Protein 6B9W (pdb70)

Foldseek 3Di:
DDDWDQVVLQVVQVVVPARGWGDDPDDDDHIDGD

Structure (mmCIF, N/CA/C/O backbone):
data_6B9W
#
_entry.id   6B9W
#
loop_
_atom_site.group_PDB
_atom_site.id
_atom_site.type_symbol
_atom_site.label_atom_id
_atom_site.label_alt_id
_atom_site.label_comp_id
_atom_site.label_asym_id
_atom_site.label_entity_id
_atom_site.label_seq_id
_atom_site.pdbx_PDB_ins_code
_atom_site.Cartn_x
_atom_site.Cartn_y
_atom_site.Cartn_z
_atom_site.occupancy
_atom_site.B_iso_or_equiv
_atom_site.auth_seq_id
_atom_site.auth_comp_id
_atom_site.auth_asym_id
_atom_site.auth_atom_id
_atom_site.pdbx_PDB_model_num
ATOM 1 N N . GLY A 1 1 ? 14.946 23.335 13.442 1.00 0.00 1 GLY A N 1
ATOM 2 C CA . GLY A 1 1 ? 16.271 22.786 13.753 1.00 0.00 1 GLY A CA 1
ATOM 3 C C . GLY A 1 1 ? 17.287 23.896 13.790 1.00 0.00 1 GLY A C 1
ATOM 4 O O . GLY A 1 1 ? 17.604 24.484 12.759 1.00 0.00 1 GLY A O 1
ATOM 10 N N . SER A 1 2 ? 17.783 24.214 14.984 1.00 0.00 2 SER A N 1
ATOM 11 C CA . SER A 1 2 ? 18.721 25.320 15.220 1.00 0.00 2 SER A CA 1
ATOM 12 C C . SER A 1 2 ? 20.025 25.187 14.416 1.00 0.00 2 SER A C 1
ATOM 13 O O . SER A 1 2 ? 20.494 24.082 14.134 1.00 0.00 2 SER A O 1
ATOM 21 N N . ALA A 1 3 ? 20.656 26.316 14.080 1.00 0.00 3 ALA A N 1
ATOM 22 C CA . ALA A 1 3 ? 22.012 26.338 13.531 1.00 0.00 3 ALA A CA 1
ATOM 23 C C . ALA A 1 3 ? 23.075 25.903 14.568 1.00 0.00 3 ALA A C 1
ATOM 24 O O . ALA A 1 3 ? 24.166 25.466 14.188 1.00 0.00 3 ALA A O 1
ATOM 31 N N . CYS A 1 4 ? 22.751 25.967 15.864 1.00 0.00 4 CYS A N 1
ATOM 32 C CA . CYS A 1 4 ? 23.547 25.431 16.964 1.00 0.00 4 CYS A CA 1
ATOM 33 C C . CYS A 1 4 ? 22.652 25.039 18.150 1.00 0.00 4 CYS A C 1
ATOM 34 O O . CYS A 1 4 ? 22.264 25.879 18.971 1.00 0.00 4 CYS A O 1
ATOM 41 N N . GLN A 1 5 ? 22.337 23.745 18.257 1.00 0.00 5 GLN A N 1
ATOM 42 C CA . GLN A 1 5 ? 21.643 23.186 19.420 1.00 0.00 5 GLN A CA 1
ATOM 43 C C . GLN A 1 5 ? 22.520 23.295 20.675 1.00 0.00 5 GLN A C 1
ATOM 44 O O . GLN A 1 5 ? 23.669 22.843 20.681 1.00 0.00 5 GLN A O 1
ATOM 58 N N . PHE A 1 6 ? 21.984 23.886 21.748 1.00 0.00 6 PHE A N 1
ATOM 59 C CA . PHE A 1 6 ? 22.771 24.209 22.941 1.00 0.00 6 PHE A CA 1
ATOM 60 C C . PHE A 1 6 ? 23.380 22.973 23.616 1.00 0.00 6 PHE A C 1
ATOM 61 O O . PHE A 1 6 ? 24.472 23.090 24.157 1.00 0.00 6 PHE A O 1
ATOM 78 N N . TRP A 1 7 ? 22.747 21.791 23.563 1.00 0.00 7 TRP A N 1
ATOM 79 C CA . TRP A 1 7 ? 23.219 20.596 24.284 1.00 0.00 7 TRP A CA 1
ATOM 80 C C . TRP A 1 7 ? 24.650 20.188 23.893 1.00 0.00 7 TRP A C 1
ATOM 81 O O . TRP A 1 7 ? 25.439 19.807 24.758 1.00 0.00 7 TRP A O 1
ATOM 102 N N . SER A 1 8 ? 25.017 20.329 22.613 1.00 0.00 8 SER A N 1
ATOM 103 C CA . SER A 1 8 ? 26.363 19.991 22.138 1.00 0.00 8 SER A CA 1
ATOM 104 C C . SER A 1 8 ? 27.412 20.951 22.723 1.00 0.00 8 SER A C 1
ATOM 105 O O . SER A 1 8 ? 28.450 20.517 23.234 1.00 0.00 8 SER A O 1
ATOM 113 N N . CYS A 1 9 ? 27.119 22.257 22.747 1.00 0.00 9 CYS A N 1
ATOM 114 C CA . CYS A 1 9 ? 27.944 23.248 23.443 1.00 0.00 9 CYS A CA 1
ATOM 115 C C . CYS A 1 9 ? 27.941 23.045 24.969 1.00 0.00 9 CYS A C 1
ATOM 116 O O . CYS A 1 9 ? 28.989 23.161 25.596 1.00 0.00 9 CYS A O 1
ATOM 123 N N . ASN A 1 10 ? 26.805 22.691 25.571 1.00 0.00 10 ASN A N 1
ATOM 124 C CA . ASN A 1 10 ? 26.664 22.419 27.000 1.00 0.00 10 ASN A CA 1
ATOM 125 C C . ASN A 1 10 ? 27.610 21.307 27.455 1.00 0.00 10 ASN A C 1
ATOM 126 O O . ASN A 1 10 ? 28.454 21.538 28.320 1.00 0.00 10 ASN A O 1
ATOM 137 N N . SER A 1 11 ? 27.552 20.140 26.807 1.00 0.00 11 SER A N 1
ATOM 138 C CA . SER A 1 11 ? 28.468 19.034 27.087 1.00 0.00 11 SER A CA 1
ATOM 139 C C . SER A 1 11 ? 29.933 19.411 26.837 1.00 0.00 11 SER A C 1
ATOM 140 O O . SER A 1 11 ? 30.805 18.988 27.601 1.00 0.00 11 SER A O 1
ATOM 148 N N . SER A 1 12 ? 30.204 20.250 25.830 1.00 0.00 12 SER A N 1
ATOM 149 C CA . SER A 1 12 ? 31.552 20.753 25.513 1.00 0.00 12 SER A CA 1
ATOM 150 C C . SER A 1 12 ? 32.101 21.724 26.562 1.00 0.00 12 SER A C 1
ATOM 151 O O . SER A 1 12 ? 33.305 21.745 26.806 1.00 0.00 12 SER A O 1
ATOM 159 N N . CYS A 1 13 ? 31.241 22.512 27.207 1.00 0.00 13 CYS A N 1
ATOM 160 C CA . CYS A 1 1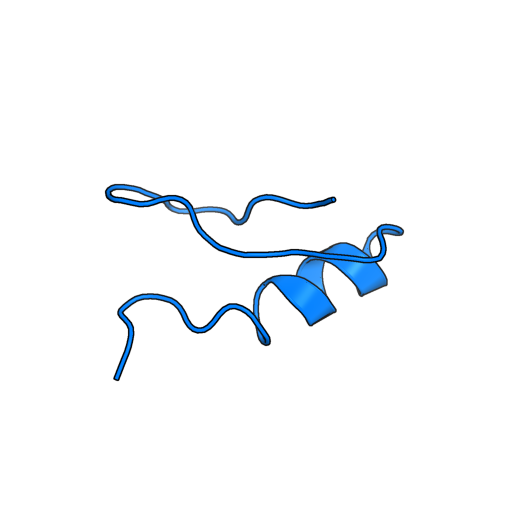3 ? 31.607 23.386 28.312 1.00 0.00 13 CYS A CA 1
ATOM 161 C C . CYS A 1 13 ? 31.756 22.606 29.623 1.00 0.00 13 CYS A C 1
ATOM 162 O O . CYS A 1 13 ? 32.758 22.752 30.322 1.00 0.00 13 CYS A O 1
ATOM 169 N N . ILE A 1 14 ? 30.803 21.745 29.977 1.00 0.00 14 ILE A N 1
ATOM 170 C CA . ILE A 1 14 ? 30.890 20.955 31.210 1.00 0.00 14 ILE A CA 1
ATOM 171 C C . ILE A 1 14 ? 32.149 20.066 31.247 1.00 0.00 14 ILE A C 1
ATOM 172 O O . ILE A 1 14 ? 32.842 20.017 32.264 1.00 0.00 14 ILE A O 1
ATOM 188 N N . SER A 1 15 ? 32.523 19.445 30.123 1.00 0.00 15 SER A N 1
ATOM 189 C CA . SER A 1 15 ? 33.772 18.673 30.003 1.00 0.00 15 SER A CA 1
ATOM 190 C C . SER A 1 15 ? 35.048 19.517 30.173 1.00 0.00 15 SER A C 1
ATOM 191 O O . SER A 1 15 ? 36.085 18.971 30.545 1.00 0.00 15 SER A O 1
ATOM 199 N N . ARG A 1 16 ? 34.987 20.841 29.968 1.00 0.00 16 ARG A N 1
ATOM 200 C CA . ARG A 1 16 ? 36.072 21.796 30.304 1.00 0.00 16 ARG A CA 1
ATOM 201 C C . ARG A 1 16 ? 36.066 22.207 31.774 1.00 0.00 16 ARG A C 1
ATOM 202 O O . ARG A 1 16 ? 37.131 22.488 32.323 1.00 0.00 16 ARG A O 1
ATOM 223 N N . GLY A 1 17 ? 34.891 22.246 32.401 1.00 0.00 17 GLY A N 1
ATOM 224 C CA . GLY A 1 17 ? 34.722 22.471 33.839 1.00 0.00 17 GLY A CA 1
ATOM 225 C C . GLY A 1 17 ? 33.483 23.285 34.211 1.00 0.00 17 GLY A C 1
ATOM 226 O O . GLY A 1 17 ? 33.231 23.489 35.397 1.00 0.00 17 GLY A O 1
ATOM 230 N N . TYR A 1 18 ? 32.713 23.788 33.238 1.00 0.00 18 TYR A N 1
ATOM 231 C CA . TYR A 1 18 ? 31.523 24.593 33.510 1.00 0.00 18 TYR A CA 1
ATOM 232 C C . TYR A 1 18 ? 30.301 23.741 33.908 1.00 0.00 18 TYR A C 1
ATOM 233 O O . TYR A 1 18 ? 30.428 22.560 34.236 1.00 0.00 18 TYR A O 1
ATOM 251 N N . ARG A 1 19 ? 29.108 24.348 33.882 1.00 0.00 19 ARG A N 1
ATOM 252 C CA . ARG A 1 19 ? 27.802 23.724 34.193 1.00 0.00 19 ARG A CA 1
ATOM 253 C C . ARG A 1 19 ? 26.732 24.031 33.129 1.00 0.00 19 ARG A C 1
ATOM 254 O O . ARG A 1 19 ? 25.631 23.479 33.185 1.00 0.00 19 ARG A O 1
ATOM 275 N N . GLN A 1 20 ? 27.069 24.885 32.158 1.00 0.00 20 GLN A N 1
ATOM 276 C CA . GLN A 1 20 ? 26.197 25.391 31.096 1.00 0.00 20 GLN A CA 1
ATOM 277 C C . GLN A 1 20 ? 27.010 25.767 29.849 1.00 0.00 20 GLN A C 1
ATOM 278 O O . GLN A 1 20 ? 28.192 26.106 29.961 1.00 0.00 20 GLN A O 1
ATOM 292 N N . GLY A 1 21 ? 26.388 25.680 28.668 1.00 0.00 21 GLY A N 1
ATOM 293 C CA . GLY A 1 21 ? 26.973 26.117 27.399 1.00 0.00 21 GLY A CA 1
ATOM 294 C C . GLY A 1 21 ? 25.977 26.154 26.234 1.00 0.00 21 GLY A C 1
ATOM 295 O O . GLY A 1 21 ? 24.966 25.452 26.256 1.00 0.00 21 GLY A O 1
ATOM 299 N N . TYR A 1 22 ? 26.236 27.022 25.256 1.00 0.00 22 TYR A N 1
ATOM 300 C CA . TYR A 1 22 ? 25.338 27.396 24.145 1.00 0.00 22 TYR A CA 1
ATOM 301 C C . TYR A 1 22 ? 26.105 28.233 23.100 1.00 0.00 22 TYR A C 1
ATOM 302 O O . TYR A 1 22 ? 27.212 28.687 23.379 1.00 0.00 22 TYR A O 1
ATOM 320 N N . CYS A 1 23 ? 25.554 28.444 21.901 1.00 0.00 23 CYS A N 1
ATOM 321 C CA . CYS A 1 23 ? 26.091 29.421 20.938 1.00 0.00 23 CYS A CA 1
ATOM 322 C C . CYS A 1 23 ? 25.487 30.823 21.135 1.00 0.00 23 CYS A C 1
ATOM 323 O O . CYS A 1 23 ? 24.430 30.980 21.752 1.00 0.00 23 CYS A O 1
ATOM 330 N N . TRP A 1 24 ? 26.132 31.845 20.568 1.00 0.00 24 TRP A N 1
ATOM 331 C CA . TRP A 1 24 ? 25.608 33.212 20.463 1.00 0.00 24 TRP A CA 1
ATOM 332 C C . TRP A 1 24 ? 24.439 33.311 19.459 1.00 0.00 24 TRP A C 1
ATOM 333 O O . TRP A 1 24 ? 24.059 32.334 18.805 1.00 0.00 24 TRP A O 1
ATOM 354 N N . GLY A 1 25 ? 23.851 34.502 19.322 1.00 0.00 25 GLY A N 1
ATOM 355 C CA . GLY A 1 25 ? 22.662 34.718 18.500 1.00 0.00 25 GLY A CA 1
ATOM 356 C C . GLY A 1 25 ? 22.872 34.780 16.977 1.00 0.00 25 GLY A C 1
ATOM 357 O O . GLY A 1 25 ? 21.910 34.522 16.244 1.00 0.00 25 GLY A O 1
ATOM 361 N N . ILE A 1 26 ? 24.077 35.095 16.480 1.00 0.00 26 ILE A N 1
ATOM 362 C CA . ILE A 1 26 ? 24.319 35.353 15.042 1.00 0.00 26 ILE A CA 1
ATOM 363 C C . ILE A 1 26 ? 25.565 34.647 14.482 1.00 0.00 26 ILE A C 1
ATOM 364 O O . ILE A 1 26 ? 25.418 33.841 13.563 1.00 0.00 26 ILE A O 1
ATOM 380 N N . GLN A 1 27 ? 26.768 34.923 14.998 1.00 0.00 27 GLN A N 1
ATOM 381 C CA . GLN A 1 27 ? 28.039 34.507 14.379 1.00 0.00 27 GLN A CA 1
ATOM 382 C C . GLN A 1 27 ? 29.032 33.880 15.375 1.00 0.00 27 GLN A C 1
ATOM 383 O O . GLN A 1 27 ? 29.328 34.455 16.427 1.00 0.00 27 GLN A O 1
ATOM 397 N N . TYR A 1 28 ? 29.527 32.683 15.053 1.00 0.00 28 TYR A N 1
ATOM 398 C CA . TYR A 1 28 ? 30.308 31.847 15.967 1.00 0.00 28 TYR A CA 1
ATOM 399 C C . TYR A 1 28 ? 31.037 30.673 15.280 1.00 0.00 28 TYR A C 1
ATOM 400 O O . TYR A 1 28 ? 30.479 29.918 14.476 1.00 0.00 28 TYR A O 1
ATOM 418 N N . LYS A 1 29 ? 32.299 30.485 15.679 1.00 0.00 29 LYS A N 1
ATOM 419 C CA . LYS A 1 29 ? 33.158 29.313 15.417 1.00 0.00 29 LYS A CA 1
ATOM 420 C C . LYS A 1 29 ? 33.397 28.490 16.696 1.00 0.00 29 LYS A C 1
ATOM 421 O O . LYS A 1 29 ? 33.738 27.308 16.612 1.00 0.00 29 LYS A O 1
ATOM 440 N N . TYR A 1 30 ? 33.150 29.090 17.864 1.00 0.00 30 TYR A N 1
ATOM 441 C CA . TYR A 1 30 ? 33.328 28.516 19.200 1.00 0.00 30 TYR A CA 1
ATOM 442 C C . TYR A 1 30 ? 32.111 28.802 20.101 1.00 0.00 30 TYR A C 1
ATOM 443 O O . TYR A 1 30 ? 31.375 29.769 19.887 1.00 0.00 30 TYR A O 1
ATOM 461 N N . CYS A 1 31 ? 31.887 27.965 21.115 1.00 0.00 31 CYS A N 1
ATOM 462 C CA . CYS A 1 31 ? 30.750 28.075 22.034 1.00 0.00 31 CYS A CA 1
ATOM 463 C C . CYS A 1 31 ? 30.944 29.142 23.136 1.00 0.00 31 CYS A C 1
ATOM 464 O O . CYS A 1 31 ? 32.045 29.647 23.3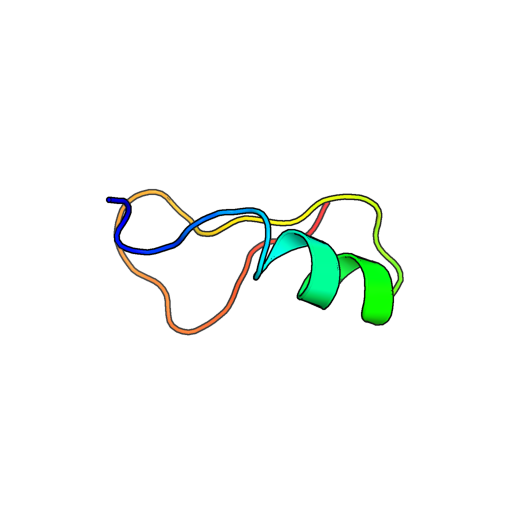84 1.00 0.00 31 CYS A O 1
ATOM 471 N N . GLN A 1 32 ? 29.860 29.460 23.840 1.00 0.00 32 GLN A N 1
ATOM 472 C CA . GLN A 1 32 ? 29.847 30.192 25.103 1.00 0.00 32 GLN A CA 1
ATOM 473 C C . GLN A 1 32 ? 29.592 29.188 26.240 1.00 0.00 32 GLN A C 1
ATOM 474 O O . GLN A 1 32 ? 28.799 28.260 26.091 1.00 0.00 32 GLN A O 1
ATOM 488 N N . CYS A 1 33 ? 30.260 29.383 27.374 1.00 0.00 33 CYS A N 1
ATOM 489 C CA . CYS A 1 33 ? 30.182 28.545 28.570 1.00 0.00 33 CYS A CA 1
ATOM 490 C C . CYS A 1 33 ? 29.799 29.383 29.793 1.00 0.00 33 CYS A C 1
ATOM 491 O O . CYS A 1 33 ? 30.100 30.583 29.878 1.00 0.00 33 CYS A O 1
ATOM 498 N N . GLN A 1 34 ? 29.153 28.710 30.747 1.00 0.00 34 GLN A N 1
ATOM 499 C CA . GLN A 1 34 ? 28.475 29.294 31.906 1.00 0.00 34 GLN A CA 1
ATOM 500 C C . GLN A 1 34 ? 27.688 30.587 31.602 1.00 0.00 34 GLN A C 1
ATOM 501 O O . GLN A 1 34 ? 27.988 31.658 32.173 1.00 0.00 34 GLN A O 1
ATOM 516 N N . GLY A 1 1 ? 28.545 18.580 11.447 1.00 0.00 1 GLY A N 2
ATOM 517 C CA . GLY A 1 1 ? 27.424 19.212 12.158 1.00 0.00 1 GLY A CA 2
ATOM 518 C C . GLY A 1 1 ? 27.716 20.669 12.397 1.00 0.00 1 GLY A C 2
ATOM 519 O O . GLY A 1 1 ? 28.110 21.046 13.502 1.00 0.00 1 GLY A O 2
ATOM 525 N N . SER A 1 2 ? 27.579 21.496 11.367 1.00 0.00 2 SER A N 2
ATOM 526 C CA . SER A 1 2 ? 28.028 22.897 11.373 1.00 0.00 2 SER A CA 2
ATOM 527 C C . SER A 1 2 ? 27.121 23.842 12.179 1.00 0.00 2 SER A C 2
ATOM 528 O O . SER A 1 2 ? 27.613 24.782 12.806 1.00 0.00 2 SER A O 2
ATOM 536 N N . ALA A 1 3 ? 25.809 23.581 12.212 1.00 0.00 3 ALA A N 2
ATOM 537 C CA . ALA A 1 3 ? 24.848 24.340 13.015 1.00 0.00 3 ALA A CA 2
ATOM 538 C C . ALA A 1 3 ? 25.061 24.151 14.533 1.00 0.00 3 ALA A C 2
ATOM 539 O O . ALA A 1 3 ? 25.441 23.066 15.000 1.00 0.00 3 ALA A O 2
ATOM 546 N N . CYS A 1 4 ? 24.811 25.199 15.318 1.00 0.00 4 CYS A N 2
ATOM 547 C CA . CYS A 1 4 ? 24.929 25.182 16.776 1.00 0.00 4 CYS A CA 2
ATOM 548 C C . CYS A 1 4 ? 23.623 24.744 17.459 1.00 0.00 4 CYS A C 2
ATOM 549 O O . CYS A 1 4 ? 22.540 25.217 17.112 1.00 0.00 4 CYS A O 2
ATOM 556 N N . GLN A 1 5 ? 23.732 23.859 18.452 1.00 0.00 5 GLN A N 2
ATOM 557 C CA . GLN A 1 5 ? 22.651 23.481 19.369 1.00 0.00 5 GLN A CA 2
ATOM 558 C C . GLN A 1 5 ? 23.217 23.409 20.792 1.00 0.00 5 GLN A C 2
ATOM 559 O O . GLN A 1 5 ? 24.299 22.843 20.987 1.00 0.00 5 GLN A O 2
ATOM 573 N N . PHE A 1 6 ? 22.495 23.952 21.783 1.00 0.00 6 PHE A N 2
ATOM 574 C CA . PHE A 1 6 ? 23.001 24.096 23.157 1.00 0.00 6 PHE A CA 2
ATOM 575 C C . PHE A 1 6 ? 23.551 22.779 23.713 1.00 0.00 6 PHE A C 2
ATOM 576 O O . PHE A 1 6 ? 24.684 22.754 24.174 1.00 0.00 6 PHE A O 2
ATOM 593 N N . TRP A 1 7 ? 22.817 21.668 23.589 1.00 0.00 7 TRP A N 2
ATOM 594 C CA . TRP A 1 7 ? 23.151 20.368 24.192 1.00 0.00 7 TRP A CA 2
ATOM 595 C C . TRP A 1 7 ? 24.561 19.864 23.818 1.00 0.00 7 TRP A C 2
ATOM 596 O O . TRP A 1 7 ? 25.324 19.423 24.679 1.00 0.00 7 TRP A O 2
ATOM 617 N N . SER A 1 8 ? 24.932 20.001 22.540 1.00 0.00 8 SER A N 2
ATOM 618 C CA . SER A 1 8 ? 26.205 19.531 21.974 1.00 0.00 8 SER A CA 2
ATOM 619 C C . SER A 1 8 ? 27.406 20.356 22.472 1.00 0.00 8 SER A C 2
ATOM 620 O O . SER A 1 8 ? 28.539 19.870 22.558 1.00 0.00 8 SER A O 2
ATOM 628 N N . CYS A 1 9 ? 27.150 21.615 22.840 1.00 0.00 9 CYS A N 2
ATOM 629 C CA . CYS A 1 9 ? 28.104 22.506 23.494 1.00 0.00 9 CYS A CA 2
ATOM 630 C C . CYS A 1 9 ? 28.068 22.396 25.024 1.00 0.00 9 CYS A C 2
ATOM 631 O O . CYS A 1 9 ? 29.105 22.504 25.664 1.00 0.00 9 CYS A O 2
ATOM 638 N N . ASN A 1 10 ? 26.906 22.133 25.616 1.00 0.00 10 ASN A N 2
ATOM 639 C CA . ASN A 1 10 ? 26.673 22.066 27.054 1.00 0.00 10 ASN A CA 2
ATOM 640 C C . ASN A 1 10 ? 27.513 20.964 27.708 1.00 0.00 10 ASN A C 2
ATOM 641 O O . ASN A 1 10 ? 28.334 21.260 28.574 1.00 0.00 10 ASN A O 2
ATOM 652 N N . SER A 1 11 ? 27.407 19.718 27.226 1.00 0.00 11 SER A N 2
ATOM 653 C CA . SER A 1 11 ? 28.245 18.615 27.729 1.00 0.00 11 SER A CA 2
ATOM 654 C C . SER A 1 11 ? 29.742 18.857 27.500 1.00 0.00 11 SER A C 2
ATOM 655 O O . SER A 1 11 ? 30.544 18.485 28.357 1.00 0.00 11 SER A O 2
ATOM 663 N N . SER A 1 12 ? 30.129 19.526 26.407 1.00 0.00 12 SER A N 2
ATOM 664 C CA . SER A 1 12 ? 31.521 19.927 26.155 1.00 0.00 12 SER A CA 2
ATOM 665 C C . SER A 1 12 ? 31.996 20.942 27.202 1.00 0.00 12 SER A C 2
ATOM 666 O O . SER A 1 12 ? 32.941 20.667 27.937 1.00 0.00 12 SER A O 2
ATOM 674 N N . CYS A 1 13 ? 31.288 22.063 27.370 1.00 0.00 13 CYS A N 2
ATOM 675 C CA . CYS A 1 13 ? 31.581 23.088 28.365 1.00 0.00 13 CYS A CA 2
ATOM 676 C C . CYS A 1 13 ? 31.660 22.523 29.790 1.00 0.00 13 CYS A C 2
ATOM 677 O O . CYS A 1 13 ? 32.641 22.756 30.498 1.00 0.00 13 CYS A O 2
ATOM 684 N N . ILE A 1 14 ? 30.675 21.735 30.222 1.00 0.00 14 ILE A N 2
ATOM 685 C CA . ILE A 1 14 ? 30.732 21.086 31.534 1.00 0.00 14 ILE A CA 2
ATOM 686 C C . ILE A 1 14 ? 31.980 20.188 31.659 1.00 0.00 14 ILE A C 2
ATOM 687 O O . ILE A 1 14 ? 32.695 20.258 32.661 1.00 0.00 14 ILE A O 2
ATOM 703 N N . SER A 1 15 ? 32.316 19.424 30.613 1.00 0.00 15 SER A N 2
ATOM 704 C CA . SER A 1 15 ? 33.526 18.584 30.573 1.00 0.00 15 SER A CA 2
ATOM 705 C C . SER A 1 15 ? 34.842 19.385 30.507 1.00 0.00 15 SER A C 2
ATOM 706 O O . SER A 1 15 ? 35.912 18.826 30.756 1.00 0.00 15 SER A O 2
ATOM 714 N N . ARG A 1 16 ? 34.800 20.695 30.221 1.00 0.00 16 ARG A N 2
ATOM 715 C CA . ARG A 1 16 ? 35.940 21.638 30.316 1.00 0.00 16 ARG A CA 2
ATOM 716 C C . ARG A 1 16 ? 36.070 22.286 31.697 1.00 0.00 16 ARG A C 2
ATOM 717 O O . ARG A 1 16 ? 37.179 22.679 32.067 1.00 0.00 16 ARG A O 2
ATOM 738 N N . GLY A 1 17 ? 34.968 22.373 32.443 1.00 0.00 17 GLY A N 2
ATOM 739 C CA . GLY A 1 17 ? 34.920 22.807 33.843 1.00 0.00 17 GLY A CA 2
ATOM 740 C C . GLY A 1 17 ? 33.696 23.656 34.205 1.00 0.00 17 GLY A C 2
ATOM 741 O O . GLY A 1 17 ? 33.561 24.058 35.366 1.00 0.00 17 GLY A O 2
ATOM 745 N N . TYR A 1 18 ? 32.827 23.970 33.237 1.00 0.00 18 TYR A N 2
ATOM 746 C CA . TYR A 1 18 ? 31.687 24.874 33.418 1.00 0.00 18 TYR A CA 2
ATOM 747 C C . TYR A 1 18 ? 30.407 24.169 33.913 1.00 0.00 18 TYR A C 2
ATOM 748 O O . TYR A 1 18 ? 30.475 23.060 34.446 1.00 0.00 18 TYR A O 2
ATOM 766 N N . ARG A 1 19 ? 29.239 24.812 33.747 1.00 0.00 19 ARG A N 2
ATOM 767 C CA . ARG A 1 19 ? 27.899 24.253 34.047 1.00 0.00 19 ARG A CA 2
ATOM 768 C C . ARG A 1 19 ? 26.867 24.473 32.926 1.00 0.00 19 ARG A C 2
ATOM 769 O O . ARG A 1 19 ? 25.752 23.963 33.011 1.00 0.00 19 ARG A O 2
ATOM 790 N N . GLN A 1 20 ? 27.228 25.212 31.875 1.00 0.00 20 GLN A N 2
ATOM 791 C CA . GLN A 1 20 ? 26.338 25.603 30.780 1.00 0.00 20 GLN A CA 2
ATOM 792 C C . GLN A 1 20 ? 27.124 25.784 29.474 1.00 0.00 20 GLN A C 2
ATOM 793 O O . GLN A 1 20 ? 28.331 26.042 29.526 1.00 0.00 20 GLN A O 2
ATOM 807 N N . GLY A 1 21 ? 26.448 25.667 28.327 1.00 0.00 21 GLY A N 2
ATOM 808 C CA . GLY A 1 21 ? 26.992 25.954 26.994 1.00 0.00 21 GLY A CA 2
ATOM 809 C C . GLY A 1 21 ? 25.914 26.151 25.917 1.00 0.00 21 GLY A C 2
ATOM 810 O O . GLY A 1 21 ? 24.875 25.493 25.958 1.00 0.00 21 GLY A O 2
ATOM 814 N N . TYR A 1 22 ? 26.139 27.076 24.978 1.00 0.00 22 TYR A N 2
ATOM 815 C CA . TYR A 1 22 ? 25.133 27.558 24.008 1.00 0.00 22 TYR A CA 2
ATOM 816 C C . TYR A 1 22 ? 25.744 28.390 22.860 1.00 0.00 22 TYR A C 2
ATOM 817 O O . TYR A 1 22 ? 26.914 28.778 22.906 1.00 0.00 22 TYR A O 2
ATOM 835 N N . CYS A 1 23 ? 24.931 28.693 21.844 1.00 0.00 23 CYS A N 2
ATOM 836 C CA . CYS A 1 23 ? 25.258 29.605 20.746 1.00 0.00 23 CYS A CA 2
ATOM 837 C C . CYS A 1 23 ? 25.517 31.061 21.214 1.00 0.00 23 CYS A C 2
ATOM 838 O O . CYS A 1 23 ? 24.922 31.543 22.189 1.00 0.00 23 CYS A O 2
ATOM 845 N N . TRP A 1 24 ? 26.368 31.794 20.488 1.00 0.00 24 TRP A N 2
ATOM 846 C CA . TRP A 1 24 ? 26.495 33.253 20.627 1.00 0.00 24 TRP A CA 2
ATOM 847 C C . TRP A 1 24 ? 25.285 33.956 19.989 1.00 0.00 24 TRP A C 2
ATOM 848 O O . TRP A 1 24 ? 24.550 33.355 19.208 1.00 0.00 24 TRP A O 2
ATOM 869 N N . GLY A 1 25 ? 25.082 35.245 20.283 1.00 0.00 25 GLY A N 2
ATOM 870 C CA . GLY A 1 25 ? 23.983 36.017 19.696 1.00 0.00 25 GLY A CA 2
ATOM 871 C C . GLY A 1 25 ? 24.142 36.267 18.191 1.00 0.00 25 GLY A C 2
ATOM 872 O O . GLY A 1 25 ? 23.163 36.104 17.456 1.00 0.00 25 GLY A O 2
ATOM 876 N N . ILE A 1 26 ? 25.353 36.632 17.738 1.00 0.00 26 ILE A N 2
ATOM 877 C CA . ILE A 1 26 ? 25.717 36.848 16.319 1.00 0.00 26 ILE A CA 2
ATOM 878 C C . ILE A 1 26 ? 27.166 36.468 15.946 1.00 0.00 26 ILE A C 2
ATOM 879 O O . ILE A 1 26 ? 27.455 36.333 14.756 1.00 0.00 26 ILE A O 2
ATOM 895 N N . GLN A 1 27 ? 28.095 36.322 16.900 1.00 0.00 27 GLN A N 2
ATOM 896 C CA . GLN A 1 27 ? 29.496 35.947 16.630 1.00 0.00 27 GLN A CA 2
ATOM 897 C C . GLN A 1 27 ? 29.702 34.422 16.670 1.00 0.00 27 GLN A C 2
ATOM 898 O O . GLN A 1 27 ? 30.420 33.897 17.524 1.00 0.00 27 GLN A O 2
ATOM 912 N N . TYR A 1 28 ? 29.051 33.702 15.753 1.00 0.00 28 TYR A N 2
ATOM 913 C CA . TYR A 1 28 ? 28.943 32.232 15.711 1.00 0.00 28 TYR A CA 2
ATOM 914 C C . TYR A 1 28 ? 30.245 31.448 15.396 1.00 0.00 28 TYR A C 2
ATOM 915 O O . TYR A 1 28 ? 30.182 30.351 14.838 1.00 0.00 28 TYR A O 2
ATOM 933 N N . LYS A 1 29 ? 31.435 31.967 15.734 1.00 0.00 29 LYS A N 2
ATOM 934 C CA . LYS A 1 29 ? 32.735 31.293 15.510 1.00 0.00 29 LYS A CA 2
ATOM 935 C C . LYS A 1 29 ? 32.808 29.912 16.179 1.00 0.00 29 LYS A C 2
ATOM 936 O O . LYS A 1 29 ? 33.404 28.992 15.612 1.00 0.00 29 LYS A O 2
ATOM 955 N N . TYR A 1 30 ? 32.210 29.787 17.364 1.00 0.00 30 TYR A N 2
ATOM 956 C CA . TYR A 1 30 ? 31.922 28.561 18.121 1.00 0.00 30 TYR A CA 2
ATOM 957 C C . TYR A 1 30 ? 30.917 28.911 19.244 1.00 0.00 30 TYR A C 2
ATOM 958 O O . TYR A 1 30 ? 30.459 30.053 19.331 1.00 0.00 30 TYR A O 2
ATOM 976 N N . CYS A 1 31 ? 30.543 27.965 20.104 1.00 0.00 31 CYS A N 2
ATOM 977 C CA . CYS A 1 31 ? 29.732 28.206 21.302 1.00 0.00 31 CYS A CA 2
ATOM 978 C C . CYS A 1 31 ? 30.473 28.957 22.426 1.00 0.00 31 CYS A C 2
ATOM 979 O O . CYS A 1 31 ? 31.709 29.005 22.476 1.00 0.00 31 CYS A O 2
ATOM 986 N N . GLN A 1 32 ? 29.689 29.484 23.369 1.00 0.00 32 GLN A N 2
ATOM 987 C CA . GLN A 1 32 ? 30.123 30.037 24.656 1.00 0.00 32 GLN A CA 2
ATOM 988 C C . GLN A 1 32 ? 29.733 29.080 25.798 1.00 0.00 32 GLN A C 2
ATOM 989 O O . GLN A 1 32 ? 28.723 28.385 25.709 1.00 0.00 32 GLN A O 2
ATOM 1003 N N . CYS A 1 33 ? 30.535 29.055 26.862 1.00 0.00 33 CYS A N 2
ATOM 1004 C CA . CYS A 1 33 ? 30.322 28.281 28.093 1.00 0.00 33 CYS A CA 2
ATOM 1005 C C . CYS A 1 33 ? 29.986 29.196 29.278 1.00 0.00 33 CYS A C 2
ATOM 1006 O O . CYS A 1 33 ? 30.271 30.395 29.241 1.00 0.00 33 CYS A O 2
ATOM 1013 N N . GLN A 1 34 ? 29.442 28.595 30.344 1.00 0.00 34 GLN A N 2
ATOM 1014 C CA . GLN A 1 34 ? 28.995 29.225 31.588 1.00 0.00 34 GLN A CA 2
ATOM 1015 C C . GLN A 1 34 ? 28.148 30.493 31.414 1.00 0.00 34 GLN A C 2
ATOM 1016 O O . GLN A 1 34 ? 28.661 31.630 31.536 1.00 0.00 34 GLN A O 2
ATOM 1031 N N . GLY A 1 1 ? 17.305 26.833 9.317 1.00 0.00 1 GLY A N 3
ATOM 1032 C CA . GLY A 1 1 ? 16.933 26.688 10.733 1.00 0.00 1 GLY A CA 3
ATOM 1033 C C . GLY A 1 1 ? 18.104 27.046 11.623 1.00 0.00 1 GLY A C 3
ATOM 1034 O O . GLY A 1 1 ? 18.905 27.908 11.267 1.00 0.00 1 GLY A O 3
ATOM 1040 N N . SER A 1 2 ? 18.228 26.398 12.780 1.00 0.00 2 SER A N 3
ATOM 1041 C CA . SER A 1 2 ? 19.363 26.589 13.696 1.00 0.00 2 SER A CA 3
ATOM 1042 C C . SER A 1 2 ? 20.626 25.859 13.214 1.00 0.00 2 SER A C 3
ATOM 1043 O O . SER A 1 2 ? 20.567 24.673 12.879 1.00 0.00 2 SER A O 3
ATOM 1051 N N . ALA A 1 3 ? 21.780 26.532 13.243 1.00 0.00 3 ALA A N 3
ATOM 1052 C CA . ALA A 1 3 ? 23.095 25.921 12.984 1.00 0.00 3 ALA A CA 3
ATOM 1053 C C . ALA A 1 3 ? 23.674 25.182 14.214 1.00 0.00 3 ALA A C 3
ATOM 1054 O O . ALA A 1 3 ? 24.517 24.289 14.077 1.00 0.00 3 ALA A O 3
ATOM 1061 N N . CYS A 1 4 ? 23.197 25.547 15.410 1.00 0.00 4 CYS A N 3
ATOM 1062 C CA . CYS A 1 4 ? 23.660 25.106 16.727 1.00 0.00 4 CYS A CA 3
ATOM 1063 C C . CYS A 1 4 ? 22.467 24.981 17.695 1.00 0.00 4 CYS A C 3
ATOM 1064 O O . CYS A 1 4 ? 21.501 25.738 17.575 1.00 0.00 4 CYS A O 3
ATOM 1071 N N . GLN A 1 5 ? 22.530 24.059 18.663 1.00 0.00 5 GLN A N 3
ATOM 1072 C CA . GLN A 1 5 ? 21.543 23.884 19.742 1.00 0.00 5 GLN A CA 3
ATOM 1073 C C . GLN A 1 5 ? 22.227 23.782 21.115 1.00 0.00 5 GLN A C 3
ATOM 1074 O O . GLN A 1 5 ? 23.305 23.187 21.228 1.00 0.00 5 GLN A O 3
ATOM 1088 N N . PHE A 1 6 ? 21.594 24.302 22.177 1.00 0.00 6 PHE A N 3
ATOM 1089 C CA . PHE A 1 6 ? 22.220 24.387 23.507 1.00 0.00 6 PHE A CA 3
ATOM 1090 C C . PHE A 1 6 ? 22.727 23.038 24.051 1.00 0.00 6 PHE A C 3
ATOM 1091 O O . PHE A 1 6 ? 23.796 23.013 24.656 1.00 0.00 6 PHE A O 3
ATOM 1108 N N . TRP A 1 7 ? 22.041 21.912 23.802 1.00 0.00 7 TRP A N 3
ATOM 1109 C CA . TRP A 1 7 ? 22.476 20.592 24.298 1.00 0.00 7 TRP A CA 3
ATOM 1110 C C . TRP A 1 7 ? 23.850 20.168 23.757 1.00 0.00 7 TRP A C 3
ATOM 1111 O O . TRP A 1 7 ? 24.637 19.534 24.467 1.00 0.00 7 TRP A O 3
ATOM 1132 N N . SER A 1 8 ? 24.150 20.545 22.510 1.00 0.00 8 SER A N 3
ATOM 1133 C CA . SER A 1 8 ? 25.436 20.271 21.866 1.00 0.00 8 SER A CA 3
ATOM 1134 C C . SER A 1 8 ? 26.545 21.090 22.540 1.00 0.00 8 SER A C 3
ATOM 1135 O O . SER A 1 8 ? 27.627 20.583 22.834 1.00 0.00 8 SER A O 3
ATOM 1143 N N . CYS A 1 9 ? 26.255 22.348 22.880 1.00 0.00 9 CYS A N 3
ATOM 1144 C CA . CYS A 1 9 ? 27.183 23.213 23.605 1.00 0.00 9 CYS A CA 3
ATOM 1145 C C . CYS A 1 9 ? 27.339 22.884 25.096 1.00 0.00 9 CYS A C 3
ATOM 1146 O O . CYS A 1 9 ? 28.422 23.080 25.649 1.00 0.00 9 CYS A O 3
ATOM 1153 N N . ASN A 1 10 ? 26.295 22.383 25.758 1.00 0.00 10 ASN A N 3
ATOM 1154 C CA . ASN A 1 10 ? 26.301 22.114 27.194 1.00 0.00 10 ASN A CA 3
ATOM 1155 C C . ASN A 1 10 ? 27.387 21.102 27.585 1.00 0.00 10 ASN A C 3
ATOM 1156 O O . ASN A 1 10 ? 28.236 21.412 28.424 1.00 0.00 10 ASN A O 3
ATOM 1167 N N . SER A 1 11 ? 27.425 19.938 26.926 1.00 0.00 11 SER A N 3
ATOM 1168 C CA . SER A 1 11 ? 28.462 18.930 27.200 1.00 0.00 11 SER A CA 3
ATOM 1169 C C . SER A 1 11 ? 29.880 19.404 26.855 1.00 0.00 11 SER A C 3
ATOM 1170 O O . SER A 1 11 ? 30.812 19.069 27.590 1.00 0.00 11 SER A O 3
ATOM 1178 N N . SER A 1 12 ? 30.047 20.211 25.798 1.00 0.00 12 SER A N 3
ATOM 1179 C CA . SER A 1 12 ? 31.336 20.809 25.413 1.00 0.00 12 SER A CA 3
ATOM 1180 C C . SER A 1 12 ? 31.847 21.760 26.493 1.00 0.00 12 SER A C 3
ATOM 1181 O O . SER A 1 12 ? 32.950 21.579 27.005 1.00 0.00 12 SER A O 3
ATOM 1189 N N . CYS A 1 13 ? 31.032 22.725 26.922 1.00 0.00 13 CYS A N 3
ATOM 1190 C CA . CYS A 1 13 ? 31.412 23.644 27.988 1.00 0.00 13 CYS A CA 3
ATOM 1191 C C . CYS A 1 13 ? 31.743 22.899 29.287 1.00 0.00 13 CYS A C 3
ATOM 1192 O O . CYS A 1 13 ? 32.796 23.130 29.881 1.00 0.00 13 CYS A O 3
ATOM 1199 N N . ILE A 1 14 ? 30.910 21.955 29.722 1.00 0.00 14 ILE A N 3
ATOM 1200 C CA . ILE A 1 14 ? 31.229 21.156 30.908 1.00 0.00 14 ILE A CA 3
ATOM 1201 C C . ILE A 1 14 ? 32.540 20.355 30.743 1.00 0.00 14 ILE A C 3
ATOM 1202 O O . ILE A 1 14 ? 33.329 20.289 31.686 1.00 0.00 14 ILE A O 3
ATOM 1218 N N . SER A 1 15 ? 32.840 19.829 29.547 1.00 0.00 15 SER A N 3
ATOM 1219 C CA . SER A 1 15 ? 34.129 19.181 29.256 1.00 0.00 15 SER A CA 3
ATOM 1220 C C . SER A 1 15 ? 35.319 20.143 29.403 1.00 0.00 15 SER A C 3
ATOM 1221 O O . SER A 1 15 ? 36.380 19.751 29.894 1.00 0.00 15 SER A O 3
ATOM 1229 N N . ARG A 1 16 ? 35.129 21.428 29.073 1.00 0.00 16 ARG A N 3
ATOM 1230 C CA . ARG A 1 16 ? 36.125 22.514 29.241 1.00 0.00 16 ARG A CA 3
ATOM 1231 C C . ARG A 1 16 ? 36.284 22.956 30.706 1.00 0.00 16 ARG A C 3
ATOM 1232 O O . ARG A 1 16 ? 37.256 23.628 31.056 1.00 0.00 16 ARG A O 3
ATOM 1253 N N . GLY A 1 17 ? 35.348 22.559 31.570 1.00 0.00 17 GLY A N 3
ATOM 1254 C CA . GLY A 1 17 ? 35.409 22.704 33.027 1.00 0.00 17 GLY A CA 3
ATOM 1255 C C . GLY A 1 17 ? 34.274 23.554 33.597 1.00 0.00 17 GLY A C 3
ATOM 1256 O O . GLY A 1 17 ? 34.289 23.877 34.785 1.00 0.00 17 GLY A O 3
ATOM 1260 N N . TYR A 1 18 ? 33.305 23.945 32.762 1.00 0.00 18 TYR A N 3
ATOM 1261 C CA . TYR A 1 18 ? 32.139 24.709 33.183 1.00 0.00 18 TYR A CA 3
ATOM 1262 C C . TYR A 1 18 ? 31.039 23.834 33.819 1.00 0.00 18 TYR A C 3
ATOM 1263 O O . TYR A 1 18 ? 31.266 22.680 34.194 1.00 0.00 18 TYR A O 3
ATOM 1281 N N . ARG A 1 19 ? 29.827 24.394 33.927 1.00 0.00 19 ARG A N 3
ATOM 1282 C CA . ARG A 1 19 ? 28.601 23.733 34.425 1.00 0.00 19 ARG A CA 3
ATOM 1283 C C . ARG A 1 19 ? 27.389 23.927 33.497 1.00 0.00 19 ARG A C 3
ATOM 1284 O O . ARG A 1 19 ? 26.342 23.330 33.730 1.00 0.00 19 ARG A O 3
ATOM 1305 N N . GLN A 1 20 ? 27.534 24.728 32.439 1.00 0.00 20 GLN A N 3
ATOM 1306 C CA . GLN A 1 20 ? 26.497 25.043 31.456 1.00 0.00 20 GLN A CA 3
ATOM 1307 C C . GLN A 1 20 ? 27.124 25.522 30.145 1.00 0.00 20 GLN A C 3
ATOM 1308 O O . GLN A 1 20 ? 28.280 25.956 30.141 1.00 0.00 20 GLN A O 3
ATOM 1322 N N . GLY A 1 21 ? 26.367 25.432 29.049 1.00 0.00 21 GLY A N 3
ATOM 1323 C CA . GLY A 1 21 ? 26.786 25.813 27.706 1.00 0.00 21 GLY A CA 3
ATOM 1324 C C . GLY A 1 21 ? 25.609 25.979 26.748 1.00 0.00 21 GLY A C 3
ATOM 1325 O O . GLY A 1 21 ? 24.591 25.297 26.878 1.00 0.00 21 GLY A O 3
ATOM 1329 N N . TYR A 1 22 ? 25.748 26.913 25.814 1.00 0.00 22 TYR A N 3
ATOM 1330 C CA . TYR A 1 22 ? 24.714 27.375 24.883 1.00 0.00 22 TYR A CA 3
ATOM 1331 C C . TYR A 1 22 ? 25.351 28.113 23.685 1.00 0.00 22 TYR A C 3
ATOM 1332 O O . TYR A 1 22 ? 26.554 28.374 23.676 1.00 0.00 22 TYR A O 3
ATOM 1350 N N . CYS A 1 23 ? 24.585 28.383 22.629 1.00 0.00 23 CYS A N 3
ATOM 1351 C CA . CYS A 1 23 ? 25.089 28.918 21.359 1.00 0.00 23 CYS A CA 3
ATOM 1352 C C . CYS A 1 23 ? 25.137 30.458 21.319 1.00 0.00 23 CYS A C 3
ATOM 1353 O O . CYS A 1 23 ? 24.233 31.133 21.826 1.00 0.00 23 CYS A O 3
ATOM 1360 N N . TRP A 1 24 ? 26.156 31.015 20.655 1.00 0.00 24 TRP A N 3
ATOM 1361 C CA . TRP A 1 24 ? 26.219 32.435 20.280 1.00 0.00 24 TRP A CA 3
ATOM 1362 C C . TRP A 1 24 ? 25.289 32.700 19.070 1.00 0.00 24 TRP A C 3
ATOM 1363 O O . TRP A 1 24 ? 24.672 31.779 18.522 1.00 0.00 24 TRP A O 3
ATOM 1384 N N . GLY A 1 25 ? 25.180 33.953 18.627 1.00 0.00 25 GLY A N 3
ATOM 1385 C CA . GLY A 1 25 ? 24.361 34.354 17.477 1.00 0.00 25 GLY A CA 3
ATOM 1386 C C . GLY A 1 25 ? 24.903 33.882 16.122 1.00 0.00 25 GLY A C 3
ATOM 1387 O O . GLY A 1 25 ? 24.263 33.051 15.475 1.00 0.00 25 GLY A O 3
ATOM 1391 N N . ILE A 1 26 ? 26.065 34.395 15.691 1.00 0.00 26 ILE A N 3
ATOM 1392 C CA . ILE A 1 26 ? 26.659 34.158 14.353 1.00 0.00 26 ILE A CA 3
ATOM 1393 C C . ILE A 1 26 ? 28.202 34.220 14.348 1.00 0.00 26 ILE A C 3
ATOM 1394 O O . ILE A 1 26 ? 28.805 34.902 15.177 1.00 0.00 26 ILE A O 3
ATOM 1410 N N . GLN A 1 27 ? 28.837 33.551 13.374 1.00 0.00 27 GLN A N 3
ATOM 1411 C CA . GLN A 1 27 ? 30.277 33.587 13.022 1.00 0.00 27 GLN A CA 3
ATOM 1412 C C . GLN A 1 27 ? 31.283 33.083 14.088 1.00 0.00 27 GLN A C 3
ATOM 1413 O O . GLN A 1 27 ? 32.493 33.075 13.850 1.00 0.00 27 GLN A O 3
ATOM 1427 N N . TYR A 1 28 ? 30.804 32.615 15.239 1.00 0.00 28 TYR A N 3
ATOM 1428 C CA . TYR A 1 28 ? 31.579 32.056 16.358 1.00 0.00 28 TYR A CA 3
ATOM 1429 C C . TYR A 1 28 ? 32.457 30.845 15.981 1.00 0.00 28 TYR A C 3
ATOM 1430 O O . TYR A 1 28 ? 32.168 30.128 15.020 1.00 0.00 28 TYR A O 3
ATOM 1448 N N . LYS A 1 29 ? 33.524 30.597 16.760 1.00 0.00 29 LYS A N 3
ATOM 1449 C CA . LYS A 1 29 ? 34.404 29.403 16.660 1.00 0.00 29 LYS A CA 3
ATOM 1450 C C . LYS A 1 29 ? 34.160 28.364 17.776 1.00 0.00 29 LYS A C 3
ATOM 1451 O O . LYS A 1 29 ? 34.721 27.265 17.747 1.00 0.00 29 LYS A O 3
ATOM 1470 N N . TYR A 1 30 ? 33.352 28.733 18.772 1.00 0.00 30 TYR A N 3
ATOM 1471 C CA . TYR A 1 30 ? 33.090 27.976 20.000 1.00 0.00 30 TYR A CA 3
ATOM 1472 C C . TYR A 1 30 ? 31.647 28.182 20.483 1.00 0.00 30 TYR A C 3
ATOM 1473 O O . TYR A 1 30 ? 30.879 28.959 19.910 1.00 0.00 30 TYR A O 3
ATOM 1491 N N . CYS A 1 31 ? 31.285 27.503 21.569 1.00 0.00 31 CYS A N 3
ATOM 1492 C CA . CYS A 1 31 ? 30.067 27.754 22.337 1.00 0.00 31 CYS A CA 3
ATOM 1493 C C . CYS A 1 31 ? 30.256 28.901 23.349 1.00 0.00 31 CYS A C 3
ATOM 1494 O O . CYS A 1 31 ? 31.375 29.374 23.570 1.00 0.00 31 CYS A O 3
ATOM 1501 N N . GLN A 1 32 ? 29.173 29.337 23.988 1.00 0.00 32 GLN A N 3
ATOM 1502 C CA . GLN A 1 32 ? 29.173 30.235 25.146 1.00 0.00 32 GLN A CA 3
ATOM 1503 C C . GLN A 1 32 ? 28.926 29.382 26.411 1.00 0.00 32 GLN A C 3
ATOM 1504 O O . GLN A 1 32 ? 28.020 28.555 26.416 1.00 0.00 32 GLN A O 3
ATOM 1518 N N . CYS A 1 33 ? 29.747 29.531 27.452 1.00 0.00 33 CYS A N 3
ATOM 1519 C CA . CYS A 1 33 ? 29.789 28.647 28.632 1.00 0.00 33 CYS A CA 3
ATOM 1520 C C . CYS A 1 33 ? 29.428 29.394 29.919 1.00 0.00 33 CYS A C 3
ATOM 1521 O O . CYS A 1 33 ? 29.360 30.626 29.913 1.00 0.00 33 CYS A O 3
ATOM 1528 N N . GLN A 1 34 ? 29.202 28.647 31.008 1.00 0.00 34 GLN A N 3
ATOM 1529 C CA . GLN A 1 34 ? 28.616 29.149 32.270 1.00 0.00 34 GLN A CA 3
ATOM 1530 C C . GLN A 1 34 ? 29.212 30.477 32.764 1.00 0.00 34 GLN A C 3
ATOM 1531 O O . GLN A 1 34 ? 30.446 30.602 32.844 1.00 0.00 34 GLN A O 3
ATOM 1546 N N . GLY A 1 1 ? 29.012 22.415 7.280 1.00 0.00 1 GLY A N 4
ATOM 1547 C CA . GLY A 1 1 ? 29.029 21.849 8.637 1.00 0.00 1 GLY A CA 4
ATOM 1548 C C . GLY A 1 1 ? 27.621 21.578 9.114 1.00 0.00 1 GLY A C 4
ATOM 1549 O O . GLY A 1 1 ? 26.785 21.119 8.336 1.00 0.00 1 GLY A O 4
ATOM 1555 N N . SER A 1 2 ? 27.338 21.907 10.373 1.00 0.00 2 SER A N 4
ATOM 1556 C CA . SER A 1 2 ? 25.991 21.919 10.954 1.00 0.00 2 SER A CA 4
ATOM 1557 C C . SER A 1 2 ? 25.752 23.178 11.798 1.00 0.00 2 SER A C 4
ATOM 1558 O O . SER A 1 2 ? 26.696 23.843 12.251 1.00 0.00 2 SER A O 4
ATOM 1566 N N . ALA A 1 3 ? 24.474 23.505 11.989 1.00 0.00 3 ALA A N 4
ATOM 1567 C CA . ALA A 1 3 ? 24.021 24.581 12.857 1.00 0.00 3 ALA A CA 4
ATOM 1568 C C . ALA A 1 3 ? 24.278 24.253 14.337 1.00 0.00 3 ALA A C 4
ATOM 1569 O O . ALA A 1 3 ? 24.157 23.095 14.758 1.00 0.00 3 ALA A O 4
ATOM 1576 N N . CYS A 1 4 ? 24.625 25.274 15.119 1.00 0.00 4 CYS A N 4
ATOM 1577 C CA . CYS A 1 4 ? 25.029 25.142 16.514 1.00 0.00 4 CYS A CA 4
ATOM 1578 C C . CYS A 1 4 ? 23.839 24.787 17.423 1.00 0.00 4 CYS A C 4
ATOM 1579 O O . CYS A 1 4 ? 22.844 25.521 17.481 1.00 0.00 4 CYS A O 4
ATOM 1586 N N . GLN A 1 5 ? 23.950 23.687 18.174 1.00 0.00 5 GLN A N 4
ATOM 1587 C CA . GLN A 1 5 ? 22.934 23.233 19.123 1.00 0.00 5 GLN A CA 4
ATOM 1588 C C . GLN A 1 5 ? 23.405 23.450 20.565 1.00 0.00 5 GLN A C 4
ATOM 1589 O O . GLN A 1 5 ? 24.484 22.981 20.944 1.00 0.00 5 GLN A O 4
ATOM 1603 N N . PHE A 1 6 ? 22.586 24.100 21.403 1.00 0.00 6 PHE A N 4
ATOM 1604 C CA . PHE A 1 6 ? 22.967 24.366 22.794 1.00 0.00 6 PHE A CA 4
ATOM 1605 C C . PHE A 1 6 ? 23.270 23.079 23.572 1.00 0.00 6 PHE A C 4
ATOM 1606 O O . PHE A 1 6 ? 24.188 23.105 24.381 1.00 0.00 6 PHE A O 4
ATOM 1623 N N . TRP A 1 7 ? 22.600 21.944 23.316 1.00 0.00 7 TRP A N 4
ATOM 1624 C CA . TRP A 1 7 ? 22.862 20.702 24.065 1.00 0.00 7 TRP A CA 4
ATOM 1625 C C . TRP A 1 7 ? 24.288 20.162 23.861 1.00 0.00 7 TRP A C 4
ATOM 1626 O O . TRP A 1 7 ? 24.895 19.628 24.794 1.00 0.00 7 TRP A O 4
ATOM 1647 N N . SER A 1 8 ? 24.820 20.331 22.648 1.00 0.00 8 SER A N 4
ATOM 1648 C CA . SER A 1 8 ? 26.161 19.901 22.250 1.00 0.00 8 SER A CA 4
ATOM 1649 C C . SER A 1 8 ? 27.230 20.866 22.785 1.00 0.00 8 SER A C 4
ATOM 1650 O O . SER A 1 8 ? 28.271 20.432 23.289 1.00 0.00 8 SER A O 4
ATOM 1658 N N . CYS A 1 9 ? 26.940 22.175 22.781 1.00 0.00 9 CYS A N 4
ATOM 1659 C CA . CYS A 1 9 ? 27.763 23.175 23.470 1.00 0.00 9 CYS A CA 4
ATOM 1660 C C . CYS A 1 9 ? 27.754 23.001 24.997 1.00 0.00 9 CYS A C 4
ATOM 1661 O O . CYS A 1 9 ? 28.777 23.221 25.642 1.00 0.00 9 CYS A O 4
ATOM 1668 N N . ASN A 1 10 ? 26.631 22.590 25.587 1.00 0.00 10 ASN A N 4
ATOM 1669 C CA . ASN A 1 10 ? 26.476 22.384 27.023 1.00 0.00 10 ASN A CA 4
ATOM 1670 C C . ASN A 1 10 ? 27.456 21.322 27.540 1.00 0.00 10 ASN A C 4
ATOM 1671 O O . ASN A 1 10 ? 28.275 21.624 28.408 1.00 0.00 10 ASN A O 4
ATOM 1682 N N . SER A 1 11 ? 27.461 20.123 26.948 1.00 0.00 11 SER A N 4
ATOM 1683 C CA . SER A 1 11 ? 28.435 19.083 27.312 1.00 0.00 11 SER A CA 4
ATOM 1684 C C . SER A 1 11 ? 29.875 19.429 26.915 1.00 0.00 11 SER A C 4
ATOM 1685 O O . SER A 1 11 ? 30.795 19.082 27.658 1.00 0.00 11 SER A O 4
ATOM 1693 N N . SER A 1 12 ? 30.087 20.167 25.818 1.00 0.00 12 SER A N 4
ATOM 1694 C CA . SER A 1 12 ? 31.415 20.681 25.427 1.00 0.00 12 SER A CA 4
ATOM 1695 C C . SER A 1 12 ? 32.002 21.602 26.501 1.00 0.00 12 SER A C 4
ATOM 1696 O O . SER A 1 12 ? 33.129 21.383 26.948 1.00 0.00 12 SER A O 4
ATOM 1704 N N . CYS A 1 13 ? 31.222 22.574 26.981 1.00 0.00 13 CYS A N 4
ATOM 1705 C CA . CYS A 1 13 ? 31.591 23.463 28.080 1.00 0.00 13 CYS A CA 4
ATOM 1706 C C . CYS A 1 13 ? 31.814 22.698 29.387 1.00 0.00 13 CYS A C 4
ATOM 1707 O O . CYS A 1 13 ? 32.849 22.849 30.036 1.00 0.00 13 CYS A O 4
ATOM 1714 N N . ILE A 1 14 ? 30.870 21.848 29.789 1.00 0.00 14 ILE A N 4
ATOM 1715 C CA . ILE A 1 14 ? 31.004 21.059 31.016 1.00 0.00 14 ILE A CA 4
A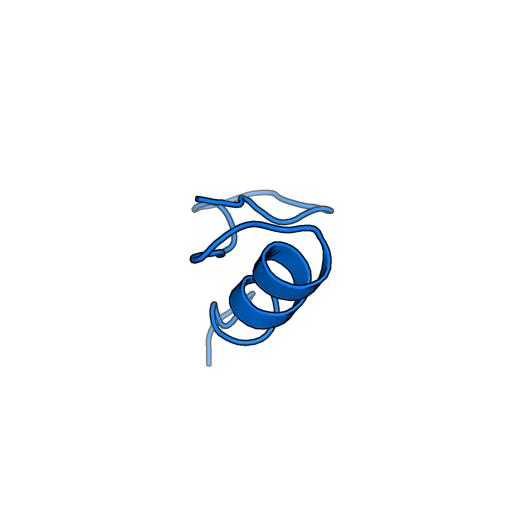TOM 1716 C C . ILE A 1 14 ? 32.265 20.169 31.001 1.00 0.00 14 ILE A C 4
ATOM 1717 O O . ILE A 1 14 ? 32.959 20.089 32.016 1.00 0.00 14 ILE A O 4
ATOM 1733 N N . SER A 1 15 ? 32.642 19.582 29.859 1.00 0.00 15 SER A N 4
ATOM 1734 C CA . SER A 1 15 ? 33.877 18.786 29.737 1.00 0.00 15 SER A CA 4
ATOM 1735 C C . SER A 1 15 ? 35.159 19.601 29.993 1.00 0.00 15 SER A C 4
ATOM 1736 O O . SER A 1 15 ? 36.147 19.070 30.507 1.00 0.00 15 SER A O 4
ATOM 1744 N N . ARG A 1 16 ? 35.128 20.911 29.711 1.00 0.00 16 ARG A N 4
ATOM 1745 C CA . ARG A 1 16 ? 36.226 21.863 29.984 1.00 0.00 16 ARG A CA 4
ATOM 1746 C C . ARG A 1 16 ? 36.278 22.304 31.449 1.00 0.00 16 ARG A C 4
ATOM 1747 O O . ARG A 1 16 ? 37.347 22.671 31.939 1.00 0.00 16 ARG A O 4
ATOM 1768 N N . GLY A 1 17 ? 35.143 22.258 32.151 1.00 0.00 17 GLY A N 4
ATOM 1769 C CA . GLY A 1 17 ? 35.043 22.488 33.598 1.00 0.00 17 GLY A CA 4
ATOM 1770 C C . GLY A 1 17 ? 33.796 23.256 34.033 1.00 0.00 17 GLY A C 4
ATOM 1771 O O . GLY A 1 17 ? 33.591 23.444 35.233 1.00 0.00 17 GLY A O 4
ATOM 1775 N N . TYR A 1 18 ? 32.974 23.720 33.085 1.00 0.00 18 TYR A N 4
ATOM 1776 C CA . TYR A 1 18 ? 31.792 24.526 33.374 1.00 0.00 18 TYR A CA 4
ATOM 1777 C C . TYR A 1 18 ? 30.592 23.689 33.867 1.00 0.00 18 TYR A C 4
ATOM 1778 O O . TYR A 1 18 ? 30.713 22.502 34.178 1.00 0.00 18 TYR A O 4
ATOM 1796 N N . ARG A 1 19 ? 29.417 24.324 33.943 1.00 0.00 19 ARG A N 4
ATOM 1797 C CA . ARG A 1 19 ? 28.134 23.742 34.402 1.00 0.00 19 ARG A CA 4
ATOM 1798 C C . ARG A 1 19 ? 26.948 24.088 33.480 1.00 0.00 19 ARG A C 4
ATOM 1799 O O . ARG A 1 19 ? 25.807 23.769 33.799 1.00 0.00 19 ARG A O 4
ATOM 1820 N N . GLN A 1 20 ? 27.214 24.763 32.357 1.00 0.00 20 GLN A N 4
ATOM 1821 C CA . GLN A 1 20 ? 26.241 25.170 31.339 1.00 0.00 20 GLN A CA 4
ATOM 1822 C C . GLN A 1 20 ? 26.971 25.547 30.043 1.00 0.00 20 GLN A C 4
ATOM 1823 O O . GLN A 1 20 ? 28.164 25.863 30.088 1.00 0.00 20 GLN A O 4
ATOM 1837 N N . GLY A 1 21 ? 26.265 25.544 28.908 1.00 0.00 21 GLY A N 4
ATOM 1838 C CA . GLY A 1 21 ? 26.777 26.033 27.633 1.00 0.00 21 GLY A CA 4
ATOM 1839 C C . GLY A 1 21 ? 25.702 26.111 26.551 1.00 0.00 21 GLY A C 4
ATOM 1840 O O . GLY A 1 21 ? 24.707 25.386 26.595 1.00 0.00 21 GLY A O 4
ATOM 1844 N N . TYR A 1 22 ? 25.887 27.033 25.609 1.00 0.00 22 TYR A N 4
ATOM 1845 C CA . TYR A 1 22 ? 24.938 27.391 24.549 1.00 0.00 22 TYR A CA 4
ATOM 1846 C C . TYR A 1 22 ? 25.647 28.166 23.421 1.00 0.00 22 TYR A C 4
ATOM 1847 O O . TYR A 1 22 ? 26.863 28.362 23.468 1.00 0.00 22 TYR A O 4
ATOM 1865 N N . CYS A 1 23 ? 24.917 28.551 22.371 1.00 0.00 23 CYS A N 4
ATOM 1866 C CA . CYS A 1 23 ? 25.488 29.162 21.167 1.00 0.00 23 CYS A CA 4
ATOM 1867 C C . CYS A 1 23 ? 25.468 30.705 21.179 1.00 0.00 23 CYS A C 4
ATOM 1868 O O . CYS A 1 23 ? 24.672 31.340 21.881 1.00 0.00 23 CYS A O 4
ATOM 1875 N N . TRP A 1 24 ? 26.330 31.299 20.354 1.00 0.00 24 TRP A N 4
ATOM 1876 C CA . TRP A 1 24 ? 26.369 32.726 20.015 1.00 0.00 24 TRP A CA 4
ATOM 1877 C C . TRP A 1 24 ? 25.198 33.109 19.094 1.00 0.00 24 TRP A C 4
ATOM 1878 O O . TRP A 1 24 ? 24.516 32.235 18.551 1.00 0.00 24 TRP A O 4
ATOM 1899 N N . GLY A 1 25 ? 24.951 34.407 18.904 1.00 0.00 25 GLY A N 4
ATOM 1900 C CA . GLY A 1 25 ? 23.886 34.892 18.017 1.00 0.00 25 GLY A CA 4
ATOM 1901 C C . GLY A 1 25 ? 24.145 34.614 16.528 1.00 0.00 25 GLY A C 4
ATOM 1902 O O . GLY A 1 25 ? 23.271 34.059 15.854 1.00 0.00 25 GLY A O 4
ATOM 1906 N N . ILE A 1 26 ? 25.354 34.936 16.044 1.00 0.00 26 ILE A N 4
ATOM 1907 C CA . ILE A 1 26 ? 25.824 34.705 14.659 1.00 0.00 26 ILE A CA 4
ATOM 1908 C C . ILE A 1 26 ? 27.300 34.269 14.541 1.00 0.00 26 ILE A C 4
ATOM 1909 O O . ILE A 1 26 ? 27.663 33.625 13.555 1.00 0.00 26 ILE A O 4
ATOM 1925 N N . GLN A 1 27 ? 28.170 34.574 15.514 1.00 0.00 27 GLN A N 4
ATOM 1926 C CA . GLN A 1 27 ? 29.586 34.162 15.489 1.00 0.00 27 GLN A CA 4
ATOM 1927 C C . GLN A 1 27 ? 29.792 32.745 16.063 1.00 0.00 27 GLN A C 4
ATOM 1928 O O . GLN A 1 27 ? 30.439 32.558 17.098 1.00 0.00 27 GLN A O 4
ATOM 1942 N N . TYR A 1 28 ? 29.219 31.744 15.385 1.00 0.00 28 TYR A N 4
ATOM 1943 C CA . TYR A 1 28 ? 29.144 30.334 15.801 1.00 0.00 28 TYR A CA 4
ATOM 1944 C C . TYR A 1 28 ? 30.480 29.569 15.889 1.00 0.00 28 TYR A C 4
ATOM 1945 O O . TYR A 1 28 ? 30.477 28.379 16.217 1.00 0.00 28 TYR A O 4
ATOM 1963 N N . LYS A 1 29 ? 31.621 30.212 15.602 1.00 0.00 29 LYS A N 4
ATOM 1964 C CA . LYS A 1 29 ? 32.978 29.636 15.689 1.00 0.00 29 LYS A CA 4
ATOM 1965 C C . LYS A 1 29 ? 33.294 28.990 17.045 1.00 0.00 29 LYS A C 4
ATOM 1966 O O . LYS A 1 29 ? 33.964 27.957 17.059 1.00 0.00 29 LYS A O 4
ATOM 1985 N N . TYR A 1 30 ? 32.747 29.497 18.150 1.00 0.00 30 TYR A N 4
ATOM 1986 C CA . TYR A 1 30 ? 32.860 28.903 19.492 1.00 0.00 30 TYR A CA 4
ATOM 1987 C C . TYR A 1 30 ? 31.496 28.814 20.191 1.00 0.00 30 TYR A C 4
ATOM 1988 O O . TYR A 1 30 ? 30.534 29.465 19.780 1.00 0.00 30 TYR A O 4
ATOM 2006 N N . CYS A 1 31 ? 31.412 28.037 21.270 1.00 0.00 31 CYS A N 4
ATOM 2007 C CA . CYS A 1 31 ? 30.278 28.053 22.198 1.00 0.00 31 CYS A CA 4
ATOM 2008 C C . CYS A 1 31 ? 30.415 29.214 23.212 1.00 0.00 31 CYS A C 4
ATOM 2009 O O . CYS A 1 31 ? 31.413 29.943 23.223 1.00 0.00 31 CYS A O 4
ATOM 2016 N N . GLN A 1 32 ? 29.429 29.374 24.096 1.00 0.00 32 GLN A N 4
ATOM 2017 C CA . GLN A 1 32 ? 29.491 30.231 25.280 1.00 0.00 32 GLN A CA 4
ATOM 2018 C C . GLN A 1 32 ? 29.050 29.413 26.503 1.00 0.00 32 GLN A C 4
ATOM 2019 O O . GLN A 1 32 ? 27.962 28.843 26.510 1.00 0.00 32 GLN A O 4
ATOM 2033 N N . CYS A 1 33 ? 29.929 29.304 27.497 1.00 0.00 33 CYS A N 4
ATOM 2034 C CA . CYS A 1 33 ? 29.769 28.481 28.703 1.00 0.00 33 CYS A CA 4
ATOM 2035 C C . CYS A 1 33 ? 29.171 29.279 29.869 1.00 0.00 33 CYS A C 4
ATOM 2036 O O . CYS A 1 33 ? 28.839 30.459 29.712 1.00 0.00 33 CYS A O 4
ATOM 2043 N N . GLN A 1 34 ? 29.018 28.622 31.031 1.00 0.00 34 GLN A N 4
ATOM 2044 C CA . GLN A 1 34 ? 28.377 29.219 32.216 1.00 0.00 34 GLN A CA 4
ATOM 2045 C C . GLN A 1 34 ? 29.032 30.549 32.594 1.00 0.00 34 GLN A C 4
ATOM 2046 O O . GLN A 1 34 ? 30.267 30.558 32.801 1.00 0.00 34 GLN A O 4
ATOM 2061 N N . GLY A 1 1 ? 23.791 27.019 6.017 1.00 0.00 1 GLY A N 5
ATOM 2062 C CA . GLY A 1 1 ? 23.788 25.645 6.551 1.00 0.00 1 GLY A CA 5
ATOM 2063 C C . GLY A 1 1 ? 22.928 25.527 7.795 1.00 0.00 1 GLY A C 5
ATOM 2064 O O . GLY A 1 1 ? 22.464 26.529 8.342 1.00 0.00 1 GLY A O 5
ATOM 2070 N N . SER A 1 2 ? 22.692 24.302 8.265 1.00 0.00 2 SER A N 5
ATOM 2071 C CA . SER A 1 2 ? 21.816 24.015 9.418 1.00 0.00 2 SER A CA 5
ATOM 2072 C C . SER A 1 2 ? 22.314 24.665 10.720 1.00 0.00 2 SER A C 5
ATOM 2073 O O . SER A 1 2 ? 23.523 24.724 10.971 1.00 0.00 2 SER A O 5
ATOM 2081 N N . ALA A 1 3 ? 21.383 25.156 11.537 1.00 0.00 3 ALA A N 5
ATOM 2082 C CA . ALA A 1 3 ? 21.630 25.951 12.740 1.00 0.00 3 ALA A CA 5
ATOM 2083 C C . ALA A 1 3 ? 22.206 25.139 13.920 1.00 0.00 3 ALA A C 5
ATOM 2084 O O . ALA A 1 3 ? 21.998 23.922 14.029 1.00 0.00 3 ALA A O 5
ATOM 2091 N N . CYS A 1 4 ? 22.910 25.828 14.824 1.00 0.00 4 CYS A N 5
ATOM 2092 C CA . CYS A 1 4 ? 23.453 25.244 16.051 1.00 0.00 4 CYS A CA 5
ATOM 2093 C C . CYS A 1 4 ? 22.371 24.912 17.101 1.00 0.00 4 CYS A C 5
ATOM 2094 O O . CYS A 1 4 ? 21.202 25.289 16.962 1.00 0.00 4 CYS A O 5
ATOM 2101 N N . GLN A 1 5 ? 22.765 24.188 18.154 1.00 0.00 5 GLN A N 5
ATOM 2102 C CA . GLN A 1 5 ? 21.921 23.848 19.306 1.00 0.00 5 GLN A CA 5
ATOM 2103 C C . GLN A 1 5 ? 22.709 23.942 20.619 1.00 0.00 5 GLN A C 5
ATOM 2104 O O . GLN A 1 5 ? 23.906 23.640 20.650 1.00 0.00 5 GLN A O 5
ATOM 2118 N N . PHE A 1 6 ? 22.048 24.317 21.723 1.00 0.00 6 PHE A N 5
ATOM 2119 C CA . PHE A 1 6 ? 22.722 24.466 23.018 1.00 0.00 6 PHE A CA 5
ATOM 2120 C C . PHE A 1 6 ? 23.265 23.137 23.563 1.00 0.00 6 PHE A C 5
ATOM 2121 O O . PHE A 1 6 ? 24.353 23.140 24.129 1.00 0.00 6 PHE A O 5
ATOM 2138 N N . TRP A 1 7 ? 22.581 21.999 23.366 1.00 0.00 7 TRP A N 5
ATOM 2139 C CA . TRP A 1 7 ? 22.943 20.724 24.015 1.00 0.00 7 TRP A CA 5
ATOM 2140 C C . TRP A 1 7 ? 24.372 20.254 23.688 1.00 0.00 7 TRP A C 5
ATOM 2141 O O . TRP A 1 7 ? 25.077 19.760 24.570 1.00 0.00 7 TRP A O 5
ATOM 2162 N N . SER A 1 8 ? 24.819 20.454 22.444 1.00 0.00 8 SER A N 5
ATOM 2163 C CA . SER A 1 8 ? 26.162 20.058 22.002 1.00 0.00 8 SER A CA 5
ATOM 2164 C C . SER A 1 8 ? 27.247 20.909 22.681 1.00 0.00 8 SER A C 5
ATOM 2165 O O . SER A 1 8 ? 28.223 20.383 23.228 1.00 0.00 8 SER A O 5
ATOM 2173 N N . CYS A 1 9 ? 27.024 22.228 22.751 1.00 0.00 9 CYS A N 5
ATOM 2174 C CA . CYS A 1 9 ? 27.861 23.146 23.522 1.00 0.00 9 CYS A CA 5
ATOM 2175 C C . CYS A 1 9 ? 27.769 22.913 25.042 1.00 0.00 9 CYS A C 5
ATOM 2176 O O . CYS A 1 9 ? 28.753 23.127 25.745 1.00 0.00 9 CYS A O 5
ATOM 2183 N N . ASN A 1 10 ? 26.628 22.453 25.565 1.00 0.00 10 ASN A N 5
ATOM 2184 C CA . ASN A 1 10 ? 26.402 22.221 26.993 1.00 0.00 10 ASN A CA 5
ATOM 2185 C C . ASN A 1 10 ? 27.367 21.169 27.552 1.00 0.00 10 ASN A C 5
ATOM 2186 O O . ASN A 1 10 ? 28.149 21.479 28.453 1.00 0.00 10 ASN A O 5
ATOM 2197 N N . SER A 1 11 ? 27.390 19.970 26.962 1.00 0.00 11 SER A N 5
ATOM 2198 C CA . SER A 1 11 ? 28.349 18.919 27.338 1.00 0.00 11 SER A CA 5
ATOM 2199 C C . SER A 1 11 ? 29.803 19.342 27.075 1.00 0.00 11 SER A C 5
ATOM 2200 O O . SER A 1 11 ? 30.680 19.047 27.884 1.00 0.00 11 SER A O 5
ATOM 2208 N N . SER A 1 12 ? 30.061 20.094 25.997 1.00 0.00 12 SER A N 5
ATOM 2209 C CA . SER A 1 12 ? 31.403 20.585 25.643 1.00 0.00 12 SER A CA 5
ATOM 2210 C C . SER A 1 12 ? 31.961 21.553 26.698 1.00 0.00 12 SER A C 5
ATOM 2211 O O . SER A 1 12 ? 33.063 21.359 27.212 1.00 0.00 12 SER A O 5
ATOM 2219 N N . CYS A 1 13 ? 31.178 22.549 27.118 1.00 0.00 13 CYS A N 5
ATOM 2220 C CA . CYS A 1 13 ? 31.549 23.455 28.200 1.00 0.00 13 CYS A CA 5
ATOM 2221 C C . CYS A 1 13 ? 31.707 22.725 29.539 1.00 0.00 13 CYS A C 5
ATOM 2222 O O . CYS A 1 13 ? 32.712 22.903 30.231 1.00 0.00 13 CYS A O 5
ATOM 2229 N N . ILE A 1 14 ? 30.758 21.875 29.930 1.00 0.00 14 ILE A N 5
ATOM 2230 C CA . ILE A 1 14 ? 30.906 21.102 31.163 1.00 0.00 14 ILE A CA 5
ATOM 2231 C C . ILE A 1 14 ? 32.185 20.236 31.150 1.00 0.00 14 ILE A C 5
ATOM 2232 O O . ILE A 1 14 ? 32.901 20.211 32.154 1.00 0.00 14 ILE A O 5
ATOM 2248 N N . SER A 1 15 ? 32.551 19.630 30.015 1.00 0.00 15 SER A N 5
ATOM 2249 C CA . SER A 1 15 ? 33.824 18.906 29.853 1.00 0.00 15 SER A CA 5
ATOM 2250 C C . SER A 1 15 ? 35.048 19.792 30.132 1.00 0.00 15 SER A C 5
ATOM 2251 O O . SER A 1 15 ? 35.998 19.365 30.799 1.00 0.00 15 SER A O 5
ATOM 2259 N N . ARG A 1 16 ? 35.006 21.065 29.706 1.00 0.00 16 ARG A N 5
ATOM 2260 C CA . ARG A 1 16 ? 36.078 22.065 29.929 1.00 0.00 16 ARG A CA 5
ATOM 2261 C C . ARG A 1 16 ? 36.204 22.467 31.396 1.00 0.00 16 ARG A C 5
ATOM 2262 O O . ARG A 1 16 ? 37.310 22.778 31.844 1.00 0.00 16 ARG A O 5
ATOM 2283 N N . GLY A 1 17 ? 35.095 22.437 32.130 1.00 0.00 17 GLY A N 5
ATOM 2284 C CA . GLY A 1 17 ? 35.036 22.664 33.575 1.00 0.00 17 GLY A CA 5
ATOM 2285 C C . GLY A 1 17 ? 33.778 23.395 34.044 1.00 0.00 17 GLY A C 5
ATOM 2286 O O . GLY A 1 17 ? 33.586 23.551 35.248 1.00 0.00 17 GLY A O 5
ATOM 2290 N N . TYR A 1 18 ? 32.927 23.870 33.127 1.00 0.00 18 TYR A N 5
ATOM 2291 C CA . TYR A 1 18 ? 31.767 24.690 33.461 1.00 0.00 18 TYR A CA 5
ATOM 2292 C C . TYR A 1 18 ? 30.564 23.866 33.966 1.00 0.00 18 TYR A C 5
ATOM 2293 O O . TYR A 1 18 ? 30.685 22.692 34.319 1.00 0.00 18 TYR A O 5
ATOM 2311 N N . ARG A 1 19 ? 29.385 24.501 34.008 1.00 0.00 19 ARG A N 5
ATOM 2312 C CA . ARG A 1 19 ? 28.101 23.893 34.411 1.00 0.00 19 ARG A CA 5
ATOM 2313 C C . ARG A 1 19 ? 27.026 23.996 33.324 1.00 0.00 19 ARG A C 5
ATOM 2314 O O . ARG A 1 19 ? 25.984 23.358 33.448 1.00 0.00 19 ARG A O 5
ATOM 2335 N N . GLN A 1 20 ? 27.285 24.773 32.268 1.00 0.00 20 GLN A N 5
ATOM 2336 C CA . GLN A 1 20 ? 26.374 25.028 31.157 1.00 0.00 20 GLN A CA 5
ATOM 2337 C C . GLN A 1 20 ? 27.157 25.463 29.920 1.00 0.00 20 GLN A C 5
ATOM 2338 O O . GLN A 1 20 ? 28.315 25.874 30.048 1.00 0.00 20 GLN A O 5
ATOM 2352 N N . GLY A 1 21 ? 26.534 25.373 28.745 1.00 0.00 21 GLY A N 5
ATOM 2353 C CA . GLY A 1 21 ? 27.108 25.800 27.476 1.00 0.00 21 GLY A CA 5
ATOM 2354 C C . GLY A 1 21 ? 26.062 25.975 26.383 1.00 0.00 21 GLY A C 5
ATOM 2355 O O . GLY A 1 21 ? 25.015 25.328 26.409 1.00 0.00 21 GLY A O 5
ATOM 2359 N N . TYR A 1 22 ? 26.321 26.892 25.459 1.00 0.00 22 TYR A N 5
ATOM 2360 C CA . TYR A 1 22 ? 25.360 27.364 24.461 1.00 0.00 22 TYR A CA 5
ATOM 2361 C C . TYR A 1 22 ? 26.056 28.022 23.256 1.00 0.00 22 TYR A C 5
ATOM 2362 O O . TYR A 1 22 ? 27.272 28.235 23.262 1.00 0.00 22 TYR A O 5
ATOM 2380 N N . CYS A 1 23 ? 25.293 28.281 22.187 1.00 0.00 23 CYS A N 5
ATOM 2381 C CA . CYS A 1 23 ? 25.817 28.698 20.881 1.00 0.00 23 CYS A CA 5
ATOM 2382 C C . CYS A 1 23 ? 25.262 30.055 20.403 1.00 0.00 23 CYS A C 5
ATOM 2383 O O . CYS A 1 23 ? 24.330 30.610 20.994 1.00 0.00 23 CYS A O 5
ATOM 2390 N N . TRP A 1 24 ? 25.867 30.605 19.348 1.00 0.00 24 TRP A N 5
ATOM 2391 C CA . TRP A 1 24 ? 25.626 31.964 18.835 1.00 0.00 24 TRP A CA 5
ATOM 2392 C C . TRP A 1 24 ? 24.782 31.981 17.536 1.00 0.00 24 TRP A C 5
ATOM 2393 O O . TRP A 1 24 ? 24.144 30.989 17.179 1.00 0.00 24 TRP A O 5
ATOM 2414 N N . GLY A 1 25 ? 24.772 33.115 16.822 1.00 0.00 25 GLY A N 5
ATOM 2415 C CA . GLY A 1 25 ? 24.150 33.289 15.504 1.00 0.00 25 GLY A CA 5
ATOM 2416 C C . GLY A 1 25 ? 24.845 32.513 14.374 1.00 0.00 25 GLY A C 5
ATOM 2417 O O . GLY A 1 25 ? 24.554 31.334 14.164 1.00 0.00 25 GLY A O 5
ATOM 2421 N N . ILE A 1 26 ? 25.743 33.174 13.630 1.00 0.00 26 ILE A N 5
ATOM 2422 C CA . ILE A 1 26 ? 26.332 32.656 12.370 1.00 0.00 26 ILE A CA 5
ATOM 2423 C C . ILE A 1 26 ? 27.830 32.966 12.156 1.00 0.00 26 ILE A C 5
ATOM 2424 O O . ILE A 1 26 ? 28.457 32.325 11.308 1.00 0.00 26 ILE A O 5
ATOM 2440 N N . GLN A 1 27 ? 28.443 33.881 12.920 1.00 0.00 27 GLN A N 5
ATOM 2441 C CA . GLN A 1 27 ? 29.868 34.255 12.815 1.00 0.00 27 GLN A CA 5
ATOM 2442 C C . GLN A 1 27 ? 30.566 34.197 14.188 1.00 0.00 27 GLN A C 5
ATOM 2443 O O . GLN A 1 27 ? 30.599 35.173 14.942 1.00 0.00 27 GLN A O 5
ATOM 2457 N N . TYR A 1 28 ? 31.090 33.020 14.534 1.00 0.00 28 TYR A N 5
ATOM 2458 C CA . TYR A 1 28 ? 31.694 32.702 15.835 1.00 0.00 28 TYR A CA 5
ATOM 2459 C C . TYR A 1 28 ? 32.678 31.530 15.711 1.00 0.00 28 TYR A C 5
ATOM 2460 O O . TYR A 1 28 ? 32.588 30.735 14.766 1.00 0.00 28 TYR A O 5
ATOM 2478 N N . LYS A 1 29 ? 33.615 31.393 16.657 1.00 0.00 29 LYS A N 5
ATOM 2479 C CA . LYS A 1 29 ? 34.703 30.396 16.608 1.00 0.00 29 LYS A CA 5
ATOM 2480 C C . LYS A 1 29 ? 34.730 29.367 17.747 1.00 0.00 29 LYS A C 5
ATOM 2481 O O . LYS A 1 29 ? 35.373 28.332 17.573 1.00 0.00 29 LYS A O 5
ATOM 2500 N N . TYR A 1 30 ? 33.998 29.585 18.844 1.00 0.00 30 TYR A N 5
ATOM 2501 C CA . TYR A 1 30 ? 33.841 28.639 19.964 1.00 0.00 30 TYR A CA 5
ATOM 2502 C C . TYR A 1 30 ? 32.433 28.728 20.589 1.00 0.00 30 TYR A C 5
ATOM 2503 O O . TYR A 1 30 ? 31.686 29.668 20.315 1.00 0.00 30 TYR A O 5
ATOM 2521 N N . CYS A 1 31 ? 32.069 27.767 21.447 1.00 0.00 31 CYS A N 5
ATOM 2522 C CA . CYS A 1 31 ? 30.865 27.852 22.288 1.00 0.00 31 CYS A CA 5
ATOM 2523 C C . CYS A 1 31 ? 31.019 28.910 23.404 1.00 0.00 31 CYS A C 5
ATOM 2524 O O . CYS A 1 31 ? 32.138 29.303 23.759 1.00 0.00 31 CYS A O 5
ATOM 2531 N N . GLN A 1 32 ? 29.903 29.339 23.996 1.00 0.00 32 GLN A N 5
ATOM 2532 C CA . GLN A 1 32 ? 29.874 30.141 25.225 1.00 0.00 32 GLN A CA 5
ATOM 2533 C C . GLN A 1 32 ? 29.481 29.243 26.413 1.00 0.00 32 GLN A C 5
ATOM 2534 O O . GLN A 1 32 ? 28.686 28.321 26.237 1.00 0.00 32 GLN A O 5
ATOM 2548 N N . CYS A 1 33 ? 30.032 29.483 27.608 1.00 0.00 33 CYS A N 5
ATOM 2549 C CA . CYS A 1 33 ? 29.932 28.577 28.762 1.00 0.00 33 CYS A CA 5
ATOM 2550 C C . CYS A 1 33 ? 29.497 29.283 30.057 1.00 0.00 33 CYS A C 5
ATOM 2551 O O . CYS A 1 33 ? 29.653 30.496 30.202 1.00 0.00 33 CYS A O 5
ATOM 2558 N N . GLN A 1 34 ? 28.991 28.481 31.008 1.00 0.00 34 GLN A N 5
ATOM 2559 C CA . GLN A 1 34 ? 28.451 28.879 32.325 1.00 0.00 34 GLN A CA 5
ATOM 2560 C C . GLN A 1 34 ? 27.534 30.112 32.303 1.00 0.00 34 GLN A C 5
ATOM 2561 O O . GLN A 1 34 ? 27.945 31.194 32.771 1.00 0.00 34 GLN A O 5
ATOM 2576 N N . GLY A 1 1 ? 27.150 24.790 8.424 1.00 0.00 1 GLY A N 6
ATOM 2577 C CA . GLY A 1 1 ? 27.895 25.998 8.814 1.00 0.00 1 GLY A CA 6
ATOM 2578 C C . GLY A 1 1 ? 28.509 25.842 10.193 1.00 0.00 1 GLY A C 6
ATOM 2579 O O . GLY A 1 1 ? 28.448 24.767 10.784 1.00 0.00 1 GLY A O 6
ATOM 2585 N N . SER A 1 2 ? 29.104 26.904 10.734 1.00 0.00 2 SER A N 6
ATOM 2586 C CA . SER A 1 2 ? 29.668 26.931 12.098 1.00 0.00 2 SER A CA 6
ATOM 2587 C C . SER A 1 2 ? 28.632 27.162 13.218 1.00 0.00 2 SER A C 6
ATOM 2588 O O . SER A 1 2 ? 28.967 27.013 14.400 1.00 0.00 2 SER A O 6
ATOM 2596 N N . ALA A 1 3 ? 27.370 27.461 12.888 1.00 0.00 3 ALA A N 6
ATOM 2597 C CA . ALA A 1 3 ? 26.251 27.492 13.834 1.00 0.00 3 ALA A CA 6
ATOM 2598 C C . ALA A 1 3 ? 26.042 26.142 14.558 1.00 0.00 3 ALA A C 6
ATOM 2599 O O . ALA A 1 3 ? 26.498 25.089 14.106 1.00 0.00 3 ALA A O 6
ATOM 2606 N N . CYS A 1 4 ? 25.345 26.167 15.697 1.00 0.00 4 CYS A N 6
ATOM 2607 C CA . CYS A 1 4 ? 25.158 25.002 16.568 1.00 0.00 4 CYS A CA 6
ATOM 2608 C C . CYS A 1 4 ? 23.837 25.039 17.355 1.00 0.00 4 CYS A C 6
ATOM 2609 O O . CYS A 1 4 ? 23.138 26.053 17.389 1.00 0.00 4 CYS A O 6
ATOM 2616 N N . GLN A 1 5 ? 23.509 23.919 18.003 1.00 0.00 5 GLN A N 6
ATOM 2617 C CA . GLN A 1 5 ? 22.428 23.763 18.980 1.00 0.00 5 GLN A CA 6
ATOM 2618 C C . GLN A 1 5 ? 23.001 23.764 20.410 1.00 0.00 5 GLN A C 6
ATOM 2619 O O . GLN A 1 5 ? 24.002 23.090 20.651 1.00 0.00 5 GLN A O 6
ATOM 2633 N N . PHE A 1 6 ? 22.384 24.461 21.376 1.00 0.00 6 PHE A N 6
ATOM 2634 C CA . PHE A 1 6 ? 22.940 24.618 22.735 1.00 0.00 6 PHE A CA 6
ATOM 2635 C C . PHE A 1 6 ? 23.308 23.295 23.439 1.00 0.00 6 PHE A C 6
ATOM 2636 O O . PHE A 1 6 ? 24.301 23.255 24.168 1.00 0.00 6 PHE A O 6
ATOM 2653 N N . TRP A 1 7 ? 22.597 22.187 23.196 1.00 0.00 7 TRP A N 6
ATOM 2654 C CA . TRP A 1 7 ? 22.947 20.882 23.781 1.00 0.00 7 TRP A CA 6
ATOM 2655 C C . TRP A 1 7 ? 24.302 20.333 23.297 1.00 0.00 7 TRP A C 6
ATOM 2656 O O . TRP A 1 7 ? 24.944 19.564 24.013 1.00 0.00 7 TRP A O 6
ATOM 2677 N N . SER A 1 8 ? 24.775 20.788 22.136 1.00 0.00 8 SER A N 6
ATOM 2678 C CA . SER A 1 8 ? 26.116 20.543 21.579 1.00 0.00 8 SER A CA 6
ATOM 2679 C C . SER A 1 8 ? 27.202 21.479 22.142 1.00 0.00 8 SER A C 6
ATOM 2680 O O . SER A 1 8 ? 28.361 21.376 21.740 1.00 0.00 8 SER A O 6
ATOM 2688 N N . CYS A 1 9 ? 26.837 22.399 23.042 1.00 0.00 9 CYS A N 6
ATOM 2689 C CA . CYS A 1 9 ? 27.755 23.230 23.817 1.00 0.00 9 CYS A CA 6
ATOM 2690 C C . CYS A 1 9 ? 27.704 22.935 25.327 1.00 0.00 9 CYS A C 6
ATOM 2691 O O . CYS A 1 9 ? 28.708 23.143 25.999 1.00 0.00 9 CYS A O 6
ATOM 2698 N N . ASN A 1 10 ? 26.578 22.478 25.888 1.00 0.00 10 ASN A N 6
ATOM 2699 C CA . ASN A 1 10 ? 26.421 22.266 27.335 1.00 0.00 10 ASN A CA 6
ATOM 2700 C C . ASN A 1 10 ? 27.413 21.225 27.904 1.00 0.00 10 ASN A C 6
ATOM 2701 O O . ASN A 1 10 ? 28.303 21.600 28.671 1.00 0.00 10 ASN A O 6
ATOM 2712 N N . SER A 1 11 ? 27.327 19.953 27.500 1.00 0.00 11 SER A N 6
ATOM 2713 C CA . SER A 1 11 ? 28.270 18.902 27.929 1.00 0.00 11 SER A CA 6
ATOM 2714 C C . SER A 1 11 ? 29.707 19.141 27.450 1.00 0.00 11 SER A C 6
ATOM 2715 O O . SER A 1 11 ? 30.647 18.748 28.141 1.00 0.00 11 SER A O 6
ATOM 2723 N N . SER A 1 12 ? 29.901 19.825 26.318 1.00 0.00 12 SER A N 6
ATOM 2724 C CA . SER A 1 12 ? 31.216 20.290 25.847 1.00 0.00 12 SER A CA 6
ATOM 2725 C C . SER A 1 12 ? 31.847 21.272 26.848 1.00 0.00 12 SER A C 6
ATOM 2726 O O . SER A 1 12 ? 32.943 21.034 27.354 1.00 0.00 12 SER A O 6
ATOM 2734 N N . CYS A 1 13 ? 31.116 22.316 27.252 1.00 0.00 13 CYS A N 6
ATOM 2735 C CA . CYS A 1 13 ? 31.537 23.250 28.297 1.00 0.00 13 CYS A CA 6
ATOM 2736 C C . CYS A 1 13 ? 31.762 22.558 29.648 1.00 0.00 13 CYS A C 6
ATOM 2737 O O . CYS A 1 13 ? 32.765 22.818 30.310 1.00 0.00 13 CYS A O 6
ATOM 2744 N N . ILE A 1 14 ? 30.896 21.637 30.071 1.00 0.00 14 ILE A N 6
ATOM 2745 C CA . ILE A 1 14 ? 31.156 20.864 31.296 1.00 0.00 14 ILE A CA 6
ATOM 2746 C C . ILE A 1 14 ? 32.442 20.021 31.182 1.00 0.00 14 ILE A C 6
ATOM 2747 O O . ILE A 1 14 ? 33.228 19.979 32.129 1.00 0.00 14 ILE A O 6
ATOM 2763 N N . SER A 1 15 ? 32.733 19.444 30.010 1.00 0.00 15 SER A N 6
ATOM 2764 C CA . SER A 1 15 ? 33.984 18.711 29.732 1.00 0.00 15 SER A CA 6
ATOM 2765 C C . SER A 1 15 ? 35.245 19.600 29.760 1.00 0.00 15 SER A C 6
ATOM 2766 O O . SER A 1 15 ? 36.359 19.086 29.923 1.00 0.00 15 SER A O 6
ATOM 2774 N N . ARG A 1 16 ? 35.075 20.928 29.641 1.00 0.00 16 ARG A N 6
ATOM 2775 C CA . ARG A 1 16 ? 36.099 21.978 29.861 1.00 0.00 16 ARG A CA 6
ATOM 2776 C C . ARG A 1 16 ? 36.185 22.425 31.322 1.00 0.00 16 ARG A C 6
ATOM 2777 O O . ARG A 1 16 ? 37.232 22.893 31.758 1.00 0.00 16 ARG A O 6
ATOM 2798 N N . GLY A 1 17 ? 35.112 22.253 32.092 1.00 0.00 17 GLY A N 6
ATOM 2799 C CA . GLY A 1 17 ? 35.086 22.437 33.546 1.00 0.00 17 GLY A CA 6
ATOM 2800 C C . GLY A 1 17 ? 34.010 23.407 34.025 1.00 0.00 17 GLY A C 6
ATOM 2801 O O . GLY A 1 17 ? 34.057 23.819 35.188 1.00 0.00 17 GLY A O 6
ATOM 2805 N N . TYR A 1 18 ? 33.084 23.813 33.146 1.00 0.00 18 TYR A N 6
ATOM 2806 C CA . TYR A 1 18 ? 31.923 24.634 33.475 1.00 0.00 18 TYR A CA 6
ATOM 2807 C C . TYR A 1 18 ? 30.721 23.778 33.934 1.00 0.00 18 TYR A C 6
ATOM 2808 O O . TYR A 1 18 ? 30.881 22.622 34.326 1.00 0.00 18 TYR A O 6
ATOM 2826 N N . ARG A 1 19 ? 29.509 24.355 33.913 1.00 0.00 19 ARG A N 6
ATOM 2827 C CA . ARG A 1 19 ? 28.229 23.728 34.331 1.00 0.00 19 ARG A CA 6
ATOM 2828 C C . ARG A 1 19 ? 27.074 23.951 33.335 1.00 0.00 19 ARG A C 6
ATOM 2829 O O . ARG A 1 19 ? 25.974 23.425 33.514 1.00 0.00 19 ARG A O 6
ATOM 2850 N N . GLN A 1 20 ? 27.312 24.752 32.298 1.00 0.00 20 GLN A N 6
ATOM 2851 C CA . GLN A 1 20 ? 26.325 25.221 31.319 1.00 0.00 20 GLN A CA 6
ATOM 2852 C C . GLN A 1 20 ? 27.042 25.675 30.045 1.00 0.00 20 GLN A C 6
ATOM 2853 O O . GLN A 1 20 ? 28.234 25.994 30.103 1.00 0.00 20 GLN A O 6
ATOM 2867 N N . GLY A 1 21 ? 26.339 25.675 28.909 1.00 0.00 21 GLY A N 6
ATOM 2868 C CA . GLY A 1 21 ? 26.918 26.036 27.618 1.00 0.00 21 GLY A CA 6
ATOM 2869 C C . GLY A 1 21 ? 25.878 26.160 26.504 1.00 0.00 21 GLY A C 6
ATOM 2870 O O . GLY A 1 21 ? 24.924 25.387 26.445 1.00 0.00 21 GLY A O 6
ATOM 2874 N N . TYR A 1 22 ? 26.047 27.151 25.634 1.00 0.00 22 TYR A N 6
ATOM 2875 C CA . TYR A 1 22 ? 25.053 27.572 24.642 1.00 0.00 22 TYR A CA 6
ATOM 2876 C C . TYR A 1 22 ? 25.696 28.272 23.432 1.00 0.00 22 TYR A C 6
ATOM 2877 O O . TYR A 1 22 ? 26.856 28.688 23.478 1.00 0.00 22 TYR A O 6
ATOM 2895 N N . CYS A 1 23 ? 24.949 28.365 22.330 1.00 0.00 23 CYS A N 6
ATOM 2896 C CA . CYS A 1 23 ? 25.395 28.967 21.068 1.00 0.00 23 CYS A CA 6
ATOM 2897 C C . CYS A 1 23 ? 25.074 30.471 20.993 1.00 0.00 23 CYS A C 6
ATOM 2898 O O . CYS A 1 23 ? 24.079 30.942 21.552 1.00 0.00 23 CYS A O 6
ATOM 2905 N N . TRP A 1 24 ? 25.899 31.224 20.264 1.00 0.00 24 TRP A N 6
ATOM 2906 C CA . TRP A 1 24 ? 25.669 32.636 19.939 1.00 0.00 24 TRP A CA 6
ATOM 2907 C C . TRP A 1 24 ? 24.573 32.795 18.873 1.00 0.00 24 TRP A C 6
ATOM 2908 O O . TRP A 1 24 ? 24.262 31.854 18.138 1.00 0.00 24 TRP A O 6
ATOM 2929 N N . GLY A 1 25 ? 23.992 33.994 18.763 1.00 0.00 25 GLY A N 6
ATOM 2930 C CA . GLY A 1 25 ? 22.922 34.276 17.801 1.00 0.00 25 GLY A CA 6
ATOM 2931 C C . GLY A 1 25 ? 23.389 34.246 16.340 1.00 0.00 25 GLY A C 6
ATOM 2932 O O . GLY A 1 25 ? 22.804 33.542 15.511 1.00 0.00 25 GLY A O 6
ATOM 2936 N N . ILE A 1 26 ? 24.479 34.954 16.036 1.00 0.00 26 ILE A N 6
ATOM 2937 C CA . ILE A 1 26 ? 25.119 35.008 14.704 1.00 0.00 26 ILE A CA 6
ATOM 2938 C C . ILE A 1 26 ? 26.654 34.912 14.750 1.00 0.00 26 ILE A C 6
ATOM 2939 O O . ILE A 1 26 ? 27.300 34.731 13.714 1.00 0.00 26 ILE A O 6
ATOM 2955 N N . GLN A 1 27 ? 27.247 35.054 15.938 1.00 0.00 27 GLN A N 6
ATOM 2956 C CA . GLN A 1 27 ? 28.678 35.224 16.189 1.00 0.00 27 GLN A CA 6
ATOM 2957 C C . GLN A 1 27 ? 29.407 33.877 16.355 1.00 0.00 27 GLN A C 6
ATOM 2958 O O . GLN A 1 27 ? 30.027 33.614 17.384 1.00 0.00 27 GLN A O 6
ATOM 2972 N N . TYR A 1 28 ? 29.312 33.000 15.355 1.00 0.00 28 TYR A N 6
ATOM 2973 C CA . TYR A 1 28 ? 29.705 31.578 15.389 1.00 0.00 28 TYR A CA 6
ATOM 2974 C C . TYR A 1 28 ? 31.217 31.247 15.498 1.00 0.00 28 TYR A C 6
ATOM 2975 O O . TYR A 1 28 ? 31.674 30.225 14.968 1.00 0.00 28 TYR A O 6
ATOM 2993 N N . LYS A 1 29 ? 32.025 32.064 16.189 1.00 0.00 29 LYS A N 6
ATOM 2994 C CA . LYS A 1 29 ? 33.430 31.729 16.484 1.00 0.00 29 LYS A CA 6
ATOM 2995 C C . LYS A 1 29 ? 33.532 30.438 17.305 1.00 0.00 29 LYS A C 6
ATOM 2996 O O . LYS A 1 29 ? 34.248 29.532 16.879 1.00 0.00 29 LYS A O 6
ATOM 3015 N N . TYR A 1 30 ? 32.806 30.334 18.423 1.00 0.00 30 TYR A N 6
ATOM 3016 C CA . TYR A 1 30 ? 32.827 29.199 19.364 1.00 0.00 30 TYR A CA 6
ATOM 3017 C C . TYR A 1 30 ? 31.524 29.118 20.189 1.00 0.00 30 TYR A C 6
ATOM 3018 O O . TYR A 1 30 ? 30.658 29.991 20.099 1.00 0.00 30 TYR A O 6
ATOM 3036 N N . CYS A 1 31 ? 31.383 28.079 21.018 1.00 0.00 31 CYS A N 6
ATOM 3037 C CA . CYS A 1 31 ? 30.348 28.017 22.060 1.00 0.00 31 CYS A CA 6
ATOM 3038 C C . CYS A 1 31 ? 30.589 29.098 23.141 1.00 0.00 31 CYS A C 6
ATOM 3039 O O . CYS A 1 31 ? 31.686 29.662 23.249 1.00 0.00 31 CYS A O 6
ATOM 3046 N N . GLN A 1 32 ? 29.593 29.352 23.991 1.00 0.00 32 GLN A N 6
ATOM 3047 C CA . GLN A 1 32 ? 29.722 30.151 25.213 1.00 0.00 32 GLN A CA 6
ATOM 3048 C C . GLN A 1 32 ? 29.347 29.292 26.426 1.00 0.00 32 GLN A C 6
ATOM 3049 O O . GLN A 1 32 ? 28.255 28.733 26.461 1.00 0.00 32 GLN A O 6
ATOM 3063 N N . CYS A 1 33 ? 30.239 29.176 27.407 1.00 0.00 33 CYS A N 6
ATOM 3064 C CA . CYS A 1 33 ? 30.017 28.445 28.661 1.00 0.00 33 CYS A CA 6
ATOM 3065 C C . CYS A 1 33 ? 29.412 29.343 29.754 1.00 0.00 33 CYS A C 6
ATOM 3066 O O . CYS A 1 33 ? 29.159 30.530 29.528 1.00 0.00 33 CYS A O 6
ATOM 3073 N N . GLN A 1 34 ? 29.180 28.778 30.945 1.00 0.00 34 GLN A N 6
ATOM 3074 C CA . GLN A 1 34 ? 28.414 29.412 32.039 1.00 0.00 34 GLN A CA 6
ATOM 3075 C C . GLN A 1 34 ? 28.921 30.804 32.459 1.00 0.00 34 GLN A C 6
ATOM 3076 O O . GLN A 1 34 ? 30.113 30.935 32.820 1.00 0.00 34 GLN A O 6
ATOM 3091 N N . GLY A 1 1 ? 28.723 25.540 13.828 1.00 0.00 1 GLY A N 7
ATOM 3092 C CA . GLY A 1 1 ? 28.520 25.274 12.392 1.00 0.00 1 GLY A CA 7
ATOM 3093 C C . GLY A 1 1 ? 27.179 25.814 11.944 1.00 0.00 1 GLY A C 7
ATOM 3094 O O . GLY A 1 1 ? 26.597 26.664 12.627 1.00 0.00 1 GLY A O 7
ATOM 3100 N N . SER A 1 2 ? 26.670 25.332 10.804 1.00 0.00 2 SER A N 7
ATOM 3101 C CA . SER A 1 2 ? 25.458 25.879 10.176 1.00 0.00 2 SER A CA 7
ATOM 3102 C C . SER A 1 2 ? 24.126 25.411 10.782 1.00 0.00 2 SER A C 7
ATOM 3103 O O . SER A 1 2 ? 23.073 25.947 10.427 1.00 0.00 2 SER A O 7
ATOM 3111 N N . ALA A 1 3 ? 24.152 24.474 11.735 1.00 0.00 3 ALA A N 7
ATOM 3112 C CA . ALA A 1 3 ? 22.984 24.028 12.508 1.00 0.00 3 ALA A CA 7
ATOM 3113 C C . ALA A 1 3 ? 23.360 23.595 13.946 1.00 0.00 3 ALA A C 7
ATOM 3114 O O . ALA A 1 3 ? 23.184 22.433 14.325 1.00 0.00 3 ALA A O 7
ATOM 3121 N N . CYS A 1 4 ? 23.912 24.516 14.740 1.00 0.00 4 CYS A N 7
ATOM 3122 C CA . CYS A 1 4 ? 24.307 24.291 16.139 1.00 0.00 4 CYS A CA 7
ATOM 3123 C C . CYS A 1 4 ? 23.093 24.164 17.080 1.00 0.00 4 CYS A C 7
ATOM 3124 O O . CYS A 1 4 ? 22.065 24.807 16.854 1.00 0.00 4 CYS A O 7
ATOM 3131 N N . GLN A 1 5 ? 23.234 23.365 18.142 1.00 0.00 5 GLN A N 7
ATOM 3132 C CA . GLN A 1 5 ? 22.239 23.153 19.200 1.00 0.00 5 GLN A CA 7
ATOM 3133 C C . GLN A 1 5 ? 22.874 23.328 20.592 1.00 0.00 5 GLN A C 7
ATOM 3134 O O . GLN A 1 5 ? 23.963 22.793 20.825 1.00 0.00 5 GLN A O 7
ATOM 3148 N N . PHE A 1 6 ? 22.198 24.002 21.540 1.00 0.00 6 PHE A N 7
ATOM 3149 C CA . PHE A 1 6 ? 22.797 24.311 22.852 1.00 0.00 6 PHE A CA 7
ATOM 3150 C C . PHE A 1 6 ? 23.309 23.066 23.589 1.00 0.00 6 PHE A C 7
ATOM 3151 O O . PHE A 1 6 ? 24.375 23.151 24.183 1.00 0.00 6 PHE A O 7
ATOM 3168 N N . TRP A 1 7 ? 22.626 21.915 23.531 1.00 0.00 7 TRP A N 7
ATOM 3169 C CA . TRP A 1 7 ? 23.015 20.709 24.285 1.00 0.00 7 TRP A CA 7
ATOM 3170 C C . TRP A 1 7 ? 24.435 20.215 23.947 1.00 0.00 7 TRP A C 7
ATOM 3171 O O . TRP A 1 7 ? 25.164 19.737 24.826 1.00 0.00 7 TRP A O 7
ATOM 3192 N N . SER A 1 8 ? 24.848 20.367 22.682 1.00 0.00 8 SER A N 7
ATOM 3193 C CA . SER A 1 8 ? 26.189 19.988 22.236 1.00 0.00 8 SER A CA 7
ATOM 3194 C C . SER A 1 8 ? 27.262 20.924 22.827 1.00 0.00 8 SER A C 7
ATOM 3195 O O . SER A 1 8 ? 28.262 20.459 23.387 1.00 0.00 8 SER A O 7
ATOM 3203 N N . CYS A 1 9 ? 27.011 22.240 22.819 1.00 0.00 9 CYS A N 7
ATOM 3204 C CA . CYS A 1 9 ? 27.854 23.221 23.509 1.00 0.00 9 CYS A CA 7
ATOM 3205 C C . CYS A 1 9 ? 27.817 23.069 25.045 1.00 0.00 9 CYS A C 7
ATOM 3206 O O . CYS A 1 9 ? 28.849 23.229 25.689 1.00 0.00 9 CYS A O 7
ATOM 3213 N N . ASN A 1 10 ? 26.670 22.731 25.640 1.00 0.00 10 ASN A N 7
ATOM 3214 C CA . ASN A 1 10 ? 26.499 22.521 27.079 1.00 0.00 10 ASN A CA 7
ATOM 3215 C C . ASN A 1 10 ? 27.399 21.373 27.565 1.00 0.00 10 ASN A C 7
ATOM 3216 O O . ASN A 1 10 ? 28.208 21.560 28.475 1.00 0.00 10 ASN A O 7
ATOM 3227 N N . SER A 1 11 ? 27.346 20.234 26.866 1.00 0.00 11 SER A N 7
ATOM 3228 C CA . SER A 1 11 ? 28.189 19.064 27.133 1.00 0.00 11 SER A CA 7
ATOM 3229 C C . SER A 1 11 ? 29.684 19.382 26.961 1.00 0.00 11 SER A C 7
ATOM 3230 O O . SER A 1 11 ? 30.505 18.988 27.792 1.00 0.00 11 SER A O 7
ATOM 3238 N N . SER A 1 12 ? 30.046 20.139 25.917 1.00 0.00 12 SER A N 7
ATOM 3239 C CA . SER A 1 12 ? 31.427 20.594 25.677 1.00 0.00 12 SER A CA 7
ATOM 3240 C C . SER A 1 12 ? 31.933 21.498 26.808 1.00 0.00 12 SER A C 7
ATOM 3241 O O . SER A 1 12 ? 32.990 21.247 27.384 1.00 0.00 12 SER A O 7
ATOM 3249 N N . CYS A 1 13 ? 31.152 22.503 27.209 1.00 0.00 13 CYS A N 7
ATOM 3250 C CA . CYS A 1 13 ? 31.498 23.401 28.305 1.00 0.00 13 CYS A CA 7
ATOM 3251 C C . CYS A 1 13 ? 31.649 22.672 29.641 1.00 0.00 13 CYS A C 7
ATOM 3252 O O . CYS A 1 13 ? 32.635 22.874 30.347 1.00 0.00 13 CYS A O 7
ATOM 3259 N N . ILE A 1 14 ? 30.738 21.769 29.995 1.00 0.00 14 ILE A N 7
ATOM 3260 C CA . ILE A 1 14 ? 30.921 20.934 31.185 1.00 0.00 14 ILE A CA 7
ATOM 3261 C C . ILE A 1 14 ? 32.206 20.085 31.083 1.00 0.00 14 ILE A C 7
ATOM 3262 O O . ILE A 1 14 ? 32.975 20.012 32.043 1.00 0.00 14 ILE A O 7
ATOM 3278 N N . SER A 1 15 ? 32.529 19.549 29.901 1.00 0.00 15 SER A N 7
ATOM 3279 C CA . SER A 1 15 ? 33.795 18.832 29.645 1.00 0.00 15 SER A CA 7
ATOM 3280 C C . SER A 1 15 ? 35.043 19.722 29.836 1.00 0.00 15 SER A C 7
ATOM 3281 O O . SER A 1 15 ? 36.145 19.216 30.065 1.00 0.00 15 SER A O 7
ATOM 3289 N N . ARG A 1 16 ? 34.919 21.052 29.683 1.00 0.00 16 ARG A N 7
ATOM 3290 C CA . ARG A 1 16 ? 35.965 22.056 29.993 1.00 0.00 16 ARG A CA 7
ATOM 3291 C C . ARG A 1 16 ? 36.049 22.410 31.484 1.00 0.00 16 ARG A C 7
ATOM 3292 O O . ARG A 1 16 ? 37.061 22.950 31.928 1.00 0.00 16 ARG A O 7
ATOM 3313 N N . GLY A 1 17 ? 34.984 22.151 32.247 1.00 0.00 17 GLY A N 7
ATOM 3314 C CA . GLY A 1 17 ? 34.917 22.311 33.710 1.00 0.00 17 GLY A CA 7
ATOM 3315 C C . GLY A 1 17 ? 33.699 23.108 34.179 1.00 0.00 17 GLY A C 7
ATOM 3316 O O . GLY A 1 17 ? 33.525 23.293 35.383 1.00 0.00 17 GLY A O 7
ATOM 3320 N N . TYR A 1 18 ? 32.862 23.589 33.254 1.00 0.00 18 TYR A N 7
ATOM 3321 C CA . TYR A 1 18 ? 31.721 24.452 33.554 1.00 0.00 18 TYR A CA 7
ATOM 3322 C C . TYR A 1 18 ? 30.462 23.662 33.991 1.00 0.00 18 TYR A C 7
ATOM 3323 O O . TYR A 1 18 ? 30.531 22.478 34.326 1.00 0.00 18 TYR A O 7
ATOM 3341 N N . ARG A 1 19 ? 29.306 24.340 33.999 1.00 0.00 19 ARG A N 7
ATOM 3342 C CA . ARG A 1 19 ? 27.971 23.796 34.343 1.00 0.00 19 ARG A CA 7
ATOM 3343 C C . ARG A 1 19 ? 26.870 24.224 33.354 1.00 0.00 19 ARG A C 7
ATOM 3344 O O . ARG A 1 19 ? 25.691 23.956 33.568 1.00 0.00 19 ARG A O 7
ATOM 3365 N N . GLN A 1 20 ? 27.236 24.916 32.274 1.00 0.00 20 GLN A N 7
ATOM 3366 C CA . GLN A 1 20 ? 26.326 25.401 31.236 1.00 0.00 20 GLN A CA 7
ATOM 3367 C C . GLN A 1 20 ? 27.096 25.735 29.955 1.00 0.00 20 GLN A C 7
ATOM 3368 O O . GLN A 1 20 ? 28.300 25.991 30.039 1.00 0.00 20 GLN A O 7
ATOM 3382 N N . GLY A 1 21 ? 26.421 25.768 28.801 1.00 0.00 21 GLY A N 7
ATOM 3383 C CA . GLY A 1 21 ? 26.990 26.212 27.530 1.00 0.00 21 GLY A CA 7
ATOM 3384 C C . GLY A 1 21 ? 25.972 26.283 26.389 1.00 0.00 21 GLY A C 7
ATOM 3385 O O . GLY A 1 21 ? 24.877 25.723 26.488 1.00 0.00 21 GLY A O 7
ATOM 3389 N N . TYR A 1 22 ? 26.322 27.018 25.329 1.00 0.00 22 TYR A N 7
ATOM 3390 C CA . TYR A 1 22 ? 25.408 27.394 24.237 1.00 0.00 22 TYR A CA 7
ATOM 3391 C C . TYR A 1 22 ? 26.128 27.957 22.993 1.00 0.00 22 TYR A C 7
ATOM 3392 O O . TYR A 1 22 ? 27.311 28.312 23.033 1.00 0.00 22 TYR A O 7
ATOM 3410 N N . CYS A 1 23 ? 25.395 27.997 21.877 1.00 0.00 23 CYS A N 7
ATOM 3411 C CA . CYS A 1 23 ? 25.823 28.481 20.563 1.00 0.00 23 CYS A CA 7
ATOM 3412 C C . CYS A 1 23 ? 25.610 30.000 20.410 1.00 0.00 23 CYS A C 7
ATOM 3413 O O . CYS A 1 23 ? 24.997 30.659 21.260 1.00 0.00 23 CYS A O 7
ATOM 3420 N N . TRP A 1 24 ? 26.034 30.533 19.255 1.00 0.00 24 TRP A N 7
ATOM 3421 C CA . TRP A 1 24 ? 25.826 31.928 18.842 1.00 0.00 24 TRP A CA 7
ATOM 3422 C C . TRP A 1 24 ? 25.260 32.039 17.420 1.00 0.00 24 TRP A C 7
ATOM 3423 O O . TRP A 1 24 ? 25.869 32.623 16.522 1.00 0.00 24 TRP A O 7
ATOM 3444 N N . GLY A 1 25 ? 24.085 31.443 17.205 1.00 0.00 25 GLY A N 7
ATOM 3445 C CA . GLY A 1 25 ? 23.375 31.521 15.932 1.00 0.00 25 GLY A CA 7
ATOM 3446 C C . GLY A 1 25 ? 23.959 30.592 14.870 1.00 0.00 25 GLY A C 7
ATOM 3447 O O . GLY A 1 25 ? 23.968 29.369 15.049 1.00 0.00 25 GLY A O 7
ATOM 3451 N N . ILE A 1 26 ? 24.428 31.165 13.758 1.00 0.00 26 ILE A N 7
ATOM 3452 C CA . ILE A 1 26 ? 24.895 30.448 12.562 1.00 0.00 26 ILE A CA 7
ATOM 3453 C C . ILE A 1 26 ? 26.299 30.889 12.108 1.00 0.00 26 ILE A C 7
ATOM 3454 O O . ILE A 1 26 ? 27.129 30.032 11.790 1.00 0.00 26 ILE A O 7
ATOM 3470 N N . GLN A 1 27 ? 26.602 32.190 12.158 1.00 0.00 27 GLN A N 7
ATOM 3471 C CA . GLN A 1 27 ? 27.903 32.780 11.821 1.00 0.00 27 GLN A CA 7
ATOM 3472 C C . GLN A 1 27 ? 28.639 33.182 13.110 1.00 0.00 27 GLN A C 7
ATOM 3473 O O . GLN A 1 27 ? 28.427 34.271 13.650 1.00 0.00 27 GLN A O 7
ATOM 3487 N N . TYR A 1 28 ? 29.460 32.273 13.640 1.00 0.00 28 TYR A N 7
ATOM 3488 C CA . TYR A 1 28 ? 30.228 32.420 14.887 1.00 0.00 28 TYR A CA 7
ATOM 3489 C C . TYR A 1 28 ? 31.354 31.368 14.964 1.00 0.00 28 TYR A C 7
ATOM 3490 O O . TYR A 1 28 ? 31.262 30.308 14.337 1.00 0.00 28 TYR A O 7
ATOM 3508 N N . LYS A 1 29 ? 32.387 31.647 15.770 1.00 0.00 29 LYS A N 7
ATOM 3509 C CA . LYS A 1 29 ? 33.634 30.868 15.879 1.00 0.00 29 LYS A CA 7
ATOM 3510 C C . LYS A 1 29 ? 33.558 29.674 16.837 1.00 0.00 29 LYS A C 7
ATOM 3511 O O . LYS A 1 29 ? 34.016 28.580 16.489 1.00 0.00 29 LYS A O 7
ATOM 3530 N N . TYR A 1 30 ? 33.033 29.878 18.045 1.00 0.00 30 TYR A N 7
ATOM 3531 C CA . TYR A 1 30 ? 33.087 28.904 19.139 1.00 0.00 30 TYR A CA 7
ATOM 3532 C C . TYR A 1 30 ? 31.947 29.093 20.149 1.00 0.00 30 TYR A C 7
ATOM 3533 O O . TYR A 1 30 ? 31.421 30.199 20.314 1.00 0.00 30 TYR A O 7
ATOM 3551 N N . CYS A 1 31 ? 31.571 28.005 20.828 1.00 0.00 31 CYS A N 7
ATOM 3552 C CA . CYS A 1 31 ? 30.601 28.010 21.926 1.00 0.00 31 CYS A CA 7
ATOM 3553 C C . CYS A 1 31 ? 31.030 28.934 23.091 1.00 0.00 31 CYS A C 7
ATOM 3554 O O . CYS A 1 31 ? 32.196 29.327 23.205 1.00 0.00 31 CYS A O 7
ATOM 3561 N N . GLN A 1 32 ? 30.091 29.243 23.989 1.00 0.00 32 GLN A N 7
ATOM 3562 C CA . GLN A 1 32 ? 30.382 29.872 25.287 1.00 0.00 32 GLN A CA 7
ATOM 3563 C C . GLN A 1 32 ? 29.740 29.092 26.438 1.00 0.00 32 GLN A C 7
ATOM 3564 O O . GLN A 1 32 ? 28.811 28.317 26.213 1.00 0.00 32 GLN A O 7
ATOM 3578 N N . CYS A 1 33 ? 30.263 29.297 27.648 1.00 0.00 33 CYS A N 7
ATOM 3579 C CA . CYS A 1 33 ? 30.006 28.495 28.851 1.00 0.00 33 CYS A CA 7
ATOM 3580 C C . CYS A 1 33 ? 29.431 29.326 30.013 1.00 0.00 33 CYS A C 7
ATOM 3581 O O . CYS A 1 33 ? 29.111 30.501 29.841 1.00 0.00 33 CYS A O 7
ATOM 3588 N N . GLN A 1 34 ? 29.252 28.699 31.188 1.00 0.00 34 GLN A N 7
ATOM 3589 C CA . GLN A 1 34 ? 28.569 29.298 32.354 1.00 0.00 34 GLN A CA 7
ATOM 3590 C C . GLN A 1 34 ? 29.103 30.678 32.751 1.00 0.00 34 GLN A C 7
ATOM 3591 O O . GLN A 1 34 ? 30.304 30.781 33.093 1.00 0.00 34 GLN A O 7
ATOM 3606 N N . GLY A 1 1 ? 27.412 18.716 9.131 1.00 0.00 1 GLY A N 8
ATOM 3607 C CA . GLY A 1 1 ? 26.920 19.358 10.359 1.00 0.00 1 GLY A CA 8
ATOM 3608 C C . GLY A 1 1 ? 27.023 20.866 10.258 1.00 0.00 1 GLY A C 8
ATOM 3609 O O . GLY A 1 1 ? 27.973 21.453 10.775 1.00 0.00 1 GLY A O 8
ATOM 3615 N N . SER A 1 2 ? 26.062 21.511 9.591 1.00 0.00 2 SER A N 8
ATOM 3616 C CA . SER A 1 2 ? 26.084 22.966 9.348 1.00 0.00 2 SER A CA 8
ATOM 3617 C C . SER A 1 2 ? 25.377 23.819 10.415 1.00 0.00 2 SER A C 8
ATOM 3618 O O . SER A 1 2 ? 25.384 25.054 10.332 1.00 0.00 2 SER A O 8
ATOM 3626 N N . ALA A 1 3 ? 24.777 23.177 11.421 1.00 0.00 3 ALA A N 8
ATOM 3627 C CA . ALA A 1 3 ? 23.953 23.794 12.465 1.00 0.00 3 ALA A CA 8
ATOM 3628 C C . ALA A 1 3 ? 24.504 23.593 13.893 1.00 0.00 3 ALA A C 8
ATOM 3629 O O . ALA A 1 3 ? 25.282 22.667 14.151 1.00 0.00 3 ALA A O 8
ATOM 3636 N N . CYS A 1 4 ? 24.057 24.440 14.829 1.00 0.00 4 CYS A N 8
ATOM 3637 C CA . CYS A 1 4 ? 24.331 24.320 16.267 1.00 0.00 4 CYS A CA 8
ATOM 3638 C C . CYS A 1 4 ? 23.044 24.164 17.094 1.00 0.00 4 CYS A C 8
ATOM 3639 O O . CYS A 1 4 ? 22.014 24.767 16.787 1.00 0.00 4 CYS A O 8
ATOM 3646 N N . GLN A 1 5 ? 23.122 23.388 18.177 1.00 0.00 5 GLN A N 8
ATOM 3647 C CA . GLN A 1 5 ? 22.067 23.181 19.168 1.00 0.00 5 GLN A CA 8
ATOM 3648 C C . GLN A 1 5 ? 22.677 23.240 20.576 1.00 0.00 5 GLN A C 8
ATOM 3649 O O . GLN A 1 5 ? 23.701 22.597 20.831 1.00 0.00 5 GLN A O 8
ATOM 3663 N N . PHE A 1 6 ? 22.054 23.986 21.501 1.00 0.00 6 PHE A N 8
ATOM 3664 C CA . PHE A 1 6 ? 22.666 24.312 22.802 1.00 0.00 6 PHE A CA 8
ATOM 3665 C C . PHE A 1 6 ? 23.123 23.086 23.603 1.00 0.00 6 PHE A C 8
ATOM 3666 O O . PHE A 1 6 ? 24.167 23.148 24.248 1.00 0.00 6 PHE A O 8
ATOM 3683 N N . TRP A 1 7 ? 22.401 21.960 23.535 1.00 0.00 7 TRP A N 8
ATOM 3684 C CA . TRP A 1 7 ? 22.727 20.758 24.311 1.00 0.00 7 TRP A CA 8
ATOM 3685 C C . TRP A 1 7 ? 24.133 20.204 24.001 1.00 0.00 7 TRP A C 8
ATOM 3686 O O . TRP A 1 7 ? 24.786 19.683 24.908 1.00 0.00 7 TRP A O 8
ATOM 3707 N N . SER A 1 8 ? 24.603 20.333 22.750 1.00 0.00 8 SER A N 8
ATOM 3708 C CA . SER A 1 8 ? 25.907 19.808 22.310 1.00 0.00 8 SER A CA 8
ATOM 3709 C C . SER A 1 8 ? 27.068 20.714 22.756 1.00 0.00 8 SER A C 8
ATOM 3710 O O . SER A 1 8 ? 28.130 20.229 23.159 1.00 0.00 8 SER A O 8
ATOM 3718 N N . CYS A 1 9 ? 26.843 22.037 22.790 1.00 0.00 9 CYS A N 8
ATOM 3719 C CA . CYS A 1 9 ? 27.764 22.984 23.428 1.00 0.00 9 CYS A CA 8
ATOM 3720 C C . CYS A 1 9 ? 27.771 22.830 24.957 1.00 0.00 9 CYS A C 8
ATOM 3721 O O . CYS A 1 9 ? 28.807 23.007 25.592 1.00 0.00 9 CYS A O 8
ATOM 3728 N N . ASN A 1 10 ? 26.631 22.502 25.567 1.00 0.00 10 ASN A N 8
ATOM 3729 C CA . ASN A 1 10 ? 26.493 22.377 27.016 1.00 0.00 10 ASN A CA 8
ATOM 3730 C C . ASN A 1 10 ? 27.411 21.286 27.595 1.00 0.00 10 ASN A C 8
ATOM 3731 O O . ASN A 1 10 ? 28.203 21.563 28.498 1.00 0.00 10 ASN A O 8
ATOM 3742 N N . SER A 1 11 ? 27.367 20.079 27.027 1.00 0.00 11 SER A N 8
ATOM 3743 C CA . SER A 1 11 ? 28.240 18.963 27.416 1.00 0.00 11 SER A CA 8
ATOM 3744 C C . SER A 1 11 ? 29.723 19.242 27.124 1.00 0.00 11 SER A C 8
ATOM 3745 O O . SER A 1 11 ? 30.580 18.861 27.929 1.00 0.00 11 SER A O 8
ATOM 3753 N N . SER A 1 12 ? 30.027 19.960 26.033 1.00 0.00 12 SER A N 8
ATOM 3754 C CA . SER A 1 12 ? 31.375 20.439 25.692 1.00 0.00 12 SER A CA 8
ATOM 3755 C C . SER A 1 12 ? 31.927 21.376 26.772 1.00 0.00 12 SER A C 8
ATOM 3756 O O . SER A 1 12 ? 32.986 21.110 27.345 1.00 0.00 12 SER A O 8
ATOM 3764 N N . CYS A 1 13 ? 31.179 22.428 27.121 1.00 0.00 13 CYS A N 8
ATOM 3765 C CA . CYS A 1 13 ? 31.540 23.373 28.167 1.00 0.00 13 CYS A CA 8
ATOM 3766 C C . CYS A 1 13 ? 31.735 22.695 29.529 1.00 0.00 13 CYS A C 8
ATOM 3767 O O . CYS A 1 13 ? 32.743 22.934 30.196 1.00 0.00 13 CYS A O 8
ATOM 3774 N N . ILE A 1 14 ? 30.826 21.814 29.954 1.00 0.00 14 ILE A N 8
ATOM 3775 C CA . ILE A 1 14 ? 31.024 21.095 31.218 1.00 0.00 14 ILE A CA 8
ATOM 3776 C C . ILE A 1 14 ? 32.302 20.236 31.197 1.00 0.00 14 ILE A C 8
ATOM 3777 O O . ILE A 1 14 ? 33.052 20.248 32.175 1.00 0.00 14 ILE A O 8
ATOM 3793 N N . SER A 1 15 ? 32.618 19.563 30.083 1.00 0.00 15 SER A N 8
ATOM 3794 C CA . SER A 1 15 ? 33.865 18.791 29.951 1.00 0.00 15 SER A CA 8
ATOM 3795 C C . SER A 1 15 ? 35.131 19.663 30.061 1.00 0.00 15 SER A C 8
ATOM 3796 O O . SER A 1 15 ? 36.162 19.195 30.549 1.00 0.00 15 SER A O 8
ATOM 3804 N N . ARG A 1 16 ? 35.052 20.951 29.695 1.00 0.00 16 ARG A N 8
ATOM 3805 C CA . ARG A 1 16 ? 36.133 21.942 29.911 1.00 0.00 16 ARG A CA 8
ATOM 3806 C C . ARG A 1 16 ? 36.263 22.357 31.378 1.00 0.00 16 ARG A C 8
ATOM 3807 O O . ARG A 1 16 ? 37.378 22.611 31.840 1.00 0.00 16 ARG A O 8
ATOM 3828 N N . GLY A 1 17 ? 35.143 22.410 32.102 1.00 0.00 17 GLY A N 8
ATOM 3829 C CA . GLY A 1 17 ? 35.081 22.691 33.541 1.00 0.00 17 GLY A CA 8
ATOM 3830 C C . GLY A 1 17 ? 33.789 23.366 34.010 1.00 0.00 17 GLY A C 8
ATOM 3831 O O . GLY A 1 17 ? 33.575 23.482 35.216 1.00 0.00 17 GLY A O 8
ATOM 3835 N N . TYR A 1 18 ? 32.938 23.825 33.085 1.00 0.00 18 TYR A N 8
ATOM 3836 C CA . TYR A 1 18 ? 31.782 24.669 33.385 1.00 0.00 18 TYR A CA 8
ATOM 3837 C C . TYR A 1 18 ? 30.544 23.886 33.866 1.00 0.00 18 TYR A C 8
ATOM 3838 O O . TYR A 1 18 ? 30.645 22.749 34.328 1.00 0.00 18 TYR A O 8
ATOM 3856 N N . ARG A 1 19 ? 29.366 24.525 33.791 1.00 0.00 19 ARG A N 8
ATOM 3857 C CA . ARG A 1 19 ? 28.058 24.009 34.243 1.00 0.00 19 ARG A CA 8
ATOM 3858 C C . ARG A 1 19 ? 26.940 24.186 33.199 1.00 0.00 19 ARG A C 8
ATOM 3859 O O . ARG A 1 19 ? 25.868 23.607 33.341 1.00 0.00 19 ARG A O 8
ATOM 3880 N N . GLN A 1 20 ? 27.205 24.940 32.130 1.00 0.00 20 GLN A N 8
ATOM 3881 C CA . GLN A 1 20 ? 26.261 25.357 31.087 1.00 0.00 20 GLN A CA 8
ATOM 3882 C C . GLN A 1 20 ? 27.025 25.650 29.794 1.00 0.00 20 GLN A C 8
ATOM 3883 O O . GLN A 1 20 ? 28.237 25.884 29.858 1.00 0.00 20 GLN A O 8
ATOM 3897 N N . GLY A 1 21 ? 26.339 25.618 28.645 1.00 0.00 21 GLY A N 8
ATOM 3898 C CA . GLY A 1 21 ? 26.900 26.078 27.380 1.00 0.00 21 GLY A CA 8
ATOM 3899 C C . GLY A 1 21 ? 25.881 26.178 26.245 1.00 0.00 21 GLY A C 8
ATOM 3900 O O . GLY A 1 21 ? 24.827 25.540 26.295 1.00 0.00 21 GLY A O 8
ATOM 3904 N N . TYR A 1 22 ? 26.178 27.010 25.247 1.00 0.00 22 TYR A N 8
ATOM 3905 C CA . TYR A 1 22 ? 25.307 27.328 24.103 1.00 0.00 22 TYR A CA 8
ATOM 3906 C C . TYR A 1 22 ? 26.084 28.062 22.992 1.00 0.00 22 TYR A C 8
ATOM 3907 O O . TYR A 1 22 ? 27.173 28.584 23.233 1.00 0.00 22 TYR A O 8
ATOM 3925 N N . CYS A 1 23 ? 25.546 28.114 21.770 1.00 0.00 23 CYS A N 8
ATOM 3926 C CA . CYS A 1 23 ? 26.080 28.954 20.691 1.00 0.00 23 CYS A CA 8
ATOM 3927 C C . CYS A 1 23 ? 25.566 30.403 20.773 1.00 0.00 23 CYS A C 8
ATOM 3928 O O . CYS A 1 23 ? 24.503 30.689 21.331 1.00 0.00 23 CYS A O 8
ATOM 3935 N N . TRP A 1 24 ? 26.297 31.330 20.145 1.00 0.00 24 TRP A N 8
ATOM 3936 C CA . TRP A 1 24 ? 25.958 32.761 20.074 1.00 0.00 24 TRP A CA 8
ATOM 3937 C C . TRP A 1 24 ? 24.761 33.102 19.165 1.00 0.00 24 TRP A C 8
ATOM 3938 O O . TRP A 1 24 ? 24.383 34.270 19.067 1.00 0.00 24 TRP A O 8
ATOM 3959 N N . GLY A 1 25 ? 24.177 32.122 18.468 1.00 0.00 25 GLY A N 8
ATOM 3960 C CA . GLY A 1 25 ? 23.038 32.309 17.562 1.00 0.00 25 GLY A CA 8
ATOM 3961 C C . GLY A 1 25 ? 23.399 32.911 16.200 1.00 0.00 25 GLY A C 8
ATOM 3962 O O . GLY A 1 25 ? 22.985 32.379 15.167 1.00 0.00 25 GLY A O 8
ATOM 3966 N N . ILE A 1 26 ? 24.236 33.951 16.179 1.00 0.00 26 ILE A N 8
ATOM 3967 C CA . ILE A 1 26 ? 24.703 34.669 14.981 1.00 0.00 26 ILE A CA 8
ATOM 3968 C C . ILE A 1 26 ? 26.231 34.817 15.015 1.00 0.00 26 ILE A C 8
ATOM 3969 O O . ILE A 1 26 ? 26.779 35.195 16.049 1.00 0.00 26 ILE A O 8
ATOM 3985 N N . GLN A 1 27 ? 26.906 34.534 13.895 1.00 0.00 27 GLN A N 8
ATOM 3986 C CA . GLN A 1 27 ? 28.323 34.853 13.637 1.00 0.00 27 GLN A CA 8
ATOM 3987 C C . GLN A 1 27 ? 29.328 34.423 14.743 1.00 0.00 27 GLN A C 8
ATOM 3988 O O . GLN A 1 27 ? 29.809 35.247 15.530 1.00 0.00 27 GLN A O 8
ATOM 4002 N N . TYR A 1 28 ? 29.658 33.127 14.801 1.00 0.00 28 TYR A N 8
ATOM 4003 C CA . TYR A 1 28 ? 30.524 32.531 15.835 1.00 0.00 28 TYR A CA 8
ATOM 4004 C C . TYR A 1 28 ? 31.356 31.324 15.370 1.00 0.00 28 TYR A C 8
ATOM 4005 O O . TYR A 1 28 ? 30.976 30.596 14.445 1.00 0.00 28 TYR A O 8
ATOM 4023 N N . LYS A 1 29 ? 32.468 31.077 16.075 1.00 0.00 29 LYS A N 8
ATOM 4024 C CA . LYS A 1 29 ? 33.391 29.942 15.875 1.00 0.00 29 LYS A CA 8
ATOM 4025 C C . LYS A 1 29 ? 33.456 28.970 17.065 1.00 0.00 29 LYS A C 8
ATOM 4026 O O . LYS A 1 29 ? 34.011 27.877 16.921 1.00 0.00 29 LYS A O 8
ATOM 4045 N N . TYR A 1 30 ? 32.910 29.351 18.222 1.00 0.00 30 TYR A N 8
ATOM 4046 C CA . TYR A 1 30 ? 33.014 28.610 19.484 1.00 0.00 30 TYR A CA 8
ATOM 4047 C C . TYR A 1 30 ? 31.724 28.692 20.308 1.00 0.00 30 TYR A C 8
ATOM 4048 O O . TYR A 1 30 ? 30.906 29.598 20.133 1.00 0.00 30 TYR A O 8
ATOM 4066 N N . CYS A 1 31 ? 31.566 27.751 21.239 1.00 0.00 31 CYS A N 8
ATOM 4067 C CA . CYS A 1 31 ? 30.512 27.800 22.246 1.00 0.00 31 CYS A CA 8
ATOM 4068 C C . CYS A 1 31 ? 30.817 28.858 23.323 1.00 0.00 31 CYS A C 8
ATOM 4069 O O . CYS A 1 31 ? 31.977 29.193 23.580 1.00 0.00 31 CYS A O 8
ATOM 4076 N N . GLN A 1 32 ? 29.779 29.377 23.975 1.00 0.00 32 GLN A N 8
ATOM 4077 C CA . GLN A 1 32 ? 29.852 30.170 25.206 1.00 0.00 32 GLN A CA 8
ATOM 4078 C C . GLN A 1 32 ? 29.501 29.238 26.381 1.00 0.00 32 GLN A C 8
ATOM 4079 O O . GLN A 1 32 ? 28.669 28.348 26.205 1.00 0.00 32 GLN A O 8
ATOM 4093 N N . CYS A 1 33 ? 30.125 29.422 27.550 1.00 0.00 33 CYS A N 8
ATOM 4094 C CA . CYS A 1 33 ? 30.071 28.486 28.686 1.00 0.00 33 CYS A CA 8
ATOM 4095 C C . CYS A 1 33 ? 29.798 29.185 30.036 1.00 0.00 33 CYS A C 8
ATOM 4096 O O . CYS A 1 33 ? 30.127 30.365 30.198 1.00 0.00 33 CYS A O 8
ATOM 4103 N N . GLN A 1 34 ? 29.261 28.433 31.009 1.00 0.00 34 GLN A N 8
ATOM 4104 C CA . GLN A 1 34 ? 28.714 28.906 32.303 1.00 0.00 34 GLN A CA 8
ATOM 4105 C C . GLN A 1 34 ? 27.839 30.173 32.213 1.00 0.00 34 GLN A C 8
ATOM 4106 O O . GLN A 1 34 ? 26.675 30.043 31.776 1.00 0.00 34 GLN A O 8
ATOM 4121 N N . GLY A 1 1 ? 26.195 24.925 9.964 1.00 0.00 1 GLY A N 9
ATOM 4122 C CA . GLY A 1 1 ? 26.402 23.607 10.587 1.00 0.00 1 GLY A CA 9
ATOM 4123 C C . GLY A 1 1 ? 25.210 23.224 11.447 1.00 0.00 1 GLY A C 9
ATOM 4124 O O . GLY A 1 1 ? 24.072 23.264 10.978 1.00 0.00 1 GLY A O 9
ATOM 4130 N N . SER A 1 2 ? 25.451 22.883 12.713 1.00 0.00 2 SER A N 9
ATOM 4131 C CA . SER A 1 2 ? 24.428 22.496 13.701 1.00 0.00 2 SER A CA 9
ATOM 4132 C C . SER A 1 2 ? 23.325 23.556 13.880 1.00 0.00 2 SER A C 9
ATOM 4133 O O . SER A 1 2 ? 23.565 24.748 13.684 1.00 0.00 2 SER A O 9
ATOM 4141 N N . ALA A 1 3 ? 22.114 23.152 14.272 1.00 0.00 3 ALA A N 9
ATOM 4142 C CA . ALA A 1 3 ? 20.947 24.033 14.418 1.00 0.00 3 ALA A CA 9
ATOM 4143 C C . ALA A 1 3 ? 20.978 24.961 15.664 1.00 0.00 3 ALA A C 9
ATOM 4144 O O . ALA A 1 3 ? 19.940 25.192 16.295 1.00 0.00 3 ALA A O 9
ATOM 4151 N N . CYS A 1 4 ? 22.156 25.450 16.079 1.00 0.00 4 CYS A N 9
ATOM 4152 C CA . CYS A 1 4 ? 22.383 26.306 17.264 1.00 0.00 4 CYS A CA 9
ATOM 4153 C C . CYS A 1 4 ? 21.736 25.756 18.562 1.00 0.00 4 CYS A C 9
ATOM 4154 O O . CYS A 1 4 ? 21.337 26.511 19.456 1.00 0.00 4 CYS A O 9
ATOM 4161 N N . GLN A 1 5 ? 21.586 24.431 18.664 1.00 0.00 5 GLN A N 9
ATOM 4162 C CA . GLN A 1 5 ? 21.033 23.757 19.840 1.00 0.00 5 GLN A CA 9
ATOM 4163 C C . GLN A 1 5 ? 22.076 23.767 20.972 1.00 0.00 5 GLN A C 9
ATOM 4164 O O . GLN A 1 5 ? 23.251 23.457 20.741 1.00 0.00 5 GLN A O 9
ATOM 4178 N N . PHE A 1 6 ? 21.660 24.115 22.193 1.00 0.00 6 PHE A N 9
ATOM 4179 C CA . PHE A 1 6 ? 22.564 24.291 23.328 1.00 0.00 6 PHE A CA 9
ATOM 4180 C C . PHE A 1 6 ? 23.251 22.986 23.741 1.00 0.00 6 PHE A C 9
ATOM 4181 O O . PHE A 1 6 ? 24.406 23.043 24.149 1.00 0.00 6 PHE A O 9
ATOM 4198 N N . TRP A 1 7 ? 22.607 21.814 23.614 1.00 0.00 7 TRP A N 9
ATOM 4199 C CA . TRP A 1 7 ? 23.148 20.543 24.139 1.00 0.00 7 TRP A CA 9
ATOM 4200 C C . TRP A 1 7 ? 24.549 20.227 23.587 1.00 0.00 7 TRP A C 9
ATOM 4201 O O . TRP A 1 7 ? 25.450 19.841 24.331 1.00 0.00 7 TRP A O 9
ATOM 4222 N N . SER A 1 8 ? 24.761 20.494 22.293 1.00 0.00 8 SER A N 9
ATOM 4223 C CA . SER A 1 8 ? 26.042 20.258 21.613 1.00 0.00 8 SER A CA 9
ATOM 4224 C C . SER A 1 8 ? 27.192 21.111 22.187 1.00 0.00 8 SER A C 9
ATOM 4225 O O . SER A 1 8 ? 28.342 20.662 22.267 1.00 0.00 8 SER A O 9
ATOM 4233 N N . CYS A 1 9 ? 26.879 22.337 22.624 1.00 0.00 9 CYS A N 9
ATOM 4234 C CA . CYS A 1 9 ? 27.790 23.243 23.325 1.00 0.00 9 CYS A CA 9
ATOM 4235 C C . CYS A 1 9 ? 27.912 22.927 24.828 1.00 0.00 9 CYS A C 9
ATOM 4236 O O . CYS A 1 9 ? 29.001 23.001 25.400 1.00 0.00 9 CYS A O 9
ATOM 4243 N N . ASN A 1 10 ? 26.803 22.566 25.473 1.00 0.00 10 ASN A N 9
ATOM 4244 C CA . ASN A 1 10 ? 26.694 22.314 26.904 1.00 0.00 10 ASN A CA 9
ATOM 4245 C C . ASN A 1 10 ? 27.631 21.190 27.365 1.00 0.00 10 ASN A C 9
ATOM 4246 O O . ASN A 1 10 ? 28.425 21.411 28.277 1.00 0.00 10 ASN A O 9
ATOM 4257 N N . SER A 1 11 ? 27.611 20.028 26.697 1.00 0.00 11 SER A N 9
ATOM 4258 C CA . SER A 1 11 ? 28.484 18.898 27.058 1.00 0.00 11 SER A CA 9
ATOM 4259 C C . SER A 1 11 ? 29.976 19.258 26.945 1.00 0.00 11 SER A C 9
ATOM 4260 O O . SER A 1 11 ? 30.779 18.853 27.789 1.00 0.00 11 SER A O 9
ATOM 4268 N N . SER A 1 12 ? 30.352 20.064 25.944 1.00 0.00 12 SER A N 9
ATOM 4269 C CA . SER A 1 12 ? 31.720 20.563 25.755 1.00 0.00 12 SER A CA 9
ATOM 4270 C C . SER A 1 12 ? 32.134 21.500 26.893 1.00 0.00 12 SER A C 9
ATOM 4271 O O . SER A 1 12 ? 33.134 21.247 27.567 1.00 0.00 12 SER A O 9
ATOM 4279 N N . CYS A 1 13 ? 31.324 22.520 27.202 1.00 0.00 13 CYS A N 9
ATOM 4280 C CA . CYS A 1 13 ? 31.574 23.417 28.328 1.00 0.00 13 CYS A CA 9
ATOM 4281 C C . CYS A 1 13 ? 31.666 22.667 29.669 1.00 0.00 13 CYS A C 9
ATOM 4282 O O . CYS A 1 13 ? 32.636 22.847 30.409 1.00 0.00 13 CYS A O 9
ATOM 4289 N N . ILE A 1 14 ? 30.723 21.779 29.991 1.00 0.00 14 ILE A N 9
ATOM 4290 C CA . ILE A 1 14 ? 30.832 20.982 31.220 1.00 0.00 14 ILE A CA 9
ATOM 4291 C C . ILE A 1 14 ? 32.144 20.177 31.255 1.00 0.00 14 ILE A C 9
ATOM 4292 O O . ILE A 1 14 ? 32.841 20.190 32.269 1.00 0.00 14 ILE A O 9
ATOM 4308 N N . SER A 1 15 ? 32.544 19.547 30.144 1.00 0.00 15 SER A N 9
ATOM 4309 C CA . SER A 1 15 ? 33.787 18.755 30.060 1.00 0.00 15 SER A CA 9
ATOM 4310 C C . SER A 1 15 ? 35.069 19.583 30.277 1.00 0.00 15 SER A C 9
ATOM 4311 O O . SER A 1 15 ? 36.092 19.028 30.690 1.00 0.00 15 SER A O 9
ATOM 4319 N N . ARG A 1 16 ? 35.026 20.907 30.051 1.00 0.00 16 ARG A N 9
ATOM 4320 C CA . ARG A 1 16 ? 36.113 21.868 30.364 1.00 0.00 16 ARG A CA 9
ATOM 4321 C C . ARG A 1 16 ? 36.160 22.243 31.855 1.00 0.00 16 ARG A C 9
ATOM 4322 O O . ARG A 1 16 ? 37.244 22.485 32.392 1.00 0.00 16 ARG A O 9
ATOM 4343 N N . GLY A 1 17 ? 35.001 22.260 32.518 1.00 0.00 17 GLY A N 9
ATOM 4344 C CA . GLY A 1 17 ? 34.846 22.470 33.964 1.00 0.00 17 GLY A CA 9
ATOM 4345 C C . GLY A 1 17 ? 33.637 23.330 34.352 1.00 0.00 17 GLY A C 9
ATOM 4346 O O . GLY A 1 17 ? 33.395 23.542 35.544 1.00 0.00 17 GLY A O 9
ATOM 4350 N N . TYR A 1 18 ? 32.874 23.832 33.373 1.00 0.00 18 TYR A N 9
ATOM 4351 C CA . TYR A 1 18 ? 31.663 24.620 33.600 1.00 0.00 18 TYR A CA 9
ATOM 4352 C C . TYR A 1 18 ? 30.443 23.757 33.987 1.00 0.00 18 TYR A C 9
ATOM 4353 O O . TYR A 1 18 ? 30.579 22.591 34.359 1.00 0.00 18 TYR A O 9
ATOM 4371 N N . ARG A 1 19 ? 29.237 24.325 33.878 1.00 0.00 19 ARG A N 9
ATOM 4372 C CA . ARG A 1 19 ? 27.944 23.644 34.102 1.00 0.00 19 ARG A CA 9
ATOM 4373 C C . ARG A 1 19 ? 26.902 23.965 33.026 1.00 0.00 19 ARG A C 9
ATOM 4374 O O . ARG A 1 19 ? 25.787 23.459 33.073 1.00 0.00 19 ARG A O 9
ATOM 4395 N N . GLN A 1 20 ? 27.252 24.814 32.066 1.00 0.00 20 GLN A N 9
ATOM 4396 C CA . GLN A 1 20 ? 26.345 25.385 31.078 1.00 0.00 20 GLN A CA 9
ATOM 4397 C C . GLN A 1 20 ? 27.110 25.725 29.803 1.00 0.00 20 GLN A C 9
ATOM 4398 O O . GLN A 1 20 ? 28.285 26.091 29.884 1.00 0.00 20 GLN A O 9
ATOM 4412 N N . GLY A 1 21 ? 26.442 25.660 28.650 1.00 0.00 21 GLY A N 9
ATOM 4413 C CA . GLY A 1 21 ? 26.985 26.119 27.374 1.00 0.00 21 GLY A CA 9
ATOM 4414 C C . GLY A 1 21 ? 25.947 26.188 26.252 1.00 0.00 21 GLY A C 9
ATOM 4415 O O . GLY A 1 21 ? 24.973 25.436 26.258 1.00 0.00 21 GLY A O 9
ATOM 4419 N N . TYR A 1 22 ? 26.149 27.113 25.315 1.00 0.00 22 TYR A N 9
ATOM 4420 C CA . TYR A 1 22 ? 25.218 27.465 24.230 1.00 0.00 22 TYR A CA 9
ATOM 4421 C C . TYR A 1 22 ? 25.944 28.235 23.108 1.00 0.00 22 TYR A C 9
ATOM 4422 O O . TYR A 1 22 ? 27.100 28.642 23.265 1.00 0.00 22 TYR A O 9
ATOM 4440 N N . CYS A 1 23 ? 25.292 28.406 21.954 1.00 0.00 23 CYS A N 9
ATOM 4441 C CA . CYS A 1 23 ? 25.856 29.142 20.818 1.00 0.00 23 CYS A CA 9
ATOM 4442 C C . CYS A 1 23 ? 25.740 30.677 20.980 1.00 0.00 23 CYS A C 9
ATOM 4443 O O . CYS A 1 23 ? 24.839 31.176 21.657 1.00 0.00 23 CYS A O 9
ATOM 4450 N N . TRP A 1 24 ? 26.594 31.444 20.293 1.00 0.00 24 TRP A N 9
ATOM 4451 C CA . TRP A 1 24 ? 26.533 32.916 20.169 1.00 0.00 24 TRP A CA 9
ATOM 4452 C C . TRP A 1 24 ? 25.493 33.437 19.142 1.00 0.00 24 TRP A C 9
ATOM 4453 O O . TRP A 1 24 ? 25.523 34.607 18.751 1.00 0.00 24 TRP A O 9
ATOM 4474 N N . GLY A 1 25 ? 24.583 32.590 18.651 1.00 0.00 25 GLY A N 9
ATOM 4475 C CA . GLY A 1 25 ? 23.552 32.970 17.678 1.00 0.00 25 GLY A CA 9
ATOM 4476 C C . GLY A 1 25 ? 24.048 32.970 16.228 1.00 0.00 25 GLY A C 9
ATOM 4477 O O . GLY A 1 25 ? 23.685 32.067 15.469 1.00 0.00 25 GLY A O 9
ATOM 4481 N N . ILE A 1 26 ? 24.891 33.936 15.836 1.00 0.00 26 ILE A N 9
ATOM 4482 C CA . ILE A 1 26 ? 25.369 34.158 14.450 1.00 0.00 26 ILE A CA 9
ATOM 4483 C C . ILE A 1 26 ? 26.852 34.587 14.424 1.00 0.00 26 ILE A C 9
ATOM 4484 O O . ILE A 1 26 ? 27.285 35.361 15.277 1.00 0.00 26 ILE A O 9
ATOM 4500 N N . GLN A 1 27 ? 27.617 34.114 13.430 1.00 0.00 27 GLN A N 9
ATOM 4501 C CA . GLN A 1 27 ? 29.028 34.455 13.157 1.00 0.00 27 GLN A CA 9
ATOM 4502 C C . GLN A 1 27 ? 29.987 34.282 14.354 1.00 0.00 27 GLN A C 9
ATOM 4503 O O . GLN A 1 27 ? 30.438 35.243 14.985 1.00 0.00 27 GLN A O 9
ATOM 4517 N N . TYR A 1 28 ? 30.345 33.025 14.611 1.00 0.00 28 TYR A N 9
ATOM 4518 C CA . TYR A 1 28 ? 31.270 32.566 15.655 1.00 0.00 28 TYR A CA 9
ATOM 4519 C C . TYR A 1 28 ? 32.082 31.356 15.170 1.00 0.00 28 TYR A C 9
ATOM 4520 O O . TYR A 1 28 ? 31.727 30.725 14.170 1.00 0.00 28 TYR A O 9
ATOM 4538 N N . LYS A 1 29 ? 33.126 30.987 15.918 1.00 0.00 29 LYS A N 9
ATOM 4539 C CA . LYS A 1 29 ? 33.901 29.747 15.734 1.00 0.00 29 LYS A CA 9
ATOM 4540 C C . LYS A 1 29 ? 33.715 28.731 16.870 1.00 0.00 29 LYS A C 9
ATOM 4541 O O . LYS A 1 29 ? 33.809 27.538 16.587 1.00 0.00 29 LYS A O 9
ATOM 4560 N N . TYR A 1 30 ? 33.400 29.178 18.093 1.00 0.00 30 TYR A N 9
ATOM 4561 C CA . TYR A 1 30 ? 33.278 28.352 19.304 1.00 0.00 30 TYR A CA 9
ATOM 4562 C C . TYR A 1 30 ? 32.004 28.686 20.096 1.00 0.00 30 TYR A C 9
ATOM 4563 O O . TYR A 1 30 ? 31.334 29.691 19.840 1.00 0.00 30 TYR A O 9
ATOM 4581 N N . CYS A 1 31 ? 31.679 27.856 21.088 1.00 0.00 31 CYS A N 9
ATOM 4582 C CA . CYS A 1 31 ? 30.568 28.081 22.015 1.00 0.00 31 CYS A CA 9
ATOM 4583 C C . CYS A 1 31 ? 30.884 29.092 23.147 1.00 0.00 31 CYS A C 9
ATOM 4584 O O . CYS A 1 31 ? 32.045 29.442 23.400 1.00 0.00 31 CYS A O 9
ATOM 4591 N N . GLN A 1 32 ? 29.842 29.525 23.865 1.00 0.00 32 GLN A N 9
ATOM 4592 C CA . GLN A 1 32 ? 29.931 30.262 25.136 1.00 0.00 32 GLN A CA 9
ATOM 4593 C C . GLN A 1 32 ? 29.530 29.323 26.286 1.00 0.00 32 GLN A C 9
ATOM 4594 O O . GLN A 1 32 ? 28.615 28.513 26.136 1.00 0.00 32 GLN A O 9
ATOM 4608 N N . CYS A 1 33 ? 30.216 29.426 27.424 1.00 0.00 33 CYS A N 9
ATOM 4609 C CA . CYS A 1 33 ? 30.022 28.608 28.631 1.00 0.00 33 CYS A CA 9
ATOM 4610 C C . CYS A 1 33 ? 29.462 29.442 29.801 1.00 0.00 33 CYS A C 9
ATOM 4611 O O . CYS A 1 33 ? 29.206 30.645 29.657 1.00 0.00 33 CYS A O 9
ATOM 4618 N N . GLN A 1 34 ? 29.296 28.792 30.959 1.00 0.00 34 GLN A N 9
ATOM 4619 C CA . GLN A 1 34 ? 28.596 29.283 32.163 1.00 0.00 34 GLN A CA 9
ATOM 4620 C C . GLN A 1 34 ? 28.858 30.748 32.542 1.00 0.00 34 GLN A C 9
ATOM 4621 O O . GLN A 1 34 ? 29.999 31.125 32.884 1.00 0.00 34 GLN A O 9
ATOM 4636 N N . GLY A 1 1 ? 30.494 23.544 18.788 1.00 0.00 1 GLY A N 10
ATOM 4637 C CA . GLY A 1 1 ? 30.179 23.004 17.455 1.00 0.00 1 GLY A CA 10
ATOM 4638 C C . GLY A 1 1 ? 29.192 23.890 16.721 1.00 0.00 1 GLY A C 10
ATOM 4639 O O . GLY A 1 1 ? 28.243 24.382 17.326 1.00 0.00 1 GLY A O 10
ATOM 4645 N N . SER A 1 2 ? 29.400 24.083 15.415 1.00 0.00 2 SER A N 10
ATOM 4646 C CA . SER A 1 2 ? 28.694 25.058 14.559 1.00 0.00 2 SER A CA 10
ATOM 4647 C C . SER A 1 2 ? 27.163 24.921 14.494 1.00 0.00 2 SER A C 10
ATOM 4648 O O . SER A 1 2 ? 26.473 25.919 14.266 1.00 0.00 2 SER A O 10
ATOM 4656 N N . ALA A 1 3 ? 26.607 23.727 14.729 1.00 0.00 3 ALA A N 10
ATOM 4657 C CA . ALA A 1 3 ? 25.158 23.506 14.859 1.00 0.00 3 ALA A CA 10
ATOM 4658 C C . ALA A 1 3 ? 24.517 24.270 16.042 1.00 0.00 3 ALA A C 10
ATOM 4659 O O . ALA A 1 3 ? 23.299 24.461 16.065 1.00 0.00 3 ALA A O 10
ATOM 4666 N N . CYS A 1 4 ? 25.329 24.714 17.013 1.00 0.00 4 CYS A N 10
ATOM 4667 C CA . CYS A 1 4 ? 24.962 25.561 18.152 1.00 0.00 4 CYS A CA 10
ATOM 4668 C C . CYS A 1 4 ? 23.772 25.069 18.999 1.00 0.00 4 CYS A C 10
ATOM 4669 O O . CYS A 1 4 ? 23.163 25.847 19.743 1.00 0.00 4 CYS A O 10
ATOM 4676 N N . GLN A 1 5 ? 23.459 23.770 18.931 1.00 0.00 5 GLN A N 10
ATOM 4677 C CA . GLN A 1 5 ? 22.413 23.146 19.738 1.00 0.00 5 GLN A CA 10
ATOM 4678 C C . GLN A 1 5 ? 22.854 23.150 21.199 1.00 0.00 5 GLN A C 10
ATOM 4679 O O . GLN A 1 5 ? 23.926 22.620 21.515 1.00 0.00 5 GLN A O 10
ATOM 4693 N N . PHE A 1 6 ? 22.048 23.726 22.100 1.00 0.00 6 PHE A N 10
ATOM 4694 C CA . PHE A 1 6 ? 22.474 23.929 23.493 1.00 0.00 6 PHE A CA 10
ATOM 4695 C C . PHE A 1 6 ? 22.967 22.629 24.142 1.00 0.00 6 PHE A C 10
ATOM 4696 O O . PHE A 1 6 ? 23.998 22.660 24.802 1.00 0.00 6 PHE A O 10
ATOM 4713 N N . TRP A 1 7 ? 22.342 21.471 23.887 1.00 0.00 7 TRP A N 10
ATOM 4714 C CA . TRP A 1 7 ? 22.777 20.191 24.473 1.00 0.00 7 TRP A CA 10
ATOM 4715 C C . TRP A 1 7 ? 24.193 19.766 24.041 1.00 0.00 7 TRP A C 10
ATOM 4716 O O . TRP A 1 7 ? 24.947 19.202 24.835 1.00 0.00 7 TRP A O 10
ATOM 4737 N N . SER A 1 8 ? 24.564 20.055 22.791 1.00 0.00 8 SER A N 10
ATOM 4738 C CA . SER A 1 8 ? 25.855 19.696 22.198 1.00 0.00 8 SER A CA 10
ATOM 4739 C C . SER A 1 8 ? 26.952 20.712 22.549 1.00 0.00 8 SER A C 10
ATOM 4740 O O . SER A 1 8 ? 28.133 20.355 22.621 1.00 0.00 8 SER A O 10
ATOM 4748 N N . CYS A 1 9 ? 26.587 21.975 22.808 1.00 0.00 9 CYS A N 10
ATOM 4749 C CA . CYS A 1 9 ? 27.501 22.956 23.406 1.00 0.00 9 CYS A CA 10
ATOM 4750 C C . CYS A 1 9 ? 27.697 22.684 24.911 1.00 0.00 9 CYS A C 10
ATOM 4751 O O . CYS A 1 9 ? 28.816 22.777 25.409 1.00 0.00 9 CYS A O 10
ATOM 4758 N N . ASN A 1 10 ? 26.633 22.319 25.633 1.00 0.00 10 ASN A N 10
ATOM 4759 C CA . ASN A 1 10 ? 26.624 22.026 27.068 1.00 0.00 10 ASN A CA 10
ATOM 4760 C C . ASN A 1 10 ? 27.613 20.911 27.433 1.00 0.00 10 ASN A C 10
ATOM 4761 O O . ASN A 1 10 ? 28.463 21.119 28.300 1.00 0.00 10 ASN A O 10
ATOM 4772 N N . SER A 1 11 ? 27.574 19.776 26.730 1.00 0.00 11 SER A N 10
ATOM 4773 C CA . SER A 1 11 ? 28.500 18.661 26.968 1.00 0.00 11 SER A CA 10
ATOM 4774 C C . SER A 1 11 ? 29.966 19.033 26.709 1.00 0.00 11 SER A C 10
ATOM 4775 O O . SER A 1 11 ? 30.834 18.650 27.502 1.00 0.00 11 SER A O 10
ATOM 4783 N N . SER A 1 12 ? 30.247 19.836 25.676 1.00 0.00 12 SER A N 10
ATOM 4784 C CA . SER A 1 12 ? 31.590 20.374 25.414 1.00 0.00 12 SER A CA 10
ATOM 4785 C C . SER A 1 12 ? 32.031 21.357 26.511 1.00 0.00 12 SER A C 10
ATOM 4786 O O . SER A 1 12 ? 33.080 21.149 27.121 1.00 0.00 12 SER A O 10
ATOM 4794 N N . CYS A 1 13 ? 31.218 22.367 26.854 1.00 0.00 13 CYS A N 10
ATOM 4795 C CA . CYS A 1 13 ? 31.504 23.323 27.921 1.00 0.00 13 CYS A CA 10
ATOM 4796 C C . CYS A 1 13 ? 31.756 22.645 29.274 1.00 0.00 13 CYS A C 10
ATOM 4797 O O . CYS A 1 13 ? 32.778 22.901 29.907 1.00 0.00 13 CYS A O 10
ATOM 4804 N N . ILE A 1 14 ? 30.874 21.755 29.731 1.00 0.00 14 ILE A N 10
ATOM 4805 C CA . ILE A 1 14 ? 31.081 21.052 31.003 1.00 0.00 14 ILE A CA 10
ATOM 4806 C C . ILE A 1 14 ? 32.404 20.270 31.032 1.00 0.00 14 ILE A C 10
ATOM 4807 O O . ILE A 1 14 ? 33.091 20.321 32.052 1.00 0.00 14 ILE A O 10
ATOM 4823 N N . SER A 1 15 ? 32.835 19.639 29.928 1.00 0.00 15 SER A N 10
ATOM 4824 C CA . SER A 1 15 ? 34.138 18.940 29.881 1.00 0.00 15 SER A CA 10
ATOM 4825 C C . SER A 1 15 ? 35.342 19.857 30.169 1.00 0.00 15 SER A C 10
ATOM 4826 O O . SER A 1 15 ? 36.351 19.398 30.703 1.00 0.00 15 SER A O 10
ATOM 4834 N N . ARG A 1 16 ? 35.195 21.160 29.890 1.00 0.00 16 ARG A N 10
ATOM 4835 C CA . ARG A 1 16 ? 36.191 22.237 30.095 1.00 0.00 16 ARG A CA 10
ATOM 4836 C C . ARG A 1 16 ? 36.126 22.847 31.502 1.00 0.00 16 ARG A C 10
ATOM 4837 O O . ARG A 1 16 ? 37.023 23.595 31.875 1.00 0.00 16 ARG A O 10
ATOM 4858 N N . GLY A 1 17 ? 35.087 22.541 32.285 1.00 0.00 17 GLY A N 10
ATOM 4859 C CA . GLY A 1 17 ? 34.962 22.901 33.705 1.00 0.00 17 GLY A CA 10
ATOM 4860 C C . GLY A 1 17 ? 33.717 23.729 34.026 1.00 0.00 17 GLY A C 10
ATOM 4861 O O . GLY A 1 17 ? 33.517 24.133 35.171 1.00 0.00 17 GLY A O 10
ATOM 4865 N N . TYR A 1 18 ? 32.891 24.019 33.019 1.00 0.00 18 TYR A N 10
ATOM 4866 C CA . TYR A 1 18 ? 31.667 24.807 33.157 1.00 0.00 18 TYR A CA 10
ATOM 4867 C C . TYR A 1 18 ? 30.462 23.942 33.590 1.00 0.00 18 TYR A C 10
ATOM 4868 O O . TYR A 1 18 ? 30.615 22.777 33.945 1.00 0.00 18 TYR A O 10
ATOM 4886 N N . ARG A 1 19 ? 29.249 24.509 33.566 1.00 0.00 19 ARG A N 10
ATOM 4887 C CA . ARG A 1 19 ? 27.984 23.872 34.022 1.00 0.00 19 ARG A CA 10
ATOM 4888 C C . ARG A 1 19 ? 26.803 24.044 33.047 1.00 0.00 19 ARG A C 10
ATOM 4889 O O . ARG A 1 19 ? 25.685 23.622 33.333 1.00 0.00 19 ARG A O 10
ATOM 4910 N N . GLN A 1 20 ? 27.042 24.687 31.902 1.00 0.00 20 GLN A N 10
ATOM 4911 C CA . GLN A 1 20 ? 26.056 25.080 30.888 1.00 0.00 20 GLN A CA 10
ATOM 4912 C C . GLN A 1 20 ? 26.782 25.480 29.591 1.00 0.00 20 GLN A C 10
ATOM 4913 O O . GLN A 1 20 ? 27.994 25.709 29.632 1.00 0.00 20 GLN A O 10
ATOM 4927 N N . GLY A 1 21 ? 26.063 25.549 28.467 1.00 0.00 21 GLY A N 10
ATOM 4928 C CA . GLY A 1 21 ? 26.626 25.909 27.160 1.00 0.00 21 GLY A CA 10
ATOM 4929 C C . GLY A 1 21 ? 25.598 26.104 26.035 1.00 0.00 21 GLY A C 10
ATOM 4930 O O . GLY A 1 21 ? 24.539 25.476 26.021 1.00 0.00 21 GLY A O 10
ATOM 4934 N N . TYR A 1 22 ? 25.914 27.013 25.112 1.00 0.00 22 TYR A N 10
ATOM 4935 C CA . TYR A 1 22 ? 25.058 27.557 24.040 1.00 0.00 22 TYR A CA 10
ATOM 4936 C C . TYR A 1 22 ? 25.927 28.390 23.064 1.00 0.00 22 TYR A C 10
ATOM 4937 O O . TYR A 1 22 ? 27.154 28.334 23.143 1.00 0.00 22 TYR A O 10
ATOM 4955 N N . CYS A 1 23 ? 25.344 29.163 22.140 1.00 0.00 23 CYS A N 10
ATOM 4956 C CA . CYS A 1 23 ? 26.088 30.084 21.256 1.00 0.00 23 CYS A CA 10
ATOM 4957 C C . CYS A 1 23 ? 25.596 31.539 21.307 1.00 0.00 23 CYS A C 10
ATOM 4958 O O . CYS A 1 23 ? 24.434 31.801 21.618 1.00 0.00 23 CYS A O 10
ATOM 4965 N N . TRP A 1 24 ? 26.481 32.470 20.940 1.00 0.00 24 TRP A N 10
ATOM 4966 C CA . TRP A 1 24 ? 26.171 33.876 20.654 1.00 0.00 24 TRP A CA 10
ATOM 4967 C C . TRP A 1 24 ? 25.389 34.001 19.331 1.00 0.00 24 TRP A C 10
ATOM 4968 O O . TRP A 1 24 ? 25.256 33.034 18.577 1.00 0.00 24 TRP A O 10
ATOM 4989 N N . GLY A 1 25 ? 24.885 35.198 19.025 1.00 0.00 25 GLY A N 10
ATOM 4990 C CA . GLY A 1 25 ? 24.090 35.442 17.821 1.00 0.00 25 GLY A CA 10
ATOM 4991 C C . GLY A 1 25 ? 24.875 35.295 16.512 1.00 0.00 25 GLY A C 10
ATOM 4992 O O . GLY A 1 25 ? 24.458 34.519 15.645 1.00 0.00 25 GLY A O 10
ATOM 4996 N N . ILE A 1 26 ? 26.014 35.996 16.375 1.00 0.00 26 ILE A N 10
ATOM 4997 C CA . ILE A 1 26 ? 26.808 36.032 15.126 1.00 0.00 26 ILE A CA 10
ATOM 4998 C C . ILE A 1 26 ? 28.339 36.085 15.308 1.00 0.00 26 ILE A C 10
ATOM 4999 O O . ILE A 1 26 ? 29.047 35.364 14.603 1.00 0.00 26 ILE A O 10
ATOM 5015 N N . GLN A 1 27 ? 28.880 36.891 16.231 1.00 0.00 27 GLN A N 10
ATOM 5016 C CA . GLN A 1 27 ? 30.332 37.116 16.343 1.00 0.00 27 GLN A CA 10
ATOM 5017 C C . GLN A 1 27 ? 31.001 36.196 17.386 1.00 0.00 27 GLN A C 10
ATOM 5018 O O . GLN A 1 27 ? 31.177 36.560 18.556 1.00 0.00 27 GLN A O 10
ATOM 5032 N N . TYR A 1 28 ? 31.385 34.988 16.965 1.00 0.00 28 TYR A N 10
ATOM 5033 C CA . TYR A 1 28 ? 32.009 33.958 17.815 1.00 0.00 28 TYR A CA 10
ATOM 5034 C C . TYR A 1 28 ? 32.888 32.976 17.017 1.00 0.00 28 TYR A C 10
ATOM 5035 O O . TYR A 1 28 ? 32.816 32.924 15.786 1.00 0.00 28 TYR A O 10
ATOM 5053 N N . LYS A 1 29 ? 33.694 32.180 17.731 1.00 0.00 29 LYS A N 10
ATOM 5054 C CA . LYS A 1 29 ? 34.531 31.085 17.188 1.00 0.00 29 LYS A CA 10
ATOM 5055 C C . LYS A 1 29 ? 34.479 29.770 18.001 1.00 0.00 29 LYS A C 10
ATOM 5056 O O . LYS A 1 29 ? 35.073 28.772 17.577 1.00 0.00 29 LYS A O 10
ATOM 5075 N N . TYR A 1 30 ? 33.744 29.745 19.117 1.00 0.00 30 TYR A N 10
ATOM 5076 C CA . TYR A 1 30 ? 33.400 28.555 19.912 1.00 0.00 30 TYR A CA 10
ATOM 5077 C C . TYR A 1 30 ? 31.990 28.696 20.525 1.00 0.00 30 TYR A C 10
ATOM 5078 O O . TYR A 1 30 ? 31.379 29.769 20.445 1.00 0.00 30 TYR A O 10
ATOM 5096 N N . CYS A 1 31 ? 31.487 27.641 21.174 1.00 0.00 31 CYS A N 10
ATOM 5097 C CA . CYS A 1 31 ? 30.324 27.743 22.057 1.00 0.00 31 CYS A CA 10
ATOM 5098 C C . CYS A 1 31 ? 30.670 28.651 23.259 1.00 0.00 31 CYS A C 10
ATOM 5099 O O . CYS A 1 31 ? 31.812 28.683 23.736 1.00 0.00 31 CYS A O 10
ATOM 5106 N N . GLN A 1 32 ? 29.671 29.368 23.766 1.00 0.00 32 GLN A N 10
ATOM 5107 C CA . GLN A 1 32 ? 29.720 30.093 25.034 1.00 0.00 32 GLN A CA 10
ATOM 5108 C C . GLN A 1 32 ? 29.241 29.151 26.156 1.00 0.00 32 GLN A C 10
ATOM 5109 O O . GLN A 1 32 ? 28.391 28.291 25.923 1.00 0.00 32 GLN A O 10
ATOM 5123 N N . CYS A 1 33 ? 29.792 29.289 27.359 1.00 0.00 33 CYS A N 10
ATOM 5124 C CA . CYS A 1 33 ? 29.608 28.382 28.497 1.00 0.00 33 CYS A CA 10
ATOM 5125 C C . CYS A 1 33 ? 29.082 29.144 29.739 1.00 0.00 33 CYS A C 10
ATOM 5126 O O . CYS A 1 33 ? 28.795 30.339 29.666 1.00 0.00 33 CYS A O 10
ATOM 5133 N N . GLN A 1 34 ? 28.919 28.454 30.883 1.00 0.00 34 GLN A N 10
ATOM 5134 C CA . GLN A 1 34 ? 28.253 29.017 32.084 1.00 0.00 34 GLN A CA 10
ATOM 5135 C C . GLN A 1 34 ? 29.003 30.201 32.718 1.00 0.00 34 GLN A C 10
ATOM 5136 O O . GLN A 1 34 ? 28.415 31.301 32.804 1.00 0.00 34 GLN A O 10
ATOM 5151 N N . GLY A 1 1 ? 31.002 19.569 9.581 1.00 0.00 1 GLY A N 11
ATOM 5152 C CA . GLY A 1 1 ? 30.791 20.956 9.132 1.00 0.00 1 GLY A CA 11
ATOM 5153 C C . GLY A 1 1 ? 29.326 21.330 9.016 1.00 0.00 1 GLY A C 11
ATOM 5154 O O . GLY A 1 1 ? 28.787 21.364 7.908 1.00 0.00 1 GLY A O 11
ATOM 5160 N N . SER A 1 2 ? 28.682 21.636 10.146 1.00 0.00 2 SER A N 11
ATOM 5161 C CA . SER A 1 2 ? 27.271 22.036 10.288 1.00 0.00 2 SER A CA 11
ATOM 5162 C C . SER A 1 2 ? 27.091 23.085 11.414 1.00 0.00 2 SER A C 11
ATOM 5163 O O . SER A 1 2 ? 28.053 23.430 12.113 1.00 0.00 2 SER A O 11
ATOM 5171 N N . ALA A 1 3 ? 25.890 23.649 11.566 1.00 0.00 3 ALA A N 11
ATOM 5172 C CA . ALA A 1 3 ? 25.546 24.599 12.634 1.00 0.00 3 ALA A CA 11
ATOM 5173 C C . ALA A 1 3 ? 25.558 23.995 14.068 1.00 0.00 3 ALA A C 11
ATOM 5174 O O . ALA A 1 3 ? 25.158 22.852 14.285 1.00 0.00 3 ALA A O 11
ATOM 5181 N N . CYS A 1 4 ? 25.991 24.788 15.053 1.00 0.00 4 CYS A N 11
ATOM 5182 C CA . CYS A 1 4 ? 26.062 24.424 16.477 1.00 0.00 4 CYS A CA 11
ATOM 5183 C C . CYS A 1 4 ? 24.675 24.261 17.140 1.00 0.00 4 CYS A C 11
ATOM 5184 O O . CYS A 1 4 ? 23.666 24.732 16.606 1.00 0.00 4 CYS A O 11
ATOM 5191 N N . GLN A 1 5 ? 24.624 23.603 18.309 1.00 0.00 5 GLN A N 11
ATOM 5192 C CA . GLN A 1 5 ? 23.404 23.384 19.107 1.00 0.00 5 GLN A CA 11
ATOM 5193 C C . GLN A 1 5 ? 23.663 23.547 20.605 1.00 0.00 5 GLN A C 11
ATOM 5194 O O . GLN A 1 5 ? 24.682 23.072 21.108 1.00 0.00 5 GLN A O 11
ATOM 5208 N N . PHE A 1 6 ? 22.703 24.116 21.347 1.00 0.00 6 PHE A N 11
ATOM 5209 C CA . PHE A 1 6 ? 22.859 24.356 22.791 1.00 0.00 6 PHE A CA 11
ATOM 5210 C C . PHE A 1 6 ? 23.231 23.086 23.576 1.00 0.00 6 PHE A C 11
ATOM 5211 O O . PHE A 1 6 ? 24.142 23.130 24.396 1.00 0.00 6 PHE A O 11
ATOM 5228 N N . TRP A 1 7 ? 22.593 21.938 23.306 1.00 0.00 7 TRP A N 11
ATOM 5229 C CA . TRP A 1 7 ? 22.862 20.687 24.026 1.00 0.00 7 TRP A CA 11
ATOM 5230 C C . TRP A 1 7 ? 24.283 20.154 23.765 1.00 0.00 7 TRP A C 11
ATOM 5231 O O . TRP A 1 7 ? 24.961 19.723 24.701 1.00 0.00 7 TRP A O 11
ATOM 5252 N N . SER A 1 8 ? 24.767 20.245 22.521 1.00 0.00 8 SER A N 11
ATOM 5253 C CA . SER A 1 8 ? 26.135 19.891 22.123 1.00 0.00 8 SER A CA 11
ATOM 5254 C C . SER A 1 8 ? 27.178 20.848 22.719 1.00 0.00 8 SER A C 11
ATOM 5255 O O . SER A 1 8 ? 28.219 20.408 23.211 1.00 0.00 8 SER A O 11
ATOM 5263 N N . CYS A 1 9 ? 26.888 22.152 22.758 1.00 0.00 9 CYS A N 11
ATOM 5264 C CA . CYS A 1 9 ? 27.710 23.133 23.468 1.00 0.00 9 CYS A CA 11
ATOM 5265 C C . CYS A 1 9 ? 27.745 22.882 24.987 1.00 0.00 9 CYS A C 11
ATOM 5266 O O . CYS A 1 9 ? 28.801 23.010 25.599 1.00 0.00 9 CYS A O 11
ATOM 5273 N N . ASN A 1 10 ? 26.611 22.537 25.598 1.00 0.00 10 ASN A N 11
ATOM 5274 C CA . ASN A 1 10 ? 26.461 22.343 27.041 1.00 0.00 10 ASN A CA 11
ATOM 5275 C C . ASN A 1 10 ? 27.404 21.258 27.583 1.00 0.00 10 ASN A C 11
ATOM 5276 O O . ASN A 1 10 ? 28.234 21.550 28.444 1.00 0.00 10 ASN A O 11
ATOM 5287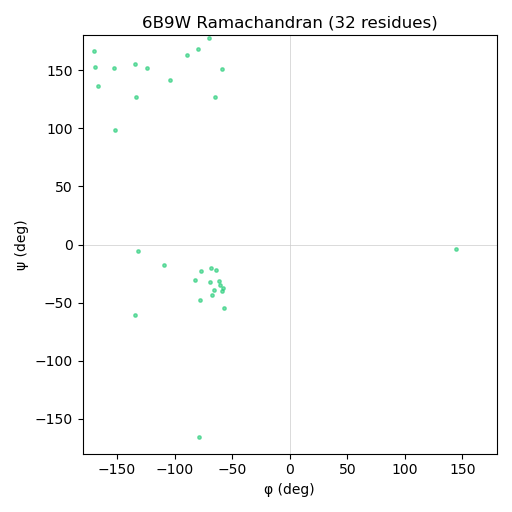 N N . SER A 1 11 ? 27.326 20.041 27.039 1.00 0.00 11 SER A N 11
ATOM 5288 C CA . SER A 1 11 ? 28.180 18.913 27.447 1.00 0.00 11 SER A CA 11
ATOM 5289 C C . SER A 1 11 ? 29.666 19.189 27.200 1.00 0.00 11 SER A C 11
ATOM 5290 O O . SER A 1 11 ? 30.493 18.860 28.056 1.00 0.00 11 SER A O 11
ATOM 5298 N N . SER A 1 12 ? 29.997 19.852 26.083 1.00 0.00 12 SER A N 11
ATOM 5299 C CA . SER A 1 12 ? 31.368 20.220 25.697 1.00 0.00 12 SER A CA 11
ATOM 5300 C C . SER A 1 12 ? 31.961 21.267 26.648 1.00 0.00 12 SER A C 11
ATOM 5301 O O . SER A 1 12 ? 33.089 21.115 27.114 1.00 0.00 12 SER A O 11
ATOM 5309 N N . CYS A 1 13 ? 31.188 22.292 27.027 1.00 0.00 13 CYS A N 11
ATOM 5310 C CA . CYS A 1 13 ? 31.596 23.256 28.045 1.00 0.00 13 CYS A CA 11
ATOM 5311 C C . CYS A 1 13 ? 31.795 22.572 29.404 1.00 0.00 13 CYS A C 11
ATOM 5312 O O . CYS A 1 13 ? 32.849 22.714 30.025 1.00 0.00 13 CYS A O 11
ATOM 5319 N N . ILE A 1 14 ? 30.830 21.777 29.868 1.00 0.00 14 ILE A N 11
ATOM 5320 C CA . ILE A 1 14 ? 30.987 21.010 31.108 1.00 0.00 14 ILE A CA 11
ATOM 5321 C C . ILE A 1 14 ? 32.258 20.136 31.100 1.00 0.00 14 ILE A C 11
ATOM 5322 O O . ILE A 1 14 ? 32.958 20.071 32.110 1.00 0.00 14 ILE A O 11
ATOM 5338 N N . SER A 1 15 ? 32.619 19.544 29.958 1.00 0.00 15 SER A N 11
ATOM 5339 C CA . SER A 1 15 ? 33.850 18.758 29.805 1.00 0.00 15 SER A CA 11
ATOM 5340 C C . SER A 1 15 ? 35.131 19.558 30.120 1.00 0.00 15 SER A C 11
ATOM 5341 O O . SER A 1 15 ? 36.073 18.997 30.684 1.00 0.00 15 SER A O 11
ATOM 5349 N N . ARG A 1 16 ? 35.163 20.869 29.828 1.00 0.00 16 ARG A N 11
ATOM 5350 C CA . ARG A 1 16 ? 36.288 21.778 30.177 1.00 0.00 16 ARG A CA 11
ATOM 5351 C C . ARG A 1 16 ? 36.329 22.129 31.666 1.00 0.00 16 ARG A C 11
ATOM 5352 O O . ARG A 1 16 ? 37.413 22.282 32.236 1.00 0.00 16 ARG A O 11
ATOM 5373 N N . GLY A 1 17 ? 35.155 22.281 32.284 1.00 0.00 17 GLY A N 11
ATOM 5374 C CA . GLY A 1 17 ? 35.013 22.603 33.707 1.00 0.00 17 GLY A CA 11
ATOM 5375 C C . GLY A 1 17 ? 33.720 23.329 34.088 1.00 0.00 17 GLY A C 11
ATOM 5376 O O . GLY A 1 17 ? 33.456 23.507 35.283 1.00 0.00 17 GLY A O 11
ATOM 5380 N N . TYR A 1 18 ? 32.924 23.784 33.111 1.00 0.00 18 TYR A N 11
ATOM 5381 C CA . TYR A 1 18 ? 31.706 24.568 33.330 1.00 0.00 18 TYR A CA 11
ATOM 5382 C C . TYR A 1 18 ? 30.502 23.727 33.795 1.00 0.00 18 TYR A C 11
ATOM 5383 O O . TYR A 1 18 ? 30.619 22.545 34.121 1.00 0.00 18 TYR A O 11
ATOM 5401 N N . ARG A 1 19 ? 29.334 24.371 33.843 1.00 0.00 19 ARG A N 11
ATOM 5402 C CA . ARG A 1 19 ? 28.015 23.848 34.246 1.00 0.00 19 ARG A CA 11
ATOM 5403 C C . ARG A 1 19 ? 26.903 24.294 33.280 1.00 0.00 19 ARG A C 11
ATOM 5404 O O . ARG A 1 19 ? 25.721 24.061 33.542 1.00 0.00 19 ARG A O 11
ATOM 5425 N N . GLN A 1 20 ? 27.275 24.948 32.175 1.00 0.00 20 GLN A N 11
ATOM 5426 C CA . GLN A 1 20 ? 26.386 25.486 31.144 1.00 0.00 20 GLN A CA 11
ATOM 5427 C C . GLN A 1 20 ? 27.176 25.776 29.860 1.00 0.00 20 GLN A C 11
ATOM 5428 O O . GLN A 1 20 ? 28.401 25.929 29.905 1.00 0.00 20 GLN A O 11
ATOM 5442 N N . GLY A 1 21 ? 26.485 25.851 28.722 1.00 0.00 21 GLY A N 11
ATOM 5443 C CA . GLY A 1 21 ? 27.079 26.121 27.416 1.00 0.00 21 GLY A CA 11
ATOM 5444 C C . GLY A 1 21 ? 26.041 26.167 26.297 1.00 0.00 21 GLY A C 11
ATOM 5445 O O . GLY A 1 21 ? 25.068 25.420 26.300 1.00 0.00 21 GLY A O 11
ATOM 5449 N N . TYR A 1 22 ? 26.254 27.077 25.355 1.00 0.00 22 TYR A N 11
ATOM 5450 C CA . TYR A 1 22 ? 25.328 27.437 24.281 1.00 0.00 22 TYR A CA 11
ATOM 5451 C C . TYR A 1 22 ? 26.071 28.283 23.239 1.00 0.00 22 TYR A C 11
ATOM 5452 O O . TYR A 1 22 ? 27.114 28.852 23.565 1.00 0.00 22 TYR A O 11
ATOM 5470 N N . CYS A 1 23 ? 25.550 28.357 22.014 1.00 0.00 23 CYS A N 11
ATOM 5471 C CA . CYS A 1 23 ? 26.027 29.249 20.955 1.00 0.00 23 CYS A CA 11
ATOM 5472 C C . CYS A 1 23 ? 24.958 30.276 20.542 1.00 0.00 23 CYS A C 11
ATOM 5473 O O . CYS A 1 23 ? 23.760 29.972 20.483 1.00 0.00 23 CYS A O 11
ATOM 5480 N N . TRP A 1 24 ? 25.400 31.503 20.270 1.00 0.00 24 TRP A N 11
ATOM 5481 C CA . TRP A 1 24 ? 24.562 32.664 19.960 1.00 0.00 24 TRP A CA 11
ATOM 5482 C C . TRP A 1 24 ? 24.004 32.636 18.527 1.00 0.00 24 TRP A C 11
ATOM 5483 O O . TRP A 1 24 ? 24.350 31.770 17.721 1.00 0.00 24 TRP A O 11
ATOM 5504 N N . GLY A 1 25 ? 23.147 33.608 18.191 1.00 0.00 25 GLY A N 11
ATOM 5505 C CA . GLY A 1 25 ? 22.594 33.775 16.843 1.00 0.00 25 GLY A CA 11
ATOM 5506 C C . GLY A 1 25 ? 23.430 34.652 15.899 1.00 0.00 25 GLY A C 11
ATOM 5507 O O . GLY A 1 25 ? 23.174 34.655 14.691 1.00 0.00 25 GLY A O 11
ATOM 5511 N N . ILE A 1 26 ? 24.420 35.388 16.423 1.00 0.00 26 ILE A N 11
ATOM 5512 C CA . ILE A 1 26 ? 25.417 36.174 15.673 1.00 0.00 26 ILE A CA 11
ATOM 5513 C C . ILE A 1 26 ? 26.634 36.497 16.559 1.00 0.00 26 ILE A C 11
ATOM 5514 O O . ILE A 1 26 ? 26.507 36.563 17.783 1.00 0.00 26 ILE A O 11
ATOM 5530 N N . GLN A 1 27 ? 27.796 36.717 15.941 1.00 0.00 27 GLN A N 11
ATOM 5531 C CA . GLN A 1 27 ? 29.044 37.176 16.565 1.00 0.00 27 GLN A CA 11
ATOM 5532 C C . GLN A 1 27 ? 29.520 36.344 17.771 1.00 0.00 27 GLN A C 11
ATOM 5533 O O . GLN A 1 27 ? 29.596 36.825 18.902 1.00 0.00 27 GLN A O 11
ATOM 5547 N N . TYR A 1 28 ? 29.876 35.087 17.506 1.00 0.00 28 TYR A N 11
ATOM 5548 C CA . TYR A 1 28 ? 30.534 34.170 18.443 1.00 0.00 28 TYR A CA 11
ATOM 5549 C C . TYR A 1 28 ? 31.623 33.373 17.712 1.00 0.00 28 TYR A C 11
ATOM 5550 O O . TYR A 1 28 ? 31.414 32.939 16.576 1.00 0.00 28 TYR A O 11
ATOM 5568 N N . LYS A 1 29 ? 32.779 33.148 18.352 1.00 0.00 29 LYS A N 11
ATOM 5569 C CA . LYS A 1 29 ? 33.838 32.284 17.793 1.00 0.00 29 LYS A CA 11
ATOM 5570 C C . LYS A 1 29 ? 33.480 30.804 17.959 1.00 0.00 29 LYS A C 11
ATOM 5571 O O . LYS A 1 29 ? 33.661 30.009 17.038 1.00 0.00 29 LYS A O 11
ATOM 5590 N N . TYR A 1 30 ? 32.927 30.451 19.121 1.00 0.00 30 TYR A N 11
ATOM 5591 C CA . TYR A 1 30 ? 32.450 29.115 19.484 1.00 0.00 30 TYR A CA 11
ATOM 5592 C C . TYR A 1 30 ? 31.468 29.226 20.670 1.00 0.00 30 TYR A C 11
ATOM 5593 O O . TYR A 1 30 ? 31.050 30.333 21.038 1.00 0.00 30 TYR A O 11
ATOM 5611 N N . CYS A 1 31 ? 31.095 28.099 21.281 1.00 0.00 31 CYS A N 11
ATOM 5612 C CA . CYS A 1 31 ? 30.177 28.030 22.412 1.00 0.00 31 CYS A CA 11
ATOM 5613 C C . CYS A 1 31 ? 30.643 28.915 23.586 1.00 0.00 31 CYS A C 11
ATOM 5614 O O . CYS A 1 31 ? 31.815 28.872 23.964 1.00 0.00 31 CYS A O 11
ATOM 5621 N N . GLN A 1 32 ? 29.736 29.678 24.201 1.00 0.00 32 GLN A N 11
ATOM 5622 C CA . GLN A 1 32 ? 30.088 30.686 25.211 1.00 0.00 32 GLN A CA 11
ATOM 5623 C C . GLN A 1 32 ? 30.654 30.073 26.509 1.00 0.00 32 GLN A C 11
ATOM 5624 O O . GLN A 1 32 ? 31.684 30.533 27.009 1.00 0.00 32 GLN A O 11
ATOM 5638 N N . CYS A 1 33 ? 29.996 29.020 27.008 1.00 0.00 33 CYS A N 11
ATOM 5639 C CA . CYS A 1 33 ? 30.200 28.397 28.325 1.00 0.00 33 CYS A CA 11
ATOM 5640 C C . CYS A 1 33 ? 29.877 29.316 29.520 1.00 0.00 33 CYS A C 11
ATOM 5641 O O . CYS A 1 33 ? 30.022 30.544 29.456 1.00 0.00 33 CYS A O 11
ATOM 5648 N N . GLN A 1 34 ? 29.468 28.670 30.623 1.00 0.00 34 GLN A N 11
ATOM 5649 C CA . GLN A 1 34 ? 28.891 29.279 31.835 1.00 0.00 34 GLN A CA 11
ATOM 5650 C C . GLN A 1 34 ? 27.540 29.992 31.664 1.00 0.00 34 GLN A C 11
ATOM 5651 O O . GLN A 1 34 ? 26.701 29.853 32.583 1.00 0.00 34 GLN A O 11
ATOM 5666 N N . GLY A 1 1 ? 24.392 20.567 7.473 1.00 0.00 1 GLY A N 12
ATOM 5667 C CA . GLY A 1 1 ? 24.291 22.033 7.504 1.00 0.00 1 GLY A CA 12
ATOM 5668 C C . GLY A 1 1 ? 24.893 22.604 8.771 1.00 0.00 1 GLY A C 12
ATOM 5669 O O . GLY A 1 1 ? 25.110 21.887 9.752 1.00 0.00 1 GLY A O 12
ATOM 5675 N N . SER A 1 2 ? 25.148 23.918 8.771 1.00 0.00 2 SER A N 12
ATOM 5676 C CA . SER A 1 2 ? 25.553 24.641 9.986 1.00 0.00 2 SER A CA 12
ATOM 5677 C C . SER A 1 2 ? 24.332 25.057 10.812 1.00 0.00 2 SER A C 12
ATOM 5678 O O . SER A 1 2 ? 23.410 25.694 10.286 1.00 0.00 2 SER A O 12
ATOM 5686 N N . ALA A 1 3 ? 24.314 24.685 12.095 1.00 0.00 3 ALA A N 12
ATOM 5687 C CA . ALA A 1 3 ? 23.174 24.891 12.991 1.00 0.00 3 ALA A CA 12
ATOM 5688 C C . ALA A 1 3 ? 23.580 25.080 14.466 1.00 0.00 3 ALA A C 12
ATOM 5689 O O . ALA A 1 3 ? 24.476 24.404 14.989 1.00 0.00 3 ALA A O 12
ATOM 5696 N N . CYS A 1 4 ? 22.894 26.006 15.135 1.00 0.00 4 CYS A N 12
ATOM 5697 C CA . CYS A 1 4 ? 22.954 26.225 16.577 1.00 0.00 4 CYS A CA 12
ATOM 5698 C C . CYS A 1 4 ? 21.968 25.298 17.302 1.00 0.00 4 CYS A C 12
ATOM 5699 O O . CYS A 1 4 ? 20.774 25.283 16.996 1.00 0.00 4 CYS A O 12
ATOM 5706 N N . GLN A 1 5 ? 22.468 24.561 18.295 1.00 0.00 5 GLN A N 12
ATOM 5707 C CA . GLN A 1 5 ? 21.698 23.799 19.285 1.00 0.00 5 GLN A CA 12
ATOM 5708 C C . GLN A 1 5 ? 22.464 23.866 20.615 1.00 0.00 5 GLN A C 12
ATOM 5709 O O . GLN A 1 5 ? 23.684 23.646 20.631 1.00 0.00 5 GLN A O 12
ATOM 5723 N N . PHE A 1 6 ? 21.801 24.173 21.735 1.00 0.00 6 PHE A N 12
ATOM 5724 C CA . PHE A 1 6 ? 22.505 24.339 23.016 1.00 0.00 6 PHE A CA 12
ATOM 5725 C C . PHE A 1 6 ? 23.085 23.019 23.554 1.00 0.00 6 PHE A C 12
ATOM 5726 O O . PHE A 1 6 ? 24.177 23.048 24.112 1.00 0.00 6 PHE A O 12
ATOM 5743 N N . TRP A 1 7 ? 22.429 21.867 23.355 1.00 0.00 7 TRP A N 12
ATOM 5744 C CA . TRP A 1 7 ? 22.816 20.601 24.006 1.00 0.00 7 TRP A CA 12
ATOM 5745 C C . TRP A 1 7 ? 24.252 20.162 23.685 1.00 0.00 7 TRP A C 12
ATOM 5746 O O . TRP A 1 7 ? 25.025 19.854 24.595 1.00 0.00 7 TRP A O 12
ATOM 5767 N N . SER A 1 8 ? 24.661 20.241 22.415 1.00 0.00 8 SER A N 12
ATOM 5768 C CA . SER A 1 8 ? 26.029 19.915 21.987 1.00 0.00 8 SER A CA 12
ATOM 5769 C C . SER A 1 8 ? 27.081 20.853 22.596 1.00 0.00 8 SER A C 12
ATOM 5770 O O . SER A 1 8 ? 28.197 20.420 22.891 1.00 0.00 8 SER A O 12
ATOM 5778 N N . CYS A 1 9 ? 26.725 22.121 22.832 1.00 0.00 9 CYS A N 12
ATOM 5779 C CA . CYS A 1 9 ? 27.563 23.088 23.540 1.00 0.00 9 CYS A CA 12
ATOM 5780 C C . CYS A 1 9 ? 27.537 22.927 25.068 1.00 0.00 9 CYS A C 12
ATOM 5781 O O . CYS A 1 9 ? 28.530 23.241 25.721 1.00 0.00 9 CYS A O 12
ATOM 5788 N N . ASN A 1 10 ? 26.442 22.435 25.651 1.00 0.00 10 ASN A N 12
ATOM 5789 C CA . ASN A 1 10 ? 26.315 22.186 27.087 1.00 0.00 10 ASN A CA 12
ATOM 5790 C C . ASN A 1 10 ? 27.341 21.132 27.533 1.00 0.00 10 ASN A C 12
ATOM 5791 O O . ASN A 1 10 ? 28.178 21.425 28.390 1.00 0.00 10 ASN A O 12
ATOM 5802 N N . SER A 1 11 ? 27.381 19.980 26.850 1.00 0.00 11 SER A N 12
ATOM 5803 C CA . SER A 1 11 ? 28.429 18.966 27.040 1.00 0.00 11 SER A CA 12
ATOM 5804 C C . SER A 1 11 ? 29.841 19.509 26.771 1.00 0.00 11 SER A C 12
ATOM 5805 O O . SER A 1 11 ? 30.773 19.175 27.504 1.00 0.00 11 SER A O 12
ATOM 5813 N N . SER A 1 12 ? 30.006 20.370 25.758 1.00 0.00 12 SER A N 12
ATOM 5814 C CA . SER A 1 12 ? 31.300 20.969 25.387 1.00 0.00 12 SER A CA 12
ATOM 5815 C C . SER A 1 12 ? 31.868 21.836 26.519 1.00 0.00 12 SER A C 12
ATOM 5816 O O . SER A 1 12 ? 32.969 21.593 27.014 1.00 0.00 12 SER A O 12
ATOM 5824 N N . CYS A 1 13 ? 31.076 22.791 27.013 1.00 0.00 13 CYS A N 12
ATOM 5825 C CA . CYS A 1 13 ? 31.449 23.667 28.118 1.00 0.00 13 CYS A CA 12
ATOM 5826 C C . CYS A 1 13 ? 31.704 22.904 29.422 1.00 0.00 13 CYS A C 12
ATOM 5827 O O . CYS A 1 13 ? 32.727 23.126 30.073 1.00 0.00 13 CYS A O 12
ATOM 5834 N N . ILE A 1 14 ? 30.829 21.974 29.814 1.00 0.00 14 ILE A N 12
ATOM 5835 C CA . ILE A 1 14 ? 31.092 21.136 30.990 1.00 0.00 14 ILE A CA 12
ATOM 5836 C C . ILE A 1 14 ? 32.401 20.342 30.841 1.00 0.00 14 ILE A C 12
ATOM 5837 O O . ILE A 1 14 ? 33.191 20.288 31.783 1.00 0.00 14 ILE A O 12
ATOM 5853 N N . SER A 1 15 ? 32.702 19.811 29.649 1.00 0.00 15 SER A N 12
ATOM 5854 C CA . SER A 1 15 ? 33.966 19.098 29.378 1.00 0.00 15 SER A CA 12
ATOM 5855 C C . SER A 1 15 ? 35.216 19.982 29.524 1.00 0.00 15 SER A C 12
ATOM 5856 O O . SER A 1 15 ? 36.297 19.446 29.782 1.00 0.00 15 SER A O 12
ATOM 5864 N N . ARG A 1 16 ? 35.085 21.320 29.426 1.00 0.00 16 ARG A N 12
ATOM 5865 C CA . ARG A 1 16 ? 36.142 22.308 29.751 1.00 0.00 16 ARG A CA 12
ATOM 5866 C C . ARG A 1 16 ? 36.235 22.682 31.236 1.00 0.00 16 ARG A C 12
ATOM 5867 O O . ARG A 1 16 ? 37.301 23.117 31.665 1.00 0.00 16 ARG A O 12
ATOM 5888 N N . GLY A 1 17 ? 35.145 22.580 32.001 1.00 0.00 17 GLY A N 12
ATOM 5889 C CA . GLY A 1 17 ? 35.117 22.866 33.445 1.00 0.00 17 GLY A CA 12
ATOM 5890 C C . GLY A 1 17 ? 33.878 23.618 33.946 1.00 0.00 17 GLY A C 12
ATOM 5891 O O . GLY A 1 17 ? 33.797 23.922 35.135 1.00 0.00 17 GLY A O 12
ATOM 5895 N N . TYR A 1 18 ? 32.928 23.950 33.062 1.00 0.00 18 TYR A N 12
ATOM 5896 C CA . TYR A 1 18 ? 31.727 24.719 33.393 1.00 0.00 18 TYR A CA 12
ATOM 5897 C C . TYR A 1 18 ? 30.545 23.832 33.837 1.00 0.00 18 TYR A C 12
ATOM 5898 O O . TYR A 1 18 ? 30.717 22.651 34.130 1.00 0.00 18 TYR A O 12
ATOM 5916 N N . ARG A 1 19 ? 29.331 24.403 33.882 1.00 0.00 19 ARG A N 12
ATOM 5917 C CA . ARG A 1 19 ? 28.067 23.737 34.283 1.00 0.00 19 ARG A CA 12
ATOM 5918 C C . ARG A 1 19 ? 26.916 23.932 33.283 1.00 0.00 19 ARG A C 12
ATOM 5919 O O . ARG A 1 19 ? 25.836 23.383 33.470 1.00 0.00 19 A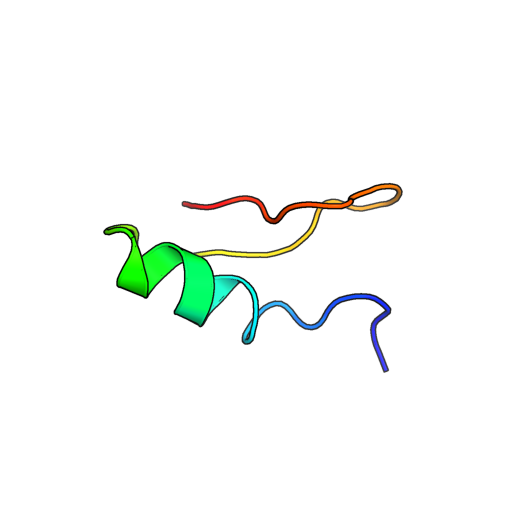RG A O 12
ATOM 5940 N N . GLN A 1 20 ? 27.143 24.722 32.234 1.00 0.00 20 GLN A N 12
ATOM 5941 C CA . GLN A 1 20 ? 26.155 25.188 31.257 1.00 0.00 20 GLN A CA 12
ATOM 5942 C C . GLN A 1 20 ? 26.894 25.572 29.970 1.00 0.00 20 GLN A C 12
ATOM 5943 O O . GLN A 1 20 ? 28.065 25.952 30.044 1.00 0.00 20 GLN A O 12
ATOM 5957 N N . GLY A 1 21 ? 26.235 25.482 28.813 1.00 0.00 21 GLY A N 12
ATOM 5958 C CA . GLY A 1 21 ? 26.834 25.854 27.530 1.00 0.00 21 GLY A CA 12
ATOM 5959 C C . GLY A 1 21 ? 25.853 25.951 26.364 1.00 0.00 21 GLY A C 12
ATOM 5960 O O . GLY A 1 21 ? 24.867 25.218 26.315 1.00 0.00 21 GLY A O 12
ATOM 5964 N N . TYR A 1 22 ? 26.110 26.885 25.451 1.00 0.00 22 TYR A N 12
ATOM 5965 C CA . TYR A 1 22 ? 25.216 27.279 24.357 1.00 0.00 22 TYR A CA 12
ATOM 5966 C C . TYR A 1 22 ? 25.956 28.047 23.240 1.00 0.00 22 TYR A C 12
ATOM 5967 O O . TYR A 1 22 ? 27.174 28.242 23.279 1.00 0.00 22 TYR A O 12
ATOM 5985 N N . CYS A 1 23 ? 25.208 28.418 22.198 1.00 0.00 23 CYS A N 12
ATOM 5986 C CA . CYS A 1 23 ? 25.694 29.057 20.974 1.00 0.00 23 CYS A CA 12
ATOM 5987 C C . CYS A 1 23 ? 26.253 30.474 21.200 1.00 0.00 23 CYS A C 12
ATOM 5988 O O . CYS A 1 23 ? 26.013 31.087 22.242 1.00 0.00 23 CYS A O 12
ATOM 5995 N N . TRP A 1 24 ? 26.949 31.028 20.200 1.00 0.00 24 TRP A N 12
ATOM 5996 C CA . TRP A 1 24 ? 27.551 32.367 20.284 1.00 0.00 24 TRP A CA 12
ATOM 5997 C C . TRP A 1 24 ? 27.624 33.061 18.913 1.00 0.00 24 TRP A C 12
ATOM 5998 O O . TRP A 1 24 ? 28.691 33.255 18.328 1.00 0.00 24 TRP A O 12
ATOM 6019 N N . GLY A 1 25 ? 26.455 33.378 18.362 1.00 0.00 25 GLY A N 12
ATOM 6020 C CA . GLY A 1 25 ? 26.280 33.810 16.977 1.00 0.00 25 GLY A CA 12
ATOM 6021 C C . GLY A 1 25 ? 26.140 32.584 16.081 1.00 0.00 25 GLY A C 12
ATOM 6022 O O . GLY A 1 25 ? 25.254 31.762 16.321 1.00 0.00 25 GLY A O 12
ATOM 6026 N N . ILE A 1 26 ? 27.039 32.444 15.104 1.00 0.00 26 ILE A N 12
ATOM 6027 C CA . ILE A 1 26 ? 27.126 31.324 14.148 1.00 0.00 26 ILE A CA 12
ATOM 6028 C C . ILE A 1 26 ? 28.591 30.939 13.861 1.00 0.00 26 ILE A C 12
ATOM 6029 O O . ILE A 1 26 ? 29.466 31.805 13.752 1.00 0.00 26 ILE A O 12
ATOM 6045 N N . GLN A 1 27 ? 28.858 29.635 13.731 1.00 0.00 27 GLN A N 12
ATOM 6046 C CA . GLN A 1 27 ? 30.179 29.034 13.453 1.00 0.00 27 GLN A CA 12
ATOM 6047 C C . GLN A 1 27 ? 31.278 29.408 14.476 1.00 0.00 27 GLN A C 12
ATOM 6048 O O . GLN A 1 27 ? 32.471 29.485 14.156 1.00 0.00 27 GLN A O 12
ATOM 6062 N N . TYR A 1 28 ? 30.864 29.651 15.720 1.00 0.00 28 TYR A N 12
ATOM 6063 C CA . TYR A 1 28 ? 31.710 29.944 16.879 1.00 0.00 28 TYR A CA 12
ATOM 6064 C C . TYR A 1 28 ? 32.630 28.757 17.196 1.00 0.00 28 TYR A C 12
ATOM 6065 O O . TYR A 1 28 ? 32.176 27.616 17.324 1.00 0.00 28 TYR A O 12
ATOM 6083 N N . LYS A 1 29 ? 33.934 29.019 17.323 1.00 0.00 29 LYS A N 12
ATOM 6084 C CA . LYS A 1 29 ? 34.967 28.002 17.513 1.00 0.00 29 LYS A CA 12
ATOM 6085 C C . LYS A 1 29 ? 34.946 27.358 18.898 1.00 0.00 29 LYS A C 12
ATOM 6086 O O . LYS A 1 29 ? 35.155 26.147 19.010 1.00 0.00 29 LYS A O 12
ATOM 6105 N N . TYR A 1 30 ? 34.623 28.145 19.924 1.00 0.00 30 TYR A N 12
ATOM 6106 C CA . TYR A 1 30 ? 34.390 27.701 21.298 1.00 0.00 30 TYR A CA 12
ATOM 6107 C C . TYR A 1 30 ? 33.013 28.196 21.776 1.00 0.00 30 TYR A C 12
ATOM 6108 O O . TYR A 1 30 ? 32.734 29.395 21.715 1.00 0.00 30 TYR A O 12
ATOM 6126 N N . CYS A 1 31 ? 32.151 27.285 22.244 1.00 0.00 31 CYS A N 12
ATOM 6127 C CA . CYS A 1 31 ? 30.813 27.597 22.773 1.00 0.00 31 CYS A CA 12
ATOM 6128 C C . CYS A 1 31 ? 30.862 28.585 23.954 1.00 0.00 31 CYS A C 12
ATOM 6129 O O . CYS A 1 31 ? 31.861 28.626 24.680 1.00 0.00 31 CYS A O 12
ATOM 6136 N N . GLN A 1 32 ? 29.777 29.332 24.188 1.00 0.00 32 GLN A N 12
ATOM 6137 C CA . GLN A 1 32 ? 29.647 30.198 25.366 1.00 0.00 32 GLN A CA 12
ATOM 6138 C C . GLN A 1 32 ? 29.142 29.366 26.554 1.00 0.00 32 GLN A C 12
ATOM 6139 O O . GLN A 1 32 ? 28.256 28.531 26.379 1.00 0.00 32 GLN A O 12
ATOM 6153 N N . CYS A 1 33 ? 29.703 29.572 27.746 1.00 0.00 33 CYS A N 12
ATOM 6154 C CA . CYS A 1 33 ? 29.495 28.696 28.908 1.00 0.00 33 CYS A CA 12
ATOM 6155 C C . CYS A 1 33 ? 28.774 29.398 30.078 1.00 0.00 33 CYS A C 12
ATOM 6156 O O . CYS A 1 33 ? 28.170 30.457 29.898 1.00 0.00 33 CYS A O 12
ATOM 6163 N N . GLN A 1 34 ? 28.791 28.775 31.267 1.00 0.00 34 GLN A N 12
ATOM 6164 C CA . GLN A 1 34 ? 28.018 29.199 32.452 1.00 0.00 34 GLN A CA 12
ATOM 6165 C C . GLN A 1 34 ? 28.189 30.678 32.824 1.00 0.00 34 GLN A C 12
ATOM 6166 O O . GLN A 1 34 ? 29.326 31.198 32.865 1.00 0.00 34 GLN A O 12
ATOM 6181 N N . GLY A 1 1 ? 20.437 19.981 11.251 1.00 0.00 1 GLY A N 13
ATOM 6182 C CA . GLY A 1 1 ? 20.969 20.489 9.983 1.00 0.00 1 GLY A CA 13
ATOM 6183 C C . GLY A 1 1 ? 22.136 21.418 10.221 1.00 0.00 1 GLY A C 13
ATOM 6184 O O . GLY A 1 1 ? 23.071 21.064 10.936 1.00 0.00 1 GLY A O 13
ATOM 6190 N N . SER A 1 2 ? 22.089 22.612 9.632 1.00 0.00 2 SER A N 13
ATOM 6191 C CA . SER A 1 2 ? 23.094 23.672 9.802 1.00 0.00 2 SER A CA 13
ATOM 6192 C C . SER A 1 2 ? 22.957 24.474 11.106 1.00 0.00 2 SER A C 13
ATOM 6193 O O . SER A 1 2 ? 23.874 25.219 11.450 1.00 0.00 2 SER A O 13
ATOM 6201 N N . ALA A 1 3 ? 21.842 24.363 11.834 1.00 0.00 3 ALA A N 13
ATOM 6202 C CA . ALA A 1 3 ? 21.611 25.141 13.054 1.00 0.00 3 ALA A CA 13
ATOM 6203 C C . ALA A 1 3 ? 22.430 24.636 14.261 1.00 0.00 3 ALA A C 13
ATOM 6204 O O . ALA A 1 3 ? 22.566 23.426 14.493 1.00 0.00 3 ALA A O 13
ATOM 6211 N N . CYS A 1 4 ? 22.911 25.577 15.078 1.00 0.00 4 CYS A N 13
ATOM 6212 C CA . CYS A 1 4 ? 23.505 25.314 16.389 1.00 0.00 4 CYS A CA 13
ATOM 6213 C C . CYS A 1 4 ? 22.405 24.926 17.399 1.00 0.00 4 CYS A C 13
ATOM 6214 O O . CYS A 1 4 ? 21.287 25.454 17.357 1.00 0.00 4 CYS A O 13
ATOM 6221 N N . GLN A 1 5 ? 22.708 24.008 18.321 1.00 0.00 5 GLN A N 13
ATOM 6222 C CA . GLN A 1 5 ? 21.771 23.528 19.342 1.00 0.00 5 GLN A CA 13
ATOM 6223 C C . GLN A 1 5 ? 22.434 23.521 20.723 1.00 0.00 5 GLN A C 13
ATOM 6224 O O . GLN A 1 5 ? 23.541 22.990 20.879 1.00 0.00 5 GLN A O 13
ATOM 6238 N N . PHE A 1 6 ? 21.776 24.088 21.739 1.00 0.00 6 PHE A N 13
ATOM 6239 C CA . PHE A 1 6 ? 22.399 24.303 23.047 1.00 0.00 6 PHE A CA 13
ATOM 6240 C C . PHE A 1 6 ? 22.872 23.001 23.713 1.00 0.00 6 PHE A C 13
ATOM 6241 O O . PHE A 1 6 ? 23.931 23.012 24.333 1.00 0.00 6 PHE A O 13
ATOM 6258 N N . TRP A 1 7 ? 22.183 21.863 23.552 1.00 0.00 7 TRP A N 13
ATOM 6259 C CA . TRP A 1 7 ? 22.577 20.615 24.219 1.00 0.00 7 TRP A CA 13
ATOM 6260 C C . TRP A 1 7 ? 23.973 20.112 23.810 1.00 0.00 7 TRP A C 13
ATOM 6261 O O . TRP A 1 7 ? 24.682 19.540 24.643 1.00 0.00 7 TRP A O 13
ATOM 6282 N N . SER A 1 8 ? 24.395 20.355 22.562 1.00 0.00 8 SER A N 13
ATOM 6283 C CA . SER A 1 8 ? 25.734 19.999 22.062 1.00 0.00 8 SER A CA 13
ATOM 6284 C C . SER A 1 8 ? 26.808 21.010 22.497 1.00 0.00 8 SER A C 13
ATOM 6285 O O . SER A 1 8 ? 27.987 20.666 22.615 1.00 0.00 8 SER A O 13
ATOM 6293 N N . CYS A 1 9 ? 26.406 22.254 22.789 1.00 0.00 9 CYS A N 13
ATOM 6294 C CA . CYS A 1 9 ? 27.252 23.257 23.440 1.00 0.00 9 CYS A CA 13
ATOM 6295 C C . CYS A 1 9 ? 27.407 23.007 24.949 1.00 0.00 9 CYS A C 13
ATOM 6296 O O . CYS A 1 9 ? 28.468 23.257 25.515 1.00 0.00 9 CYS A O 13
ATOM 6303 N N . ASN A 1 10 ? 26.360 22.515 25.608 1.00 0.00 10 ASN A N 13
ATOM 6304 C CA . ASN A 1 10 ? 26.280 22.315 27.050 1.00 0.00 10 ASN A CA 13
ATOM 6305 C C . ASN A 1 10 ? 27.344 21.328 27.566 1.00 0.00 10 ASN A C 13
ATOM 6306 O O . ASN A 1 10 ? 28.217 21.717 28.347 1.00 0.00 10 ASN A O 13
ATOM 6317 N N . SER A 1 11 ? 27.355 20.096 27.051 1.00 0.00 11 SER A N 13
ATOM 6318 C CA . SER A 1 11 ? 28.398 19.103 27.359 1.00 0.00 11 SER A CA 13
ATOM 6319 C C . SER A 1 11 ? 29.796 19.515 26.873 1.00 0.00 11 SER A C 13
ATOM 6320 O O . SER A 1 11 ? 30.791 19.147 27.508 1.00 0.00 11 SER A O 13
ATOM 6328 N N . SER A 1 12 ? 29.887 20.324 25.810 1.00 0.00 12 SER A N 13
ATOM 6329 C CA . SER A 1 12 ? 31.148 20.916 25.331 1.00 0.00 12 SER A CA 13
ATOM 6330 C C . SER A 1 12 ? 31.746 21.929 26.320 1.00 0.00 12 SER A C 13
ATOM 6331 O O . SER A 1 12 ? 32.923 21.814 26.672 1.00 0.00 12 SER A O 13
ATOM 6339 N N . CYS A 1 13 ? 30.941 22.851 26.860 1.00 0.00 13 CYS A N 13
ATOM 6340 C CA . CYS A 1 13 ? 31.357 23.765 27.926 1.00 0.00 13 CYS A CA 13
ATOM 6341 C C . CYS A 1 13 ? 31.719 23.014 29.209 1.00 0.00 13 CYS A C 13
ATOM 6342 O O . CYS A 1 13 ? 32.768 23.277 29.797 1.00 0.00 13 CYS A O 13
ATOM 6349 N N . ILE A 1 14 ? 30.921 22.036 29.639 1.00 0.00 14 ILE A N 13
ATOM 6350 C CA . ILE A 1 14 ? 31.304 21.196 30.780 1.00 0.00 14 ILE A CA 13
ATOM 6351 C C . ILE A 1 14 ? 32.663 20.509 30.534 1.00 0.00 14 ILE A C 13
ATOM 6352 O O . ILE A 1 14 ? 33.522 20.523 31.416 1.00 0.00 14 ILE A O 13
ATOM 6368 N N . SER A 1 15 ? 32.926 20.026 29.314 1.00 0.00 15 SER A N 13
ATOM 6369 C CA . SER A 1 15 ? 34.227 19.451 28.928 1.00 0.00 15 SER A CA 13
ATOM 6370 C C . SER A 1 15 ? 35.396 20.455 28.963 1.00 0.00 15 SER A C 13
ATOM 6371 O O . SER A 1 15 ? 36.547 20.034 29.106 1.00 0.00 15 SER A O 13
ATOM 6379 N N . ARG A 1 16 ? 35.138 21.771 28.883 1.00 0.00 16 ARG A N 13
ATOM 6380 C CA . ARG A 1 16 ? 36.146 22.829 29.121 1.00 0.00 16 ARG A CA 13
ATOM 6381 C C . ARG A 1 16 ? 36.380 23.098 30.608 1.00 0.00 16 ARG A C 13
ATOM 6382 O O . ARG A 1 16 ? 37.503 23.435 30.980 1.00 0.00 16 ARG A O 13
ATOM 6403 N N . GLY A 1 17 ? 35.339 22.977 31.435 1.00 0.00 17 GLY A N 13
ATOM 6404 C CA . GLY A 1 17 ? 35.403 23.132 32.897 1.00 0.00 17 GLY A CA 13
ATOM 6405 C C . GLY A 1 17 ? 34.141 23.710 33.552 1.00 0.00 17 GLY A C 13
ATOM 6406 O O . GLY A 1 17 ? 34.109 23.870 34.769 1.00 0.00 17 GLY A O 13
ATOM 6410 N N . TYR A 1 18 ? 33.106 24.048 32.775 1.00 0.00 18 TYR A N 13
ATOM 6411 C CA . TYR A 1 18 ? 31.897 24.725 33.264 1.00 0.00 18 TYR A CA 13
ATOM 6412 C C . TYR A 1 18 ? 30.814 23.749 33.775 1.00 0.00 18 TYR A C 13
ATOM 6413 O O . TYR A 1 18 ? 31.086 22.578 34.035 1.00 0.00 18 TYR A O 13
ATOM 6431 N N . ARG A 1 19 ? 29.566 24.225 33.910 1.00 0.00 19 ARG A N 13
ATOM 6432 C CA . ARG A 1 19 ? 28.375 23.456 34.357 1.00 0.00 19 ARG A CA 13
ATOM 6433 C C . ARG A 1 19 ? 27.160 23.584 33.418 1.00 0.00 19 ARG A C 13
ATOM 6434 O O . ARG A 1 19 ? 26.145 22.922 33.637 1.00 0.00 19 ARG A O 13
ATOM 6455 N N . GLN A 1 20 ? 27.271 24.419 32.382 1.00 0.00 20 GLN A N 13
ATOM 6456 C CA . GLN A 1 20 ? 26.212 24.778 31.433 1.00 0.00 20 GLN A CA 13
ATOM 6457 C C . GLN A 1 20 ? 26.831 25.373 30.159 1.00 0.00 20 GLN A C 13
ATOM 6458 O O . GLN A 1 20 ? 27.975 25.841 30.211 1.00 0.00 20 GLN A O 13
ATOM 6472 N N . GLY A 1 21 ? 26.111 25.361 29.030 1.00 0.00 21 GLY A N 13
ATOM 6473 C CA . GLY A 1 21 ? 26.577 25.922 27.766 1.00 0.00 21 GLY A CA 13
ATOM 6474 C C . GLY A 1 21 ? 25.494 25.979 26.691 1.00 0.00 21 GLY A C 13
ATOM 6475 O O . GLY A 1 21 ? 24.517 25.233 26.736 1.00 0.00 21 GLY A O 13
ATOM 6479 N N . TYR A 1 22 ? 25.662 26.900 25.746 1.00 0.00 22 TYR A N 13
ATOM 6480 C CA . TYR A 1 22 ? 24.662 27.296 24.750 1.00 0.00 22 TYR A CA 13
ATOM 6481 C C . TYR A 1 22 ? 25.310 28.125 23.621 1.00 0.00 22 TYR A C 13
ATOM 6482 O O . TYR A 1 22 ? 26.467 28.528 23.725 1.00 0.00 22 TYR A O 13
ATOM 6500 N N . CYS A 1 23 ? 24.600 28.352 22.516 1.00 0.00 23 CYS A N 13
ATOM 6501 C CA . CYS A 1 23 ? 25.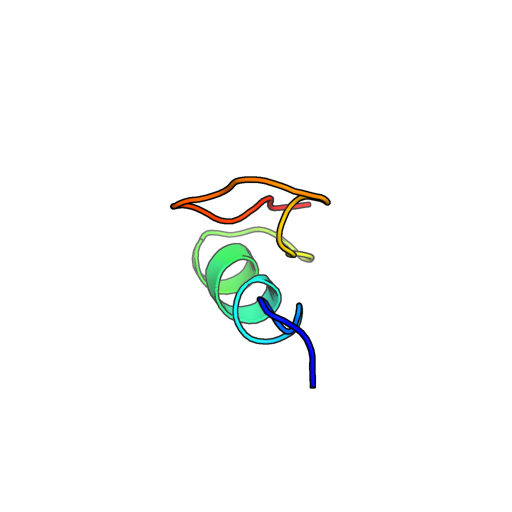163 29.044 21.349 1.00 0.00 23 CYS A CA 13
ATOM 6502 C C . CYS A 1 23 ? 25.451 30.539 21.646 1.00 0.00 23 CYS A C 13
ATOM 6503 O O . CYS A 1 23 ? 24.794 31.151 22.496 1.00 0.00 23 CYS A O 13
ATOM 6510 N N . TRP A 1 24 ? 26.424 31.138 20.956 1.00 0.00 24 TRP A N 13
ATOM 6511 C CA . TRP A 1 24 ? 26.832 32.553 21.100 1.00 0.00 24 TRP A CA 13
ATOM 6512 C C . TRP A 1 24 ? 25.873 33.509 20.336 1.00 0.00 24 TRP A C 13
ATOM 6513 O O . TRP A 1 24 ? 24.653 33.317 20.388 1.00 0.00 24 TRP A O 13
ATOM 6534 N N . GLY A 1 25 ? 26.382 34.550 19.667 1.00 0.00 25 GLY A N 13
ATOM 6535 C CA . GLY A 1 25 ? 25.619 35.475 18.815 1.00 0.00 25 GLY A CA 13
ATOM 6536 C C . GLY A 1 25 ? 25.087 34.831 17.532 1.00 0.00 25 GLY A C 13
ATOM 6537 O O . GLY A 1 25 ? 24.110 34.093 17.586 1.00 0.00 25 GLY A O 13
ATOM 6541 N N . ILE A 1 26 ? 25.709 35.097 16.379 1.00 0.00 26 ILE A N 13
ATOM 6542 C CA . ILE A 1 26 ? 25.287 34.556 15.070 1.00 0.00 26 ILE A CA 13
ATOM 6543 C C . ILE A 1 26 ? 26.389 33.716 14.411 1.00 0.00 26 ILE A C 13
ATOM 6544 O O . ILE A 1 26 ? 26.085 32.640 13.893 1.00 0.00 26 ILE A O 13
ATOM 6560 N N . GLN A 1 27 ? 27.652 34.155 14.461 1.00 0.00 27 GLN A N 13
ATOM 6561 C CA . GLN A 1 27 ? 28.814 33.397 13.966 1.00 0.00 27 GLN A CA 13
ATOM 6562 C C . GLN A 1 27 ? 29.983 33.464 14.969 1.00 0.00 27 GLN A C 13
ATOM 6563 O O . GLN A 1 27 ? 30.266 34.514 15.551 1.00 0.00 27 GLN A O 13
ATOM 6577 N N . TYR A 1 28 ? 30.642 32.326 15.199 1.00 0.00 28 TYR A N 13
ATOM 6578 C CA . TYR A 1 28 ? 31.568 32.103 16.324 1.00 0.00 28 TYR A CA 13
ATOM 6579 C C . TYR A 1 28 ? 32.467 30.869 16.078 1.00 0.00 28 TYR A C 13
ATOM 6580 O O . TYR A 1 28 ? 32.111 29.976 15.303 1.00 0.00 28 TYR A O 13
ATOM 6598 N N . LYS A 1 29 ? 33.637 30.794 16.727 1.00 0.00 29 LYS A N 13
ATOM 6599 C CA . LYS A 1 29 ? 34.464 29.566 16.746 1.00 0.00 29 LYS A CA 13
ATOM 6600 C C . LYS A 1 29 ? 33.883 28.466 17.644 1.00 0.00 29 LYS A C 13
ATOM 6601 O O . LYS A 1 29 ? 33.957 27.292 17.282 1.00 0.00 29 LYS A O 13
ATOM 6620 N N . TYR A 1 30 ? 33.293 28.833 18.786 1.00 0.00 30 TYR A N 13
ATOM 6621 C CA . TYR A 1 30 ? 32.876 27.908 19.854 1.00 0.00 30 TYR A CA 13
ATOM 6622 C C . TYR A 1 30 ? 31.721 28.486 20.698 1.00 0.00 30 TYR A C 13
ATOM 6623 O O . TYR A 1 30 ? 31.328 29.636 20.517 1.00 0.00 30 TYR A O 13
ATOM 6641 N N . CYS A 1 31 ? 31.157 27.668 21.588 1.00 0.00 31 CYS A N 13
ATOM 6642 C CA . CYS A 1 31 ? 29.980 27.996 22.400 1.00 0.00 31 CYS A CA 13
ATOM 6643 C C . CYS A 1 31 ? 30.231 28.959 23.586 1.00 0.00 31 CYS A C 13
ATOM 6644 O O . CYS A 1 31 ? 31.371 29.148 24.026 1.00 0.00 31 CYS A O 13
ATOM 6651 N N . GLN A 1 32 ? 29.141 29.506 24.133 1.00 0.00 32 GLN A N 13
ATOM 6652 C CA . GLN A 1 32 ? 29.084 30.273 25.389 1.00 0.00 32 GLN A CA 13
ATOM 6653 C C . GLN A 1 32 ? 28.743 29.339 26.574 1.00 0.00 32 GLN A C 13
ATOM 6654 O O . GLN A 1 32 ? 28.011 28.369 26.384 1.00 0.00 32 GLN A O 13
ATOM 6668 N N . CYS A 1 33 ? 29.236 29.620 27.784 1.00 0.00 33 CYS A N 13
ATOM 6669 C CA . CYS A 1 33 ? 29.197 28.715 28.952 1.00 0.00 33 CYS A CA 13
ATOM 6670 C C . CYS A 1 33 ? 28.537 29.346 30.200 1.00 0.00 33 CYS A C 13
ATOM 6671 O O . CYS A 1 33 ? 27.919 30.416 30.131 1.00 0.00 33 CYS A O 13
ATOM 6678 N N . GLN A 1 34 ? 28.591 28.621 31.330 1.00 0.00 34 GLN A N 13
ATOM 6679 C CA . GLN A 1 34 ? 27.857 28.874 32.589 1.00 0.00 34 GLN A CA 13
ATOM 6680 C C . GLN A 1 34 ? 27.951 30.289 33.165 1.00 0.00 34 GLN A C 13
ATOM 6681 O O . GLN A 1 34 ? 26.879 30.841 33.493 1.00 0.00 34 GLN A O 13
ATOM 6696 N N . GLY A 1 1 ? 14.685 29.677 12.234 1.00 0.00 1 GLY A N 14
ATOM 6697 C CA . GLY A 1 1 ? 14.958 28.238 12.183 1.00 0.00 1 GLY A CA 14
ATOM 6698 C C . GLY A 1 1 ? 15.860 27.804 13.322 1.00 0.00 1 GLY A C 14
ATOM 6699 O O . GLY A 1 1 ? 15.453 27.895 14.478 1.00 0.00 1 GLY A O 14
ATOM 6705 N N . SER A 1 2 ? 17.064 27.319 13.003 1.00 0.00 2 SER A N 14
ATOM 6706 C CA . SER A 1 2 ? 18.086 26.810 13.932 1.00 0.00 2 SER A CA 14
ATOM 6707 C C . SER A 1 2 ? 19.449 26.708 13.225 1.00 0.00 2 SER A C 14
ATOM 6708 O O . SER A 1 2 ? 19.508 26.322 12.052 1.00 0.00 2 SER A O 14
ATOM 6716 N N . ALA A 1 3 ? 20.549 26.943 13.952 1.00 0.00 3 ALA A N 14
ATOM 6717 C CA . ALA A 1 3 ? 21.930 26.911 13.440 1.00 0.00 3 ALA A CA 14
ATOM 6718 C C . ALA A 1 3 ? 22.955 26.233 14.376 1.00 0.00 3 ALA A C 14
ATOM 6719 O O . ALA A 1 3 ? 23.970 25.723 13.893 1.00 0.00 3 ALA A O 14
ATOM 6726 N N . CYS A 1 4 ? 22.699 26.164 15.685 1.00 0.00 4 CYS A N 14
ATOM 6727 C CA . CYS A 1 4 ? 23.565 25.526 16.686 1.00 0.00 4 CYS A CA 14
ATOM 6728 C C . CYS A 1 4 ? 22.754 25.104 17.927 1.00 0.00 4 CYS A C 14
ATOM 6729 O O . CYS A 1 4 ? 22.347 25.944 18.734 1.00 0.00 4 CYS A O 14
ATOM 6736 N N . GLN A 1 5 ? 22.518 23.802 18.101 1.00 0.00 5 GLN A N 14
ATOM 6737 C CA . GLN A 1 5 ? 21.770 23.275 19.252 1.00 0.00 5 GLN A CA 14
ATOM 6738 C C . GLN A 1 5 ? 22.612 23.346 20.539 1.00 0.00 5 GLN A C 14
ATOM 6739 O O . GLN A 1 5 ? 23.704 22.768 20.614 1.00 0.00 5 GLN A O 14
ATOM 6753 N N . PHE A 1 6 ? 22.101 24.023 21.577 1.00 0.00 6 PHE A N 14
ATOM 6754 C CA . PHE A 1 6 ? 22.803 24.281 22.840 1.00 0.00 6 PHE A CA 14
ATOM 6755 C C . PHE A 1 6 ? 23.308 23.006 23.546 1.00 0.00 6 PHE A C 14
ATOM 6756 O O . PHE A 1 6 ? 24.372 23.048 24.157 1.00 0.00 6 PHE A O 14
ATOM 6773 N N . TRP A 1 7 ? 22.629 21.861 23.415 1.00 0.00 7 TRP A N 14
ATOM 6774 C CA . TRP A 1 7 ? 23.050 20.604 24.067 1.00 0.00 7 TRP A CA 14
ATOM 6775 C C . TRP A 1 7 ? 24.418 20.106 23.565 1.00 0.00 7 TRP A C 14
ATOM 6776 O O . TRP A 1 7 ? 25.164 19.469 24.314 1.00 0.00 7 TRP A O 14
ATOM 6797 N N . SER A 1 8 ? 24.796 20.441 22.320 1.00 0.00 8 SER A N 14
ATOM 6798 C CA . SER A 1 8 ? 26.121 20.142 21.755 1.00 0.00 8 SER A CA 14
ATOM 6799 C C . SER A 1 8 ? 27.231 20.954 22.446 1.00 0.00 8 SER A C 14
ATOM 6800 O O . SER A 1 8 ? 28.280 20.404 22.789 1.00 0.00 8 SER A O 14
ATOM 6808 N N . CYS A 1 9 ? 26.970 22.236 22.716 1.00 0.00 9 CYS A N 14
ATOM 6809 C CA . CYS A 1 9 ? 27.850 23.131 23.469 1.00 0.00 9 CYS A CA 14
ATOM 6810 C C . CYS A 1 9 ? 27.882 22.785 24.966 1.00 0.00 9 CYS A C 14
ATOM 6811 O O . CYS A 1 9 ? 28.926 22.899 25.602 1.00 0.00 9 CYS A O 14
ATOM 6818 N N . ASN A 1 10 ? 26.748 22.374 25.545 1.00 0.00 10 ASN A N 14
ATOM 6819 C CA . ASN A 1 10 ? 26.587 22.170 26.983 1.00 0.00 10 ASN A CA 14
ATOM 6820 C C . ASN A 1 10 ? 27.542 21.105 27.535 1.00 0.00 10 ASN A C 14
ATOM 6821 O O . ASN A 1 10 ? 28.337 21.402 28.431 1.00 0.00 10 ASN A O 14
ATOM 6832 N N . SER A 1 11 ? 27.542 19.904 26.946 1.00 0.00 11 SER A N 14
ATOM 6833 C CA . SER A 1 11 ? 28.494 18.845 27.310 1.00 0.00 11 SER A CA 14
ATOM 6834 C C . SER A 1 11 ? 29.947 19.271 27.067 1.00 0.00 11 SER A C 14
ATOM 6835 O O . SER A 1 11 ? 30.820 18.974 27.884 1.00 0.00 11 SER A O 14
ATOM 6843 N N . SER A 1 12 ? 30.215 20.016 25.988 1.00 0.00 12 SER A N 14
ATOM 6844 C CA . SER A 1 12 ? 31.558 20.490 25.639 1.00 0.00 12 SER A CA 14
ATOM 6845 C C . SER A 1 12 ? 32.109 21.456 26.695 1.00 0.00 12 SER A C 14
ATOM 6846 O O . SER A 1 12 ? 33.237 21.274 27.155 1.00 0.00 12 SER A O 14
ATOM 6854 N N . CYS A 1 13 ? 31.300 22.419 27.151 1.00 0.00 13 CYS A N 14
ATOM 6855 C CA . CYS A 1 13 ? 31.643 23.346 28.225 1.00 0.00 13 CYS A CA 14
ATOM 6856 C C . CYS A 1 13 ? 31.820 22.650 29.577 1.00 0.00 13 CYS A C 14
ATOM 6857 O O . CYS A 1 13 ? 32.857 22.805 30.222 1.00 0.00 13 CYS A O 14
ATOM 6864 N N . ILE A 1 14 ? 30.845 21.860 30.027 1.00 0.00 14 ILE A N 14
ATOM 6865 C CA . ILE A 1 14 ? 30.955 21.154 31.310 1.00 0.00 14 ILE A CA 14
ATOM 6866 C C . ILE A 1 14 ? 32.207 20.260 31.356 1.00 0.00 14 ILE A C 14
ATOM 6867 O O . ILE A 1 14 ? 32.915 20.251 32.362 1.00 0.00 14 ILE A O 14
ATOM 6883 N N . SER A 1 15 ? 32.575 19.622 30.241 1.00 0.00 15 SER A N 14
ATOM 6884 C CA . SER A 1 15 ? 33.803 18.815 30.130 1.00 0.00 15 SER A CA 14
ATOM 6885 C C . SER A 1 15 ? 35.103 19.620 30.353 1.00 0.00 15 SER A C 14
ATOM 6886 O O . SER A 1 15 ? 36.102 19.053 30.804 1.00 0.00 15 SER A O 14
ATOM 6894 N N . ARG A 1 16 ? 35.098 20.939 30.095 1.00 0.00 16 ARG A N 14
ATOM 6895 C CA . ARG A 1 16 ? 36.209 21.876 30.394 1.00 0.00 16 ARG A CA 14
ATOM 6896 C C . ARG A 1 16 ? 36.249 22.293 31.869 1.00 0.00 16 ARG A C 14
ATOM 6897 O O . ARG A 1 16 ? 37.329 22.504 32.421 1.00 0.00 16 ARG A O 14
ATOM 6918 N N . GLY A 1 17 ? 35.079 22.407 32.500 1.00 0.00 17 GLY A N 14
ATOM 6919 C CA . GLY A 1 17 ? 34.933 22.725 33.925 1.00 0.00 17 GLY A CA 14
ATOM 6920 C C . GLY A 1 17 ? 33.659 23.495 34.282 1.00 0.00 17 GLY A C 14
ATOM 6921 O O . GLY A 1 17 ? 33.408 23.729 35.462 1.00 0.00 17 GLY A O 14
ATOM 6925 N N . TYR A 1 18 ? 32.867 23.925 33.295 1.00 0.00 18 TYR A N 14
ATOM 6926 C CA . TYR A 1 18 ? 31.675 24.746 33.516 1.00 0.00 18 TYR A CA 14
ATOM 6927 C C . TYR A 1 18 ? 30.466 23.929 34.013 1.00 0.00 18 TYR A C 14
ATOM 6928 O O . TYR A 1 18 ? 30.599 22.770 34.411 1.00 0.00 18 TYR A O 14
ATOM 6946 N N . ARG A 1 19 ? 29.280 24.549 33.987 1.00 0.00 19 ARG A N 14
ATOM 6947 C CA . ARG A 1 19 ? 27.976 23.992 34.402 1.00 0.00 19 ARG A CA 14
ATOM 6948 C C . ARG A 1 19 ? 26.859 24.265 33.379 1.00 0.00 19 ARG A C 14
ATOM 6949 O O . ARG A 1 19 ? 25.714 23.874 33.609 1.00 0.00 19 ARG A O 14
ATOM 6970 N N . GLN A 1 20 ? 27.183 24.913 32.254 1.00 0.00 20 GLN A N 14
ATOM 6971 C CA . GLN A 1 20 ? 26.291 25.149 31.114 1.00 0.00 20 GLN A CA 14
ATOM 6972 C C . GLN A 1 20 ? 27.102 25.458 29.843 1.00 0.00 20 GLN A C 14
ATOM 6973 O O . GLN A 1 20 ? 28.301 25.734 29.935 1.00 0.00 20 GLN A O 14
ATOM 6987 N N . GLY A 1 21 ? 26.453 25.437 28.674 1.00 0.00 21 GLY A N 14
ATOM 6988 C CA . GLY A 1 21 ? 27.008 25.864 27.385 1.00 0.00 21 GLY A CA 14
ATOM 6989 C C . GLY A 1 21 ? 25.956 25.997 26.274 1.00 0.00 21 GLY A C 14
ATOM 6990 O O . GLY A 1 21 ? 24.905 25.354 26.331 1.00 0.00 21 GLY A O 14
ATOM 6994 N N . TYR A 1 22 ? 26.231 26.881 25.306 1.00 0.00 22 TYR A N 14
ATOM 6995 C CA . TYR A 1 22 ? 25.322 27.341 24.235 1.00 0.00 22 TYR A CA 14
ATOM 6996 C C . TYR A 1 22 ? 26.086 28.175 23.182 1.00 0.00 22 TYR A C 14
ATOM 6997 O O . TYR A 1 22 ? 27.167 28.688 23.471 1.00 0.00 22 TYR A O 14
ATOM 7015 N N . CYS A 1 23 ? 25.563 28.331 21.964 1.00 0.00 23 CYS A N 14
ATOM 7016 C CA . CYS A 1 23 ? 26.096 29.295 20.987 1.00 0.00 23 CYS A CA 14
ATOM 7017 C C . CYS A 1 23 ? 25.634 30.739 21.294 1.00 0.00 23 CYS A C 14
ATOM 7018 O O . CYS A 1 23 ? 24.762 30.975 22.132 1.00 0.00 23 CYS A O 14
ATOM 7025 N N . TRP A 1 24 ? 26.241 31.744 20.650 1.00 0.00 24 TRP A N 14
ATOM 7026 C CA . TRP A 1 24 ? 26.060 33.166 21.015 1.00 0.00 24 TRP A CA 14
ATOM 7027 C C . TRP A 1 24 ? 24.772 33.839 20.477 1.00 0.00 24 TRP A C 14
ATOM 7028 O O . TRP A 1 24 ? 24.641 35.063 20.563 1.00 0.00 24 TRP A O 14
ATOM 7049 N N . GLY A 1 25 ? 23.847 33.089 19.869 1.00 0.00 25 GLY A N 14
ATOM 7050 C CA . GLY A 1 25 ? 22.562 33.584 19.355 1.00 0.00 25 GLY A CA 14
ATOM 7051 C C . GLY A 1 25 ? 22.653 34.285 17.999 1.00 0.00 25 GLY A C 14
ATOM 7052 O O . GLY A 1 25 ? 21.869 33.991 17.098 1.00 0.00 25 GLY A O 14
ATOM 7056 N N . ILE A 1 26 ? 23.631 35.179 17.833 1.00 0.00 26 ILE A N 14
ATOM 7057 C CA . ILE A 1 26 ? 23.925 35.963 16.623 1.00 0.00 26 ILE A CA 14
ATOM 7058 C C . ILE A 1 26 ? 25.451 36.096 16.487 1.00 0.00 26 ILE A C 14
ATOM 7059 O O . ILE A 1 26 ? 26.129 36.312 17.490 1.00 0.00 26 ILE A O 14
ATOM 7075 N N . GLN A 1 27 ? 25.983 36.010 15.260 1.00 0.00 27 GLN A N 14
ATOM 7076 C CA . GLN A 1 27 ? 27.388 36.323 14.914 1.00 0.00 27 GLN A CA 14
ATOM 7077 C C . GLN A 1 27 ? 28.442 35.589 15.780 1.00 0.00 27 GLN A C 14
ATOM 7078 O O . GLN A 1 27 ? 29.025 36.168 16.704 1.00 0.00 27 GLN A O 14
ATOM 7092 N N . TYR A 1 28 ? 28.667 34.308 15.478 1.00 0.00 28 TYR A N 14
ATOM 7093 C CA . TYR A 1 28 ? 29.625 33.415 16.151 1.00 0.00 28 TYR A CA 14
ATOM 7094 C C . TYR A 1 28 ? 30.150 32.296 15.227 1.00 0.00 28 TYR A C 14
ATOM 7095 O O . TYR A 1 28 ? 29.476 31.904 14.269 1.00 0.00 28 TYR A O 14
ATOM 7113 N N . LYS A 1 29 ? 31.314 31.733 15.568 1.00 0.00 29 LYS A N 14
ATOM 7114 C CA . LYS A 1 29 ? 31.910 30.522 14.974 1.00 0.00 29 LYS A CA 14
ATOM 7115 C C . LYS A 1 29 ? 31.963 29.323 15.944 1.00 0.00 29 LYS A C 14
ATOM 7116 O O . LYS A 1 29 ? 32.072 28.192 15.470 1.00 0.00 29 LYS A O 14
ATOM 7135 N N . TYR A 1 30 ? 31.873 29.563 17.255 1.00 0.00 30 TYR A N 14
ATOM 7136 C CA . TYR A 1 30 ? 32.058 28.589 18.345 1.00 0.00 30 TYR A CA 14
ATOM 7137 C C . TYR A 1 30 ? 31.130 28.906 19.545 1.00 0.00 30 TYR A C 14
ATOM 7138 O O . TYR A 1 30 ? 30.413 29.907 19.538 1.00 0.00 30 TYR A O 14
ATOM 7156 N N . CYS A 1 31 ? 31.119 28.047 20.572 1.00 0.00 31 CYS A N 14
ATOM 7157 C CA . CYS A 1 31 ? 30.227 28.172 21.740 1.00 0.00 31 CYS A CA 14
ATOM 7158 C C . CYS A 1 31 ? 30.719 29.148 22.847 1.00 0.00 31 CYS A C 14
ATOM 7159 O O . CYS A 1 31 ? 31.832 29.685 22.815 1.00 0.00 31 CYS A O 14
ATOM 7166 N N . GLN A 1 32 ? 29.859 29.351 23.848 1.00 0.00 32 GLN A N 14
ATOM 7167 C CA . GLN A 1 32 ? 30.101 29.990 25.152 1.00 0.00 32 GLN A CA 14
ATOM 7168 C C . GLN A 1 32 ? 29.568 29.069 26.269 1.00 0.00 32 GLN A C 14
ATOM 7169 O O . GLN A 1 32 ? 28.808 28.134 26.007 1.00 0.00 32 GLN A O 14
ATOM 7183 N N . CYS A 1 33 ? 29.988 29.322 27.509 1.00 0.00 33 CYS A N 14
ATOM 7184 C CA . CYS A 1 33 ? 29.809 28.447 28.672 1.00 0.00 33 CYS A CA 14
ATOM 7185 C C . CYS A 1 33 ? 29.222 29.180 29.893 1.00 0.00 33 CYS A C 14
ATOM 7186 O O . CYS A 1 33 ? 29.160 30.410 29.912 1.00 0.00 33 CYS A O 14
ATOM 7193 N N . GLN A 1 34 ? 28.884 28.394 30.923 1.00 0.00 34 GLN A N 14
ATOM 7194 C CA . GLN A 1 34 ? 28.300 28.797 32.214 1.00 0.00 34 GLN A CA 14
ATOM 7195 C C . GLN A 1 34 ? 26.889 29.400 32.197 1.00 0.00 34 GLN A C 14
ATOM 7196 O O . GLN A 1 34 ? 26.466 30.071 31.237 1.00 0.00 34 GLN A O 14
ATOM 7211 N N . GLY A 1 1 ? 18.782 20.559 11.265 1.00 0.00 1 GLY A N 15
ATOM 7212 C CA . GLY A 1 1 ? 19.923 20.990 10.439 1.00 0.00 1 GLY A CA 15
ATOM 7213 C C . GLY A 1 1 ? 21.189 21.152 11.265 1.00 0.00 1 GLY A C 15
ATOM 7214 O O . GLY A 1 1 ? 21.265 20.690 12.405 1.00 0.00 1 GLY A O 15
ATOM 7220 N N . SER A 1 2 ? 22.191 21.845 10.719 1.00 0.00 2 SER A N 15
ATOM 7221 C CA . SER A 1 2 ? 23.485 22.119 11.380 1.00 0.00 2 SER A CA 15
ATOM 7222 C C . SER A 1 2 ? 23.492 23.350 12.312 1.00 0.00 2 SER A C 15
ATOM 7223 O O . SER A 1 2 ? 24.542 23.689 12.865 1.00 0.00 2 SER A O 15
ATOM 7231 N N . ALA A 1 3 ? 22.351 24.015 12.532 1.00 0.00 3 ALA A N 15
ATOM 7232 C CA . ALA A 1 3 ? 22.221 25.115 13.494 1.00 0.00 3 ALA A CA 15
ATOM 7233 C C . ALA A 1 3 ? 22.601 24.689 14.929 1.00 0.00 3 ALA A C 15
ATOM 7234 O O . ALA A 1 3 ? 22.354 23.551 15.348 1.00 0.00 3 ALA A O 15
ATOM 7241 N N . CYS A 1 4 ? 23.207 25.607 15.680 1.00 0.00 4 CYS A N 15
ATOM 7242 C CA . CYS A 1 4 ? 23.824 25.347 16.979 1.00 0.00 4 CYS A CA 15
ATOM 7243 C C . CYS A 1 4 ? 22.796 25.026 18.077 1.00 0.00 4 CYS A C 15
ATOM 7244 O O . CYS A 1 4 ? 22.110 25.911 18.600 1.00 0.00 4 CYS A O 15
ATOM 7251 N N . GLN A 1 5 ? 22.702 23.750 18.450 1.00 0.00 5 GLN A N 15
ATOM 7252 C CA . GLN A 1 5 ? 21.916 23.292 19.593 1.00 0.00 5 GLN A CA 15
ATOM 7253 C C . GLN A 1 5 ? 22.728 23.422 20.888 1.00 0.00 5 GLN A C 15
ATOM 7254 O O . GLN A 1 5 ? 23.861 22.929 20.957 1.00 0.00 5 GLN A O 15
ATOM 7268 N N . PHE A 1 6 ? 22.151 24.030 21.931 1.00 0.00 6 PHE A N 15
ATOM 7269 C CA . PHE A 1 6 ? 22.862 24.275 23.191 1.00 0.00 6 PHE A CA 15
ATOM 7270 C C . PHE A 1 6 ? 23.380 22.985 23.833 1.00 0.00 6 PHE A C 15
ATOM 7271 O O . PHE A 1 6 ? 24.476 22.989 24.374 1.00 0.00 6 PHE A O 15
ATOM 7288 N N . TRP A 1 7 ? 22.658 21.858 23.739 1.00 0.00 7 TRP A N 15
ATOM 7289 C CA . TRP A 1 7 ? 23.021 20.620 24.445 1.00 0.00 7 TRP A CA 15
ATOM 7290 C C . TRP A 1 7 ? 24.432 20.108 24.090 1.00 0.00 7 TRP A C 15
ATOM 7291 O O . TRP A 1 7 ? 25.114 19.568 24.965 1.00 0.00 7 TRP A O 15
ATOM 7312 N N . SER A 1 8 ? 24.878 20.315 22.843 1.00 0.00 8 SER A N 15
ATOM 7313 C CA . SER A 1 8 ? 26.235 19.990 22.368 1.00 0.00 8 SER A CA 15
ATOM 7314 C C . SER A 1 8 ? 27.295 20.992 22.858 1.00 0.00 8 SER A C 15
ATOM 7315 O O . SER A 1 8 ? 28.397 20.607 23.251 1.00 0.00 8 SER A O 15
ATOM 7323 N N . CYS A 1 9 ? 26.961 22.286 22.917 1.00 0.00 9 CYS A N 15
ATOM 7324 C CA . CYS A 1 9 ? 27.821 23.287 23.555 1.00 0.00 9 CYS A CA 15
ATOM 7325 C C . CYS A 1 9 ? 27.955 23.054 25.070 1.00 0.00 9 CYS A C 15
ATOM 7326 O O . CYS A 1 9 ? 29.039 23.175 25.631 1.00 0.00 9 CYS A O 15
ATOM 7333 N N . ASN A 1 10 ? 26.859 22.691 25.730 1.00 0.00 10 ASN A N 15
ATOM 7334 C CA . ASN A 1 10 ? 26.772 22.351 27.142 1.00 0.00 10 ASN A CA 15
ATOM 7335 C C . ASN A 1 10 ? 27.677 21.149 27.474 1.00 0.00 10 ASN A C 15
ATOM 7336 O O . ASN A 1 10 ? 28.492 21.255 28.390 1.00 0.00 10 ASN A O 15
ATOM 7347 N N . SER A 1 11 ? 27.646 20.069 26.681 1.00 0.00 11 SER A N 15
ATOM 7348 C CA . SER A 1 11 ? 28.540 18.912 26.863 1.00 0.00 11 SER A CA 15
ATOM 7349 C C . SER A 1 11 ? 30.025 19.238 26.592 1.00 0.00 11 SER A C 15
ATOM 7350 O O . SER A 1 11 ? 30.891 18.733 27.315 1.00 0.00 11 SER A O 15
ATOM 7358 N N . SER A 1 12 ? 30.323 20.126 25.630 1.00 0.00 12 SER A N 15
ATOM 7359 C CA . SER A 1 12 ? 31.673 20.669 25.365 1.00 0.00 12 SER A CA 15
ATOM 7360 C C . SER A 1 12 ? 32.198 21.500 26.543 1.00 0.00 12 SER A C 15
ATOM 7361 O O . SER A 1 12 ? 33.275 21.236 27.074 1.00 0.00 12 SER A O 15
ATOM 7369 N N . CYS A 1 13 ? 31.411 22.460 27.026 1.00 0.00 13 CYS A N 15
ATOM 7370 C CA . CYS A 1 13 ? 31.787 23.328 28.136 1.00 0.00 13 CYS A CA 15
ATOM 7371 C C . CYS A 1 13 ? 31.930 22.565 29.462 1.00 0.00 13 CYS A C 15
ATOM 7372 O O . CYS A 1 13 ? 32.933 22.710 30.163 1.00 0.00 13 CYS A O 15
ATOM 7379 N N . ILE A 1 14 ? 30.968 21.716 29.831 1.00 0.00 14 ILE A N 15
ATOM 7380 C CA . ILE A 1 14 ? 31.054 20.918 31.063 1.00 0.00 14 ILE A CA 15
ATOM 7381 C C . ILE A 1 14 ? 32.272 19.970 31.072 1.00 0.00 14 ILE A C 15
ATOM 7382 O O . ILE A 1 14 ? 32.839 19.751 32.144 1.00 0.00 14 ILE A O 15
ATOM 7398 N N . SER A 1 15 ? 32.751 19.483 29.915 1.00 0.00 15 SER A N 15
ATOM 7399 C CA . SER A 1 15 ? 34.016 18.722 29.832 1.00 0.00 15 SER A CA 15
ATOM 7400 C C . SER A 1 15 ? 35.194 19.475 30.468 1.00 0.00 15 SER A C 15
ATOM 7401 O O . SER A 1 15 ? 36.008 18.873 31.173 1.00 0.00 15 SER A O 15
ATOM 7409 N N . ARG A 1 16 ? 35.255 20.798 30.272 1.00 0.00 16 ARG A N 15
ATOM 7410 C CA . ARG A 1 16 ? 36.337 21.673 30.757 1.00 0.00 16 ARG A CA 15
ATOM 7411 C C . ARG A 1 16 ? 36.212 21.968 32.257 1.00 0.00 16 ARG A C 15
ATOM 7412 O O . ARG A 1 16 ? 37.227 22.051 32.956 1.00 0.00 16 ARG A O 15
ATOM 7433 N N . GLY A 1 17 ? 34.971 22.088 32.742 1.00 0.00 17 GLY A N 15
ATOM 7434 C CA . GLY A 1 17 ? 34.630 22.267 34.161 1.00 0.00 17 GLY A CA 15
ATOM 7435 C C . GLY A 1 17 ? 33.345 23.064 34.431 1.00 0.00 17 GLY A C 15
ATOM 7436 O O . GLY A 1 17 ? 32.937 23.174 35.593 1.00 0.00 17 GLY A O 15
ATOM 7440 N N . TYR A 1 18 ? 32.713 23.632 33.392 1.00 0.00 18 TYR A N 15
ATOM 7441 C CA . TYR A 1 18 ? 31.538 24.496 33.508 1.00 0.00 18 TYR A CA 15
ATOM 7442 C C . TYR A 1 18 ? 30.253 23.723 33.871 1.00 0.00 18 TYR A C 15
ATOM 7443 O O . TYR A 1 18 ? 30.278 22.547 34.241 1.00 0.00 18 TYR A O 15
ATOM 7461 N N . ARG A 1 19 ? 29.108 24.411 33.771 1.00 0.00 19 ARG A N 15
ATOM 7462 C CA . ARG A 1 19 ? 27.756 23.930 34.131 1.00 0.00 19 ARG A CA 15
ATOM 7463 C C . ARG A 1 19 ? 26.709 24.212 33.041 1.00 0.00 19 ARG A C 15
ATOM 7464 O O . ARG A 1 19 ? 25.527 23.943 33.236 1.00 0.00 19 ARG A O 15
ATOM 7485 N N . GLN A 1 20 ? 27.145 24.803 31.926 1.00 0.00 20 GLN A N 15
ATOM 7486 C CA . GLN A 1 20 ? 26.330 25.294 30.820 1.00 0.00 20 GLN A CA 15
ATOM 7487 C C . GLN A 1 20 ? 27.202 25.653 29.614 1.00 0.00 20 GLN A C 15
ATOM 7488 O O . GLN A 1 20 ? 28.392 25.939 29.781 1.00 0.00 20 GLN A O 15
ATOM 7502 N N . GLY A 1 21 ? 26.583 25.691 28.432 1.00 0.00 21 GLY A N 15
ATOM 7503 C CA . GLY A 1 21 ? 27.165 26.210 27.200 1.00 0.00 21 GLY A CA 15
ATOM 7504 C C . GLY A 1 21 ? 26.157 26.313 26.049 1.00 0.00 21 GLY A C 15
ATOM 7505 O O . GLY A 1 21 ? 25.214 25.530 25.987 1.00 0.00 21 GLY A O 15
ATOM 7509 N N . TYR A 1 22 ? 26.338 27.284 25.152 1.00 0.00 22 TYR A N 15
ATOM 7510 C CA . TYR A 1 22 ? 25.385 27.645 24.081 1.00 0.00 22 TYR A CA 15
ATOM 7511 C C . TYR A 1 22 ? 26.020 28.562 23.017 1.00 0.00 22 TYR A C 15
ATOM 7512 O O . TYR A 1 22 ? 27.111 29.092 23.221 1.00 0.00 22 TYR A O 15
ATOM 7530 N N . CYS A 1 23 ? 25.336 28.796 21.894 1.00 0.00 23 CYS A N 15
ATOM 7531 C CA . CYS A 1 23 ? 25.695 29.844 20.929 1.00 0.00 23 CYS A CA 15
ATOM 7532 C C . CYS A 1 23 ? 24.906 31.148 21.160 1.00 0.00 23 CYS A C 15
ATOM 7533 O O . CYS A 1 23 ? 23.853 31.168 21.805 1.00 0.00 23 CYS A O 15
ATOM 7540 N N . TRP A 1 24 ? 25.438 32.243 20.612 1.00 0.00 24 TRP A N 15
ATOM 7541 C CA . TRP A 1 24 ? 24.758 33.538 20.482 1.00 0.00 24 TRP A CA 15
ATOM 7542 C C . TRP A 1 24 ? 23.949 33.587 19.168 1.00 0.00 24 TRP A C 15
ATOM 7543 O O . TRP A 1 24 ? 23.992 32.639 18.381 1.00 0.00 24 TRP A O 15
ATOM 7564 N N . GLY A 1 25 ? 23.209 34.668 18.906 1.00 0.00 25 GLY A N 15
ATOM 7565 C CA . GLY A 1 25 ? 22.350 34.803 17.717 1.00 0.00 25 GLY A CA 15
ATOM 7566 C C . GLY A 1 25 ? 23.088 34.634 16.379 1.00 0.00 25 GLY A C 15
ATOM 7567 O O . GLY A 1 25 ? 22.639 33.864 15.528 1.00 0.00 25 GLY A O 15
ATOM 7571 N N . ILE A 1 26 ? 24.245 35.286 16.219 1.00 0.00 26 ILE A N 15
ATOM 7572 C CA . ILE A 1 26 ? 25.121 35.182 15.033 1.00 0.00 26 ILE A CA 15
ATOM 7573 C C . ILE A 1 26 ? 26.616 35.394 15.346 1.00 0.00 26 ILE A C 15
ATOM 7574 O O . ILE A 1 26 ? 27.473 34.789 14.697 1.00 0.00 26 ILE A O 15
ATOM 7590 N N . GLN A 1 27 ? 26.955 36.205 16.354 1.00 0.00 27 GLN A N 15
ATOM 7591 C CA . GLN A 1 27 ? 28.322 36.671 16.638 1.00 0.00 27 GLN A CA 15
ATOM 7592 C C . GLN A 1 27 ? 29.185 35.651 17.418 1.00 0.00 27 GLN A C 15
ATOM 7593 O O . GLN A 1 27 ? 29.643 35.915 18.535 1.00 0.00 27 GLN A O 15
ATOM 7607 N N . TYR A 1 28 ? 29.450 34.475 16.836 1.00 0.00 28 TYR A N 15
ATOM 7608 C CA . TYR A 1 28 ? 30.211 33.391 17.487 1.00 0.00 28 TYR A CA 15
ATOM 7609 C C . TYR A 1 28 ? 31.198 32.642 16.568 1.00 0.00 28 TYR A C 15
ATOM 7610 O O . TYR A 1 28 ? 30.879 32.259 15.436 1.00 0.00 28 TYR A O 15
ATOM 7628 N N . LYS A 1 29 ? 32.403 32.389 17.095 1.00 0.00 29 LYS A N 15
ATOM 7629 C CA . LYS A 1 29 ? 33.433 31.482 16.539 1.00 0.00 29 LYS A CA 15
ATOM 7630 C C . LYS A 1 29 ? 33.413 30.105 17.220 1.00 0.00 29 LYS A C 15
ATOM 7631 O O . LYS A 1 29 ? 33.759 29.096 16.603 1.00 0.00 29 LYS A O 15
ATOM 7650 N N . TYR A 1 30 ? 32.997 30.081 18.487 1.00 0.00 30 TYR A N 15
ATOM 7651 C CA . TYR A 1 30 ? 32.910 28.908 19.361 1.00 0.00 30 TYR A CA 15
ATOM 7652 C C . TYR A 1 30 ? 31.739 29.066 20.341 1.00 0.00 30 TYR A C 15
ATOM 7653 O O . TYR A 1 30 ? 31.294 30.189 20.597 1.00 0.00 30 TYR A O 15
ATOM 7671 N N . CYS A 1 31 ? 31.284 27.962 20.936 1.00 0.00 31 CYS A N 15
ATOM 7672 C CA . CYS A 1 31 ? 30.286 27.984 22.005 1.00 0.00 31 CYS A CA 15
ATOM 7673 C C . CYS A 1 31 ? 30.729 28.827 23.219 1.00 0.00 31 CYS A C 15
ATOM 7674 O O . CYS A 1 31 ? 31.878 28.730 23.670 1.00 0.00 31 CYS A O 15
ATOM 7681 N N . GLN A 1 32 ? 29.804 29.608 23.773 1.00 0.00 32 GLN A N 15
ATOM 7682 C CA . GLN A 1 32 ? 29.913 30.273 25.073 1.00 0.00 32 GLN A CA 15
ATOM 7683 C C . GLN A 1 32 ? 29.777 29.209 26.179 1.00 0.00 32 GLN A C 15
ATOM 7684 O O . GLN A 1 32 ? 28.995 28.275 26.012 1.00 0.00 32 GLN A O 15
ATOM 7698 N N . CYS A 1 33 ? 30.490 29.347 27.301 1.00 0.00 33 CYS A N 15
ATOM 7699 C CA . CYS A 1 33 ? 30.386 28.485 28.493 1.00 0.00 33 CYS A CA 15
ATOM 7700 C C . CYS A 1 33 ? 29.928 29.283 29.724 1.00 0.00 33 CYS A C 15
ATOM 7701 O O . CYS A 1 33 ? 29.998 30.517 29.731 1.00 0.00 33 CYS A O 15
ATOM 7708 N N . GLN A 1 34 ? 29.491 28.567 30.773 1.00 0.00 34 GLN A N 15
ATOM 7709 C CA . GLN A 1 34 ? 28.756 29.119 31.929 1.00 0.00 34 GLN A CA 15
ATOM 7710 C C . GLN A 1 34 ? 29.323 30.403 32.539 1.00 0.00 34 GLN A C 15
ATOM 7711 O O . GLN A 1 34 ? 30.418 30.351 33.142 1.00 0.00 34 GLN A O 15
ATOM 7726 N N . GLY A 1 1 ? 19.875 33.205 10.231 1.00 0.00 1 GLY A N 16
ATOM 7727 C CA . GLY A 1 1 ? 20.339 31.843 9.909 1.00 0.00 1 GLY A CA 16
ATOM 7728 C C . GLY A 1 1 ? 20.923 31.155 11.132 1.00 0.00 1 GLY A C 16
ATOM 7729 O O . GLY A 1 1 ? 21.417 31.826 12.035 1.00 0.00 1 GLY A O 16
ATOM 7735 N N . SER A 1 2 ? 20.853 29.818 11.182 1.00 0.00 2 SER A N 16
ATOM 7736 C CA . SER A 1 2 ? 21.264 28.998 12.338 1.00 0.00 2 SER A CA 16
ATOM 7737 C C . SER A 1 2 ? 21.388 27.505 11.972 1.00 0.00 2 SER A C 16
ATOM 7738 O O . SER A 1 2 ? 20.648 27.010 11.110 1.00 0.00 2 SER A O 16
ATOM 7746 N N . ALA A 1 3 ? 22.311 26.787 12.627 1.00 0.00 3 ALA A N 16
ATOM 7747 C CA . ALA A 1 3 ? 22.553 25.346 12.450 1.00 0.00 3 ALA A CA 16
ATOM 7748 C C . ALA A 1 3 ? 23.091 24.602 13.699 1.00 0.00 3 ALA A C 16
ATOM 7749 O O . ALA A 1 3 ? 22.910 23.383 13.805 1.00 0.00 3 ALA A O 16
ATOM 7756 N N . CYS A 1 4 ? 23.761 25.284 14.635 1.00 0.00 4 CYS A N 16
ATOM 7757 C CA . CYS A 1 4 ? 24.231 24.722 15.910 1.00 0.00 4 CYS A CA 16
ATOM 7758 C C . CYS A 1 4 ? 23.095 24.592 16.941 1.00 0.00 4 CYS A C 16
ATOM 7759 O O . CYS A 1 4 ? 22.184 25.429 16.966 1.00 0.00 4 CYS A O 16
ATOM 7766 N N . GLN A 1 5 ? 23.167 23.576 17.811 1.00 0.00 5 GLN A N 16
ATOM 7767 C CA . GLN A 1 5 ? 22.200 23.325 18.891 1.00 0.00 5 GLN A CA 16
ATOM 7768 C C . GLN A 1 5 ? 22.859 23.417 20.278 1.00 0.00 5 GLN A C 16
ATOM 7769 O O . GLN A 1 5 ? 23.819 22.697 20.563 1.00 0.00 5 GLN A O 16
ATOM 7783 N N . PHE A 1 6 ? 22.323 24.274 21.158 1.00 0.00 6 PHE A N 16
ATOM 7784 C CA . PHE A 1 6 ? 22.925 24.587 22.461 1.00 0.00 6 PHE A CA 16
ATOM 7785 C C . PHE A 1 6 ? 23.239 23.366 23.347 1.00 0.00 6 PHE A C 16
ATOM 7786 O O . PHE A 1 6 ? 24.270 23.378 24.016 1.00 0.00 6 PHE A O 16
ATOM 7803 N N . TRP A 1 7 ? 22.439 22.293 23.298 1.00 0.00 7 TRP A N 16
ATOM 7804 C CA . TRP A 1 7 ? 22.673 21.097 24.119 1.00 0.00 7 TRP A CA 16
ATOM 7805 C C . TRP A 1 7 ? 24.019 20.424 23.806 1.00 0.00 7 TRP A C 16
ATOM 7806 O O . TRP A 1 7 ? 24.652 19.881 24.709 1.00 0.00 7 TRP A O 16
ATOM 7827 N N . SER A 1 8 ? 24.494 20.497 22.558 1.00 0.00 8 SER A N 16
ATOM 7828 C CA . SER A 1 8 ? 25.767 19.915 22.127 1.00 0.00 8 SER A CA 16
ATOM 7829 C C . SER A 1 8 ? 26.932 20.658 22.791 1.00 0.00 8 SER A C 16
ATOM 7830 O O . SER A 1 8 ? 27.790 20.056 23.448 1.00 0.00 8 SER A O 16
ATOM 7838 N N . CYS A 1 9 ? 26.879 21.992 22.740 1.00 0.00 9 CYS A N 16
ATOM 7839 C CA . C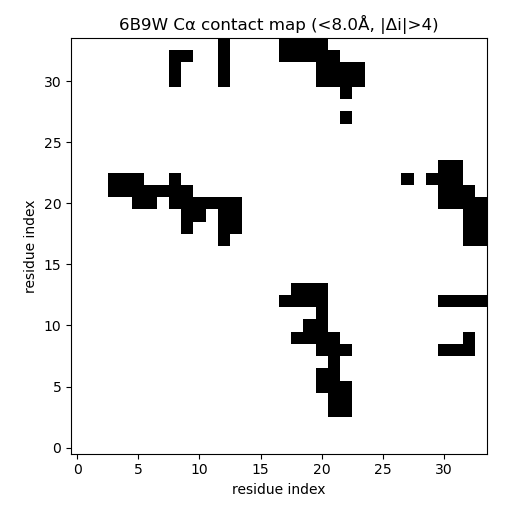YS A 1 9 ? 27.781 22.883 23.462 1.00 0.00 9 CYS A CA 16
ATOM 7840 C C . CYS A 1 9 ? 27.711 22.724 24.990 1.00 0.00 9 CYS A C 16
ATOM 7841 O O . CYS A 1 9 ? 28.734 22.881 25.653 1.00 0.00 9 CYS A O 16
ATOM 7848 N N . ASN A 1 10 ? 26.544 22.401 25.559 1.00 0.00 10 ASN A N 16
ATOM 7849 C CA . ASN A 1 10 ? 26.366 22.267 27.007 1.00 0.00 10 ASN A CA 16
ATOM 7850 C C . ASN A 1 10 ? 27.324 21.229 27.619 1.00 0.00 10 ASN A C 16
ATOM 7851 O O . ASN A 1 10 ? 28.155 21.587 28.459 1.00 0.00 10 ASN A O 16
ATOM 7862 N N . SER A 1 11 ? 27.301 19.979 27.133 1.00 0.00 11 SER A N 16
ATOM 7863 C CA . SER A 1 11 ? 28.264 18.953 27.584 1.00 0.00 11 SER A CA 16
ATOM 7864 C C . SER A 1 11 ? 29.717 19.287 27.212 1.00 0.00 11 SER A C 16
ATOM 7865 O O . SER A 1 11 ? 30.624 18.999 27.998 1.00 0.00 11 SER A O 16
ATOM 7873 N N . SER A 1 12 ? 29.965 19.942 26.068 1.00 0.00 12 SER A N 16
ATOM 7874 C CA . SER A 1 12 ? 31.325 20.338 25.659 1.00 0.00 12 SER A CA 16
ATOM 7875 C C . SER A 1 12 ? 31.941 21.359 26.628 1.00 0.00 12 SER A C 16
ATOM 7876 O O . SER A 1 12 ? 33.070 21.163 27.080 1.00 0.00 12 SER A O 16
ATOM 7884 N N . CYS A 1 13 ? 31.188 22.386 27.041 1.00 0.00 13 CYS A N 16
ATOM 7885 C CA . CYS A 1 13 ? 31.615 23.355 28.051 1.00 0.00 13 CYS A CA 16
ATOM 7886 C C . CYS A 1 13 ? 31.825 22.717 29.429 1.00 0.00 13 CYS A C 16
ATOM 7887 O O . CYS A 1 13 ? 32.860 22.933 30.060 1.00 0.00 13 CYS A O 16
ATOM 7894 N N . ILE A 1 14 ? 30.882 21.910 29.920 1.00 0.00 14 ILE A N 16
ATOM 7895 C CA . ILE A 1 14 ? 31.046 21.238 31.218 1.00 0.00 14 ILE A CA 16
ATOM 7896 C C . ILE A 1 14 ? 32.311 20.360 31.240 1.00 0.00 14 ILE A C 16
ATOM 7897 O O . ILE A 1 14 ? 33.071 20.394 32.208 1.00 0.00 14 ILE A O 16
ATOM 7913 N N . SER A 1 15 ? 32.623 19.689 30.128 1.00 0.00 15 SER A N 16
ATOM 7914 C CA . SER A 1 15 ? 33.846 18.880 29.967 1.00 0.00 15 SER A CA 16
ATOM 7915 C C . SER A 1 15 ? 35.146 19.696 30.068 1.00 0.00 15 SER A C 16
ATOM 7916 O O . SER A 1 15 ? 36.194 19.144 30.414 1.00 0.00 15 SER A O 16
ATOM 7924 N N . ARG A 1 16 ? 35.105 21.016 29.819 1.00 0.00 16 ARG A N 16
ATOM 7925 C CA . ARG A 1 16 ? 36.226 21.937 30.090 1.00 0.00 16 ARG A CA 16
ATOM 7926 C C . ARG A 1 16 ? 36.376 22.225 31.589 1.00 0.00 16 ARG A C 16
ATOM 7927 O O . ARG A 1 16 ? 37.493 22.193 32.112 1.00 0.00 16 ARG A O 16
ATOM 7948 N N . GLY A 1 17 ? 35.253 22.496 32.260 1.00 0.00 17 GLY A N 16
ATOM 7949 C CA . GLY A 1 17 ? 35.195 22.931 33.668 1.00 0.00 17 GLY A CA 16
ATOM 7950 C C . GLY A 1 17 ? 33.974 23.770 34.075 1.00 0.00 17 GLY A C 16
ATOM 7951 O O . GLY A 1 17 ? 33.874 24.212 35.223 1.00 0.00 17 GLY A O 16
ATOM 7955 N N . TYR A 1 18 ? 33.054 24.047 33.146 1.00 0.00 18 TYR A N 16
ATOM 7956 C CA . TYR A 1 18 ? 31.853 24.855 33.380 1.00 0.00 18 TYR A CA 16
ATOM 7957 C C . TYR A 1 18 ? 30.668 24.036 33.932 1.00 0.00 18 TYR A C 16
ATOM 7958 O O . TYR A 1 18 ? 30.833 22.903 34.376 1.00 0.00 18 TYR A O 16
ATOM 7976 N N . ARG A 1 19 ? 29.467 24.631 33.919 1.00 0.00 19 ARG A N 16
ATOM 7977 C CA . ARG A 1 19 ? 28.187 24.054 34.387 1.00 0.00 19 ARG A CA 16
ATOM 7978 C C . ARG A 1 19 ? 27.037 24.251 33.377 1.00 0.00 19 ARG A C 16
ATOM 7979 O O . ARG A 1 19 ? 25.913 23.822 33.628 1.00 0.00 19 ARG A O 16
ATOM 8000 N N . GLN A 1 20 ? 27.321 24.888 32.239 1.00 0.00 20 GLN A N 16
ATOM 8001 C CA . GLN A 1 20 ? 26.392 25.275 31.173 1.00 0.00 20 GLN A CA 16
ATOM 8002 C C . GLN A 1 20 ? 27.186 25.543 29.889 1.00 0.00 20 GLN A C 16
ATOM 8003 O O . GLN A 1 20 ? 28.387 25.825 29.959 1.00 0.00 20 GLN A O 16
ATOM 8017 N N . GLY A 1 21 ? 26.508 25.501 28.744 1.00 0.00 21 GLY A N 16
ATOM 8018 C CA . GLY A 1 21 ? 27.026 25.905 27.440 1.00 0.00 21 GLY A CA 16
ATOM 8019 C C . GLY A 1 21 ? 25.953 25.981 26.353 1.00 0.00 21 GLY A C 16
ATOM 8020 O O . GLY A 1 21 ? 24.882 25.384 26.487 1.00 0.00 21 GLY A O 16
ATOM 8024 N N . TYR A 1 22 ? 26.227 26.768 25.313 1.00 0.00 22 TYR A N 16
ATOM 8025 C CA . TYR A 1 22 ? 25.311 27.104 24.216 1.00 0.00 22 TYR A CA 16
ATOM 8026 C C . TYR A 1 22 ? 26.058 27.742 23.025 1.00 0.00 22 TYR A C 16
ATOM 8027 O O . TYR A 1 22 ? 27.279 27.882 23.046 1.00 0.00 22 TYR A O 16
ATOM 8045 N N . CYS A 1 23 ? 25.321 28.109 21.974 1.00 0.00 23 CYS A N 16
ATOM 8046 C CA . CYS A 1 23 ? 25.826 28.732 20.747 1.00 0.00 23 CYS A CA 16
ATOM 8047 C C . CYS A 1 23 ? 24.779 29.679 20.128 1.00 0.00 23 CYS A C 16
ATOM 8048 O O . CYS A 1 23 ? 23.667 29.822 20.650 1.00 0.00 23 CYS A O 16
ATOM 8055 N N . TRP A 1 24 ? 25.142 30.324 19.016 1.00 0.00 24 TRP A N 16
ATOM 8056 C CA . TRP A 1 24 ? 24.369 31.376 18.343 1.00 0.00 24 TRP A CA 16
ATOM 8057 C C . TRP A 1 24 ? 24.146 31.066 16.843 1.00 0.00 24 TRP A C 16
ATOM 8058 O O . TRP A 1 24 ? 24.394 29.943 16.398 1.00 0.00 24 TRP A O 16
ATOM 8079 N N . GLY A 1 25 ? 23.611 32.013 16.064 1.00 0.00 25 GLY A N 16
ATOM 8080 C CA . GLY A 1 25 ? 23.219 31.812 14.655 1.00 0.00 25 GLY A CA 16
ATOM 8081 C C . GLY A 1 25 ? 24.381 31.707 13.657 1.00 0.00 25 GLY A C 16
ATOM 8082 O O . GLY A 1 25 ? 24.500 30.708 12.946 1.00 0.00 25 GLY A O 16
ATOM 8086 N N . ILE A 1 26 ? 25.266 32.709 13.616 1.00 0.00 26 ILE A N 16
ATOM 8087 C CA . ILE A 1 26 ? 26.449 32.780 12.726 1.00 0.00 26 ILE A CA 16
ATOM 8088 C C . ILE A 1 26 ? 27.682 33.308 13.475 1.00 0.00 26 ILE A C 16
ATOM 8089 O O . ILE A 1 26 ? 28.760 32.716 13.383 1.00 0.00 26 ILE A O 16
ATOM 8105 N N . GLN A 1 27 ? 27.527 34.403 14.228 1.00 0.00 27 GLN A N 16
ATOM 8106 C CA . GLN A 1 27 ? 28.620 35.165 14.844 1.00 0.00 27 GLN A CA 16
ATOM 8107 C C . GLN A 1 27 ? 29.149 34.529 16.146 1.00 0.00 27 GLN A C 16
ATOM 8108 O O . GLN A 1 27 ? 28.984 35.067 17.243 1.00 0.00 27 GLN A O 16
ATOM 8122 N N . TYR A 1 28 ? 29.758 33.350 16.015 1.00 0.00 28 TYR A N 16
ATOM 8123 C CA . TYR A 1 28 ? 30.407 32.594 17.086 1.00 0.00 28 TYR A CA 16
ATOM 8124 C C . TYR A 1 28 ? 31.474 31.660 16.486 1.00 0.00 28 TYR A C 16
ATOM 8125 O O . TYR A 1 28 ? 31.206 30.906 15.543 1.00 0.00 28 TYR A O 16
ATOM 8143 N N . LYS A 1 29 ? 32.697 31.691 17.021 1.00 0.00 29 LYS A N 16
ATOM 8144 C CA . LYS A 1 29 ? 33.821 30.847 16.574 1.00 0.00 29 LYS A CA 16
ATOM 8145 C C . LYS A 1 29 ? 33.752 29.450 17.209 1.00 0.00 29 LYS A C 16
ATOM 8146 O O . LYS A 1 29 ? 33.937 28.447 16.518 1.00 0.00 29 LYS A O 16
ATOM 8165 N N . TYR A 1 30 ? 33.382 29.382 18.488 1.00 0.00 30 TYR A N 16
ATOM 8166 C CA . TYR A 1 30 ? 33.152 28.180 19.305 1.00 0.00 30 TYR A CA 16
ATOM 8167 C C . TYR A 1 30 ? 31.984 28.440 20.286 1.00 0.00 30 TYR A C 16
ATOM 8168 O O . TYR A 1 30 ? 31.431 29.544 20.343 1.00 0.00 30 TYR A O 16
ATOM 8186 N N . CYS A 1 31 ? 31.574 27.428 21.045 1.00 0.00 31 CYS A N 16
ATOM 8187 C CA . CYS A 1 31 ? 30.535 27.523 22.067 1.00 0.00 31 CYS A CA 16
ATOM 8188 C C . CYS A 1 31 ? 30.826 28.564 23.166 1.00 0.00 31 CYS A C 16
ATOM 8189 O O . CYS A 1 31 ? 31.981 28.804 23.526 1.00 0.00 31 CYS A O 16
ATOM 8196 N N . GLN A 1 32 ? 29.772 29.163 23.718 1.00 0.00 32 GLN A N 16
ATOM 8197 C CA . GLN A 1 32 ? 29.805 29.968 24.943 1.00 0.00 32 GLN A CA 16
ATOM 8198 C C . GLN A 1 32 ? 29.427 29.074 26.141 1.00 0.00 32 GLN A C 16
ATOM 8199 O O . GLN A 1 32 ? 28.657 28.129 25.977 1.00 0.00 32 GLN A O 16
ATOM 8213 N N . CYS A 1 33 ? 29.964 29.348 27.332 1.00 0.00 33 CYS A N 16
ATOM 8214 C CA . CYS A 1 33 ? 29.869 28.488 28.518 1.00 0.00 33 CYS A CA 16
ATOM 8215 C C . CYS A 1 33 ? 29.341 29.251 29.751 1.00 0.00 33 CYS A C 16
ATOM 8216 O O . CYS A 1 33 ? 29.045 30.446 29.676 1.00 0.00 33 CYS A O 16
ATOM 8223 N N . GLN A 1 34 ? 29.189 28.546 30.883 1.00 0.00 34 GLN A N 16
ATOM 8224 C CA . GLN A 1 34 ? 28.646 29.101 32.136 1.00 0.00 34 GLN A CA 16
ATOM 8225 C C . GLN A 1 34 ? 29.412 30.331 32.635 1.00 0.00 34 GLN A C 16
ATOM 8226 O O . GLN A 1 34 ? 30.662 30.289 32.669 1.00 0.00 34 GLN A O 16
ATOM 8241 N N . GLY A 1 1 ? 19.207 22.736 11.769 1.00 0.00 1 GLY A N 17
ATOM 8242 C CA . GLY A 1 1 ? 19.531 23.917 10.951 1.00 0.00 1 GLY A CA 17
ATOM 8243 C C . GLY A 1 1 ? 21.020 24.198 10.907 1.00 0.00 1 GLY A C 17
ATOM 8244 O O . GLY A 1 1 ? 21.830 23.398 11.381 1.00 0.00 1 GLY A O 17
ATOM 8250 N N . SER A 1 2 ? 21.389 25.343 10.330 1.00 0.00 2 SER A N 17
ATOM 8251 C CA . SER A 1 2 ? 22.789 25.765 10.163 1.00 0.00 2 SER A CA 17
ATOM 8252 C C . SER A 1 2 ? 23.397 26.373 11.435 1.00 0.00 2 SER A C 17
ATOM 8253 O O . SER A 1 2 ? 24.600 26.236 11.677 1.00 0.00 2 SER A O 17
ATOM 8261 N N . ALA A 1 3 ? 22.569 26.973 12.299 1.00 0.00 3 ALA A N 17
ATOM 8262 C CA . ALA A 1 3 ? 22.990 27.379 13.636 1.00 0.00 3 ALA A CA 17
ATOM 8263 C C . ALA A 1 3 ? 23.248 26.153 14.530 1.00 0.00 3 ALA A C 17
ATOM 8264 O O . ALA A 1 3 ? 22.458 25.201 14.567 1.00 0.00 3 ALA A O 17
ATOM 8271 N N . CYS A 1 4 ? 24.360 26.190 15.264 1.00 0.00 4 CYS A N 17
ATOM 8272 C CA . CYS A 1 4 ? 24.736 25.151 16.217 1.00 0.00 4 CYS A CA 17
ATOM 8273 C C . CYS A 1 4 ? 23.785 25.101 17.427 1.00 0.00 4 CYS A C 17
ATOM 8274 O O . CYS A 1 4 ? 23.149 26.095 17.792 1.00 0.00 4 CYS A O 17
ATOM 8281 N N . GLN A 1 5 ? 23.659 23.927 18.049 1.00 0.00 5 GLN A N 17
ATOM 8282 C CA . GLN A 1 5 ? 22.665 23.661 19.095 1.00 0.00 5 GLN A CA 17
ATOM 8283 C C . GLN A 1 5 ? 23.240 23.763 20.517 1.00 0.00 5 GLN A C 17
ATOM 8284 O O . GLN A 1 5 ? 24.359 23.310 20.786 1.00 0.00 5 GLN A O 17
ATOM 8298 N N . PHE A 1 6 ? 22.446 24.322 21.439 1.00 0.00 6 PHE A N 17
ATOM 8299 C CA . PHE A 1 6 ? 22.823 24.530 22.845 1.00 0.00 6 PHE A CA 17
ATOM 8300 C C . PHE A 1 6 ? 23.266 23.239 23.551 1.00 0.00 6 PHE A C 17
ATOM 8301 O O . PHE A 1 6 ? 24.342 23.215 24.142 1.00 0.00 6 PHE A O 17
ATOM 8318 N N . TRP A 1 7 ? 22.507 22.143 23.420 1.00 0.00 7 TRP A N 17
ATOM 8319 C CA . TRP A 1 7 ? 22.763 20.882 24.134 1.00 0.00 7 TRP A CA 17
ATOM 8320 C C . TRP A 1 7 ? 24.171 20.318 23.870 1.00 0.00 7 TRP A C 17
ATOM 8321 O O . TRP A 1 7 ? 24.787 19.747 24.773 1.00 0.00 7 TRP A O 17
ATOM 8342 N N . SER A 1 8 ? 24.692 20.512 22.650 1.00 0.00 8 SER A N 17
ATOM 8343 C CA . SER A 1 8 ? 26.018 20.048 22.243 1.00 0.00 8 SER A CA 17
ATOM 8344 C C . SER A 1 8 ? 27.113 20.910 22.896 1.00 0.00 8 SER A C 17
ATOM 8345 O O . SER A 1 8 ? 28.084 20.370 23.437 1.00 0.00 8 SER A O 17
ATOM 8353 N N . CYS A 1 9 ? 26.940 22.241 22.913 1.00 0.00 9 CYS A N 17
ATOM 8354 C CA . CYS A 1 9 ? 27.821 23.155 23.648 1.00 0.00 9 CYS A CA 17
ATOM 8355 C C . CYS A 1 9 ? 27.777 22.923 25.166 1.00 0.00 9 CYS A C 17
ATOM 8356 O O . CYS A 1 9 ? 28.815 23.017 25.814 1.00 0.00 9 CYS A O 17
ATOM 8363 N N . ASN A 1 10 ? 26.614 22.596 25.743 1.00 0.00 10 ASN A N 17
ATOM 8364 C CA . ASN A 1 10 ? 26.456 22.296 27.168 1.00 0.00 10 ASN A CA 17
ATOM 8365 C C . ASN A 1 10 ? 27.422 21.181 27.614 1.00 0.00 10 ASN A C 17
ATOM 8366 O O . ASN A 1 10 ? 28.245 21.405 28.506 1.00 0.00 10 ASN A O 17
ATOM 8377 N N . SER A 1 11 ? 27.420 20.033 26.924 1.00 0.00 11 SER A N 17
ATOM 8378 C CA . SER A 1 11 ? 28.339 18.921 27.221 1.00 0.00 11 SER A CA 17
ATOM 8379 C C . SER A 1 11 ? 29.819 19.274 27.032 1.00 0.00 11 SER A C 17
ATOM 8380 O O . SER A 1 11 ? 30.654 18.851 27.841 1.00 0.00 11 SER A O 17
ATOM 8388 N N . SER A 1 12 ? 30.165 20.051 25.998 1.00 0.00 12 SER A N 17
ATOM 8389 C CA . SER A 1 12 ? 31.547 20.492 25.737 1.00 0.00 12 SER A CA 17
ATOM 8390 C C . SER A 1 12 ? 32.052 21.528 26.749 1.00 0.00 12 SER A C 17
ATOM 8391 O O . SER A 1 12 ? 33.160 21.380 27.263 1.00 0.00 12 SER A O 17
ATOM 8399 N N . CYS A 1 13 ? 31.241 22.517 27.135 1.00 0.00 13 CYS A N 17
ATOM 8400 C CA . CYS A 1 13 ? 31.574 23.456 28.205 1.00 0.00 13 CYS A CA 17
ATOM 8401 C C . CYS A 1 13 ? 31.775 22.740 29.550 1.00 0.00 13 CYS A C 17
ATOM 8402 O O . CYS A 1 13 ? 32.769 22.981 30.232 1.00 0.00 13 CYS A O 17
ATOM 8409 N N . ILE A 1 14 ? 30.900 21.804 29.930 1.00 0.00 14 ILE A N 17
ATOM 8410 C CA . ILE A 1 14 ? 31.137 20.986 31.129 1.00 0.00 14 ILE A CA 17
ATOM 8411 C C . ILE A 1 14 ? 32.437 20.163 31.012 1.00 0.00 14 ILE A C 17
ATOM 8412 O O . ILE A 1 14 ? 33.221 20.112 31.961 1.00 0.00 14 ILE A O 17
ATOM 8428 N N . SER A 1 15 ? 32.741 19.610 29.829 1.00 0.00 15 SER A N 17
ATOM 8429 C CA . SER A 1 15 ? 34.006 18.891 29.582 1.00 0.00 15 SER A CA 17
ATOM 8430 C C . SER A 1 15 ? 35.250 19.776 29.770 1.00 0.00 15 SER A C 17
ATOM 8431 O O . SER A 1 15 ? 36.314 19.267 30.131 1.00 0.00 15 SER A O 17
ATOM 8439 N N . ARG A 1 16 ? 35.134 21.102 29.579 1.00 0.00 16 ARG A N 17
ATOM 8440 C CA . ARG A 1 16 ? 36.184 22.082 29.937 1.00 0.00 16 ARG A CA 17
ATOM 8441 C C . ARG A 1 16 ? 36.250 22.312 31.444 1.00 0.00 16 ARG A C 17
ATOM 8442 O O . ARG A 1 16 ? 37.346 22.337 32.005 1.00 0.00 16 ARG A O 17
ATOM 8463 N N . GLY A 1 17 ? 35.091 22.433 32.092 1.00 0.00 17 GLY A N 17
ATOM 8464 C CA . GLY A 1 17 ? 34.950 22.574 33.547 1.00 0.00 17 GLY A CA 17
ATOM 8465 C C . GLY A 1 17 ? 33.670 23.265 34.029 1.00 0.00 17 GLY A C 17
ATOM 8466 O O . GLY A 1 17 ? 33.460 23.371 35.236 1.00 0.00 17 GLY A O 17
ATOM 8470 N N . TYR A 1 18 ? 32.818 23.750 33.120 1.00 0.00 18 TYR A N 17
ATOM 8471 C CA . TYR A 1 18 ? 31.635 24.552 33.450 1.00 0.00 18 TYR A CA 17
ATOM 8472 C C . TYR A 1 18 ? 30.433 23.699 33.914 1.00 0.00 18 TYR A C 17
ATOM 8473 O O . TYR A 1 18 ? 30.548 22.519 34.248 1.00 0.00 18 TYR A O 17
ATOM 8491 N N . ARG A 1 19 ? 29.245 24.316 33.933 1.00 0.00 19 ARG A N 17
ATOM 8492 C CA . ARG A 1 19 ? 27.953 23.700 34.301 1.00 0.00 19 ARG A CA 17
ATOM 8493 C C . ARG A 1 19 ? 26.889 23.875 33.206 1.00 0.00 19 ARG A C 17
ATOM 8494 O O . ARG A 1 19 ? 25.777 23.374 33.341 1.00 0.00 19 ARG A O 17
ATOM 8515 N N . GLN A 1 20 ? 27.210 24.615 32.142 1.00 0.00 20 GLN A N 17
ATOM 8516 C CA . GLN A 1 20 ? 26.285 25.079 31.109 1.00 0.00 20 GLN A CA 17
ATOM 8517 C C . GLN A 1 20 ? 27.055 25.553 29.874 1.00 0.00 20 GLN A C 17
ATOM 8518 O O . GLN A 1 20 ? 28.246 25.861 29.982 1.00 0.00 20 GLN A O 17
ATOM 8532 N N . GLY A 1 21 ? 26.379 25.607 28.723 1.00 0.00 21 GLY A N 17
ATOM 8533 C CA . GLY A 1 21 ? 26.963 25.992 27.442 1.00 0.00 21 GLY A CA 17
ATOM 8534 C C . GLY A 1 21 ? 25.934 26.118 26.320 1.00 0.00 21 GLY A C 17
ATOM 8535 O O . GLY A 1 21 ? 24.969 25.361 26.270 1.00 0.00 21 GLY A O 17
ATOM 8539 N N . TYR A 1 22 ? 26.140 27.090 25.434 1.00 0.00 22 TYR A N 17
ATOM 8540 C CA . TYR A 1 22 ? 25.184 27.534 24.414 1.00 0.00 22 TYR A CA 17
ATOM 8541 C C . TYR A 1 22 ? 25.889 28.295 23.269 1.00 0.00 22 TYR A C 17
ATOM 8542 O O . TYR A 1 22 ? 27.041 28.715 23.397 1.00 0.00 22 TYR A O 17
ATOM 8560 N N . CYS A 1 23 ? 25.214 28.433 22.127 1.00 0.00 23 CYS A N 17
ATOM 8561 C CA . CYS A 1 23 ? 25.743 29.038 20.901 1.00 0.00 23 CYS A CA 17
ATOM 8562 C C . CYS A 1 23 ? 25.494 30.555 20.792 1.00 0.00 23 CYS A C 17
ATOM 8563 O O . CYS A 1 23 ? 24.548 31.103 21.371 1.00 0.00 23 CYS A O 17
ATOM 8570 N N . TRP A 1 24 ? 26.319 31.228 19.985 1.00 0.00 24 TRP A N 17
ATOM 8571 C CA . TRP A 1 24 ? 26.166 32.632 19.585 1.00 0.00 24 TRP A CA 17
ATOM 8572 C C . TRP A 1 24 ? 25.094 32.822 18.504 1.00 0.00 24 TRP A C 17
ATOM 8573 O O . TRP A 1 24 ? 24.639 31.864 17.872 1.00 0.00 24 TRP A O 17
ATOM 8594 N N . GLY A 1 25 ? 24.673 34.070 18.285 1.00 0.00 25 GLY A N 17
ATOM 8595 C CA . GLY A 1 25 ? 23.640 34.412 17.305 1.00 0.00 25 GLY A CA 17
ATOM 8596 C C . GLY A 1 25 ? 24.036 34.146 15.844 1.00 0.00 25 GLY A C 17
ATOM 8597 O O . GLY A 1 25 ? 23.205 33.660 15.080 1.00 0.00 25 GLY A O 17
ATOM 8601 N N . ILE A 1 26 ? 25.303 34.387 15.481 1.00 0.00 26 ILE A N 17
ATOM 8602 C CA . ILE A 1 26 ? 25.921 33.997 14.189 1.00 0.00 26 ILE A CA 17
ATOM 8603 C C . ILE A 1 26 ? 27.348 33.425 14.331 1.00 0.00 26 ILE A C 17
ATOM 8604 O O . ILE A 1 26 ? 27.816 32.710 13.442 1.00 0.00 26 ILE A O 17
ATOM 8620 N N . GLN A 1 27 ? 28.048 33.728 15.434 1.00 0.00 27 GLN A N 17
ATOM 8621 C CA . GLN A 1 27 ? 29.470 33.414 15.645 1.00 0.00 27 GLN A CA 17
ATOM 8622 C C . GLN A 1 27 ? 29.723 31.969 16.127 1.00 0.00 27 GLN A C 17
ATOM 8623 O O . GLN A 1 27 ? 30.283 31.750 17.202 1.00 0.00 27 GLN A O 17
ATOM 8637 N N . TYR A 1 28 ? 29.305 30.970 15.348 1.00 0.00 28 TYR A N 17
ATOM 8638 C CA . TYR A 1 28 ? 29.314 29.547 15.736 1.00 0.00 28 TYR A CA 17
ATOM 8639 C C . TYR A 1 28 ? 30.711 28.932 15.960 1.00 0.00 28 TYR A C 17
ATOM 8640 O O . TYR A 1 28 ? 30.802 27.822 16.494 1.00 0.00 28 TYR A O 17
ATOM 8658 N N . LYS A 1 29 ? 31.793 29.639 15.596 1.00 0.00 29 LYS A N 17
ATOM 8659 C CA . LYS A 1 29 ? 33.208 29.235 15.756 1.00 0.00 29 LYS A CA 17
ATOM 8660 C C . LYS A 1 29 ? 33.540 28.667 17.145 1.00 0.00 29 LYS A C 17
ATOM 8661 O O . LYS A 1 29 ? 34.261 27.673 17.238 1.00 0.00 29 LYS A O 17
ATOM 8680 N N . TYR A 1 30 ? 33.002 29.276 18.206 1.00 0.00 30 TYR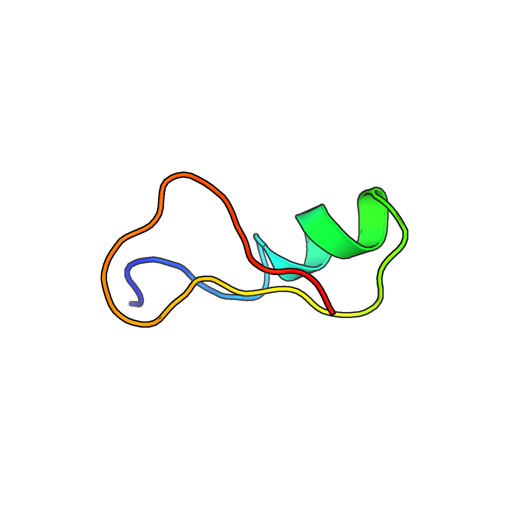 A N 17
ATOM 8681 C CA . TYR A 1 30 ? 33.251 28.897 19.602 1.00 0.00 30 TYR A CA 17
ATOM 8682 C C . TYR A 1 30 ? 31.964 28.941 20.443 1.00 0.00 30 TYR A C 17
ATOM 8683 O O . TYR A 1 30 ? 31.143 29.853 20.283 1.00 0.00 30 TYR A O 17
ATOM 8701 N N . CYS A 1 31 ? 31.786 27.979 21.353 1.00 0.00 31 CYS A N 17
ATOM 8702 C CA . CYS A 1 31 ? 30.688 27.959 22.328 1.00 0.00 31 CYS A CA 17
ATOM 8703 C C . CYS A 1 31 ? 30.882 29.013 23.436 1.00 0.00 31 CYS A C 17
ATOM 8704 O O . CYS A 1 31 ? 32.014 29.377 23.783 1.00 0.00 31 CYS A O 17
ATOM 8711 N N . GLN A 1 32 ? 29.772 29.466 24.024 1.00 0.00 32 GLN A N 17
ATOM 8712 C CA . GLN A 1 32 ? 29.731 30.284 25.238 1.00 0.00 32 GLN A CA 17
ATOM 8713 C C . GLN A 1 32 ? 29.292 29.405 26.418 1.00 0.00 32 GLN A C 17
ATOM 8714 O O . GLN A 1 32 ? 28.311 28.677 26.298 1.00 0.00 32 GLN A O 17
ATOM 8728 N N . CYS A 1 33 ? 29.993 29.457 27.548 1.00 0.00 33 CYS A N 17
ATOM 8729 C CA . CYS A 1 33 ? 29.770 28.594 28.718 1.00 0.00 33 CYS A CA 17
ATOM 8730 C C . CYS A 1 33 ? 29.102 29.354 29.882 1.00 0.00 33 CYS A C 17
ATOM 8731 O O . CYS A 1 33 ? 28.618 30.485 29.714 1.00 0.00 33 CYS A O 17
ATOM 8738 N N . GLN A 1 34 ? 29.007 28.711 31.057 1.00 0.00 34 GLN A N 17
ATOM 8739 C CA . GLN A 1 34 ? 28.315 29.282 32.226 1.00 0.00 34 GLN A CA 17
ATOM 8740 C C . GLN A 1 34 ? 28.933 30.600 32.719 1.00 0.00 34 GLN A C 17
ATOM 8741 O O . GLN A 1 34 ? 28.139 31.526 33.004 1.00 0.00 34 GLN A O 17
ATOM 8756 N N . GLY A 1 1 ? 17.301 21.160 9.807 1.00 0.00 1 GLY A N 18
ATOM 8757 C CA . GLY A 1 1 ? 17.546 22.487 10.389 1.00 0.00 1 GLY A CA 18
ATOM 8758 C C . GLY A 1 1 ? 18.992 22.899 10.204 1.00 0.00 1 GLY A C 18
ATOM 8759 O O . GLY A 1 1 ? 19.886 22.062 10.321 1.00 0.00 1 GLY A O 18
ATOM 8765 N N . SER A 1 2 ? 19.230 24.182 9.919 1.00 0.00 2 SER A N 18
ATOM 8766 C CA . SER A 1 2 ? 20.557 24.819 9.869 1.00 0.00 2 SER A CA 18
ATOM 8767 C C . SER A 1 2 ? 21.048 25.334 11.239 1.00 0.00 2 SER A C 18
ATOM 8768 O O . SER A 1 2 ? 22.258 25.470 11.455 1.00 0.00 2 SER A O 18
ATOM 8776 N N . ALA A 1 3 ? 20.134 25.652 12.164 1.00 0.00 3 ALA A N 18
ATOM 8777 C CA . ALA A 1 3 ? 20.468 26.321 13.422 1.00 0.00 3 ALA A CA 18
ATOM 8778 C C . ALA A 1 3 ? 21.169 25.391 14.429 1.00 0.00 3 ALA A C 18
ATOM 8779 O O . ALA A 1 3 ? 20.861 24.197 14.518 1.00 0.00 3 ALA A O 18
ATOM 8786 N N . CYS A 1 4 ? 22.079 25.956 15.231 1.00 0.00 4 CYS A N 18
ATOM 8787 C CA . CYS A 1 4 ? 22.691 25.279 16.377 1.00 0.00 4 CYS A CA 18
ATOM 8788 C C . CYS A 1 4 ? 21.760 25.258 17.615 1.00 0.00 4 CYS A C 18
ATOM 8789 O O . CYS A 1 4 ? 20.875 26.110 17.762 1.00 0.00 4 CYS A O 18
ATOM 8796 N N . GLN A 1 5 ? 21.970 24.285 18.508 1.00 0.00 5 GLN A N 18
ATOM 8797 C CA . GLN A 1 5 ? 21.259 24.103 19.783 1.00 0.00 5 GLN A CA 18
ATOM 8798 C C . GLN A 1 5 ? 22.238 23.925 20.953 1.00 0.00 5 GLN A C 18
ATOM 8799 O O . GLN A 1 5 ? 23.322 23.368 20.766 1.00 0.00 5 GLN A O 18
ATOM 8813 N N . PHE A 1 6 ? 21.849 24.333 22.167 1.00 0.00 6 PHE A N 18
ATOM 8814 C CA . PHE A 1 6 ? 22.743 24.371 23.330 1.00 0.00 6 PHE A CA 18
ATOM 8815 C C . PHE A 1 6 ? 23.333 23.001 23.678 1.00 0.00 6 PHE A C 18
ATOM 8816 O O . PHE A 1 6 ? 24.482 22.941 24.101 1.00 0.00 6 PHE A O 18
ATOM 8833 N N . TRP A 1 7 ? 22.628 21.886 23.446 1.00 0.00 7 TRP A N 18
ATOM 8834 C CA . TRP A 1 7 ? 23.169 20.542 23.700 1.00 0.00 7 TRP A CA 18
ATOM 8835 C C . TRP A 1 7 ? 24.426 20.240 22.856 1.00 0.00 7 TRP A C 18
ATOM 8836 O O . TRP A 1 7 ? 25.319 19.509 23.294 1.00 0.00 7 TRP A O 18
ATOM 8857 N N . SER A 1 8 ? 24.556 20.887 21.691 1.00 0.00 8 SER A N 18
ATOM 8858 C CA . SER A 1 8 ? 25.747 20.841 20.825 1.00 0.00 8 SER A CA 18
ATOM 8859 C C . SER A 1 8 ? 26.940 21.693 21.327 1.00 0.00 8 SER A C 18
ATOM 8860 O O . SER A 1 8 ? 27.939 21.853 20.620 1.00 0.00 8 SER A O 18
ATOM 8868 N N . CYS A 1 9 ? 26.843 22.246 22.545 1.00 0.00 9 CYS A N 18
ATOM 8869 C CA . CYS A 1 9 ? 27.850 23.059 23.242 1.00 0.00 9 CYS A CA 18
ATOM 8870 C C . CYS A 1 9 ? 27.955 22.757 24.756 1.00 0.00 9 CYS A C 18
ATOM 8871 O O . CYS A 1 9 ? 29.039 22.836 25.336 1.00 0.00 9 CYS A O 18
ATOM 8878 N N . ASN A 1 10 ? 26.844 22.420 25.422 1.00 0.00 10 ASN A N 18
ATOM 8879 C CA . ASN A 1 10 ? 26.728 22.311 26.878 1.00 0.00 10 ASN A CA 18
ATOM 8880 C C . ASN A 1 10 ? 27.696 21.287 27.482 1.00 0.00 10 ASN A C 18
ATOM 8881 O O . ASN A 1 10 ? 28.508 21.640 28.334 1.00 0.00 10 ASN A O 18
ATOM 8892 N N . SER A 1 11 ? 27.664 20.041 27.000 1.00 0.00 11 SER A N 18
ATOM 8893 C CA . SER A 1 11 ? 28.559 18.985 27.496 1.00 0.00 11 SER A CA 18
ATOM 8894 C C . SER A 1 11 ? 30.037 19.263 27.179 1.00 0.00 11 SER A C 18
ATOM 8895 O O . SER A 1 11 ? 30.909 18.920 27.978 1.00 0.00 11 SER A O 18
ATOM 8903 N N . SER A 1 12 ? 30.334 19.963 26.078 1.00 0.00 12 SER A N 18
ATOM 8904 C CA . SER A 1 12 ? 31.691 20.420 25.735 1.00 0.00 12 SER A CA 18
ATOM 8905 C C . SER A 1 12 ? 32.218 21.421 26.768 1.00 0.00 12 SER A C 18
ATOM 8906 O O . SER A 1 12 ? 33.317 21.244 27.296 1.00 0.00 12 SER A O 18
ATOM 8914 N N . CYS A 1 13 ? 31.412 22.421 27.138 1.00 0.00 13 CYS A N 18
ATOM 8915 C CA . CYS A 1 13 ? 31.736 23.363 28.211 1.00 0.00 13 CYS A CA 18
ATOM 8916 C C . CYS A 1 13 ? 31.839 22.684 29.581 1.00 0.00 13 CYS A C 18
ATOM 8917 O O . CYS A 1 13 ? 32.817 22.886 30.305 1.00 0.00 13 CYS A O 18
ATOM 8924 N N . ILE A 1 14 ? 30.874 21.843 29.956 1.00 0.00 14 ILE A N 18
ATOM 8925 C CA . ILE A 1 14 ? 30.981 21.054 31.188 1.00 0.00 14 ILE A CA 18
ATOM 8926 C C . ILE A 1 14 ? 32.266 20.206 31.232 1.00 0.00 14 ILE A C 18
ATOM 8927 O O . ILE A 1 14 ? 32.946 20.189 32.260 1.00 0.00 14 ILE A O 18
ATOM 8943 N N . SER A 1 15 ? 32.656 19.571 30.124 1.00 0.00 15 SER A N 18
ATOM 8944 C CA . SER A 1 15 ? 33.888 18.768 30.041 1.00 0.00 15 SER A CA 18
ATOM 8945 C C . SER A 1 15 ? 35.156 19.591 30.315 1.00 0.00 15 SER A C 18
ATOM 8946 O O . SER A 1 15 ? 36.107 19.049 30.888 1.00 0.00 15 SER A O 18
ATOM 8954 N N . ARG A 1 16 ? 35.156 20.895 29.988 1.00 0.00 16 ARG A N 18
ATOM 8955 C CA . ARG A 1 16 ? 36.237 21.854 30.312 1.00 0.00 16 ARG A CA 18
ATOM 8956 C C . ARG A 1 16 ? 36.292 22.201 31.804 1.00 0.00 16 ARG A C 18
ATOM 8957 O O . ARG A 1 16 ? 37.380 22.439 32.341 1.00 0.00 16 ARG A O 18
ATOM 8978 N N . GLY A 1 17 ? 35.127 22.230 32.458 1.00 0.00 17 GLY A N 18
ATOM 8979 C CA . GLY A 1 17 ? 34.949 22.428 33.902 1.00 0.00 17 GLY A CA 18
ATOM 8980 C C . GLY A 1 17 ? 33.679 23.201 34.288 1.00 0.00 17 GLY A C 18
ATOM 8981 O O . GLY A 1 17 ? 33.434 23.413 35.474 1.00 0.00 17 GLY A O 18
ATOM 8985 N N . TYR A 1 18 ? 32.887 23.667 33.316 1.00 0.00 18 TYR A N 18
ATOM 8986 C CA . TYR A 1 18 ? 31.723 24.528 33.561 1.00 0.00 18 TYR A CA 18
ATOM 8987 C C . TYR A 1 18 ? 30.445 23.740 33.913 1.00 0.00 18 TYR A C 18
ATOM 8988 O O . TYR A 1 18 ? 30.498 22.547 34.208 1.00 0.00 18 TYR A O 18
ATOM 9006 N N . ARG A 1 19 ? 29.289 24.416 33.910 1.00 0.00 19 ARG A N 18
ATOM 9007 C CA . ARG A 1 19 ? 27.950 23.865 34.237 1.00 0.00 19 ARG A CA 18
ATOM 9008 C C . ARG A 1 19 ? 26.866 24.322 33.243 1.00 0.00 19 ARG A C 18
ATOM 9009 O O . ARG A 1 19 ? 25.669 24.183 33.499 1.00 0.00 19 ARG A O 18
ATOM 9030 N N . GLN A 1 20 ? 27.296 24.916 32.129 1.00 0.00 20 GLN A N 18
ATOM 9031 C CA . GLN A 1 20 ? 26.455 25.515 31.099 1.00 0.00 20 GLN A CA 18
ATOM 9032 C C . GLN A 1 20 ? 27.263 25.664 29.812 1.00 0.00 20 GLN A C 18
ATOM 9033 O O . GLN A 1 20 ? 28.484 25.828 29.886 1.00 0.00 20 GLN A O 18
ATOM 9047 N N . GLY A 1 21 ? 26.584 25.667 28.665 1.00 0.00 21 GLY A N 18
ATOM 9048 C CA . GLY A 1 21 ? 27.178 26.036 27.384 1.00 0.00 21 GLY A CA 18
ATOM 9049 C C . GLY A 1 21 ? 26.197 26.084 26.212 1.00 0.00 21 GLY A C 18
ATOM 9050 O O . GLY A 1 21 ? 25.276 25.273 26.137 1.00 0.00 21 GLY A O 18
ATOM 9054 N N . TYR A 1 22 ? 26.385 27.041 25.304 1.00 0.00 22 TYR A N 18
ATOM 9055 C CA . TYR A 1 22 ? 25.460 27.361 24.210 1.00 0.00 22 TYR A CA 18
ATOM 9056 C C . TYR A 1 22 ? 26.155 28.076 23.040 1.00 0.00 22 TYR A C 18
ATOM 9057 O O . TYR A 1 22 ? 27.305 28.508 23.140 1.00 0.00 22 TYR A O 18
ATOM 9075 N N . CYS A 1 23 ? 25.447 28.180 21.916 1.00 0.00 23 CYS A N 18
ATOM 9076 C CA . CYS A 1 23 ? 25.916 28.793 20.672 1.00 0.00 23 CYS A CA 18
ATOM 9077 C C . CYS A 1 23 ? 25.127 30.065 20.320 1.00 0.00 23 CYS A C 18
ATOM 9078 O O . CYS A 1 23 ? 23.962 30.232 20.693 1.00 0.00 23 CYS A O 18
ATOM 9085 N N . TRP A 1 24 ? 25.764 30.977 19.585 1.00 0.00 24 TRP A N 18
ATOM 9086 C CA . TRP A 1 24 ? 25.162 32.218 19.094 1.00 0.00 24 TRP A CA 18
ATOM 9087 C C . TRP A 1 24 ? 24.354 31.976 17.804 1.00 0.00 24 TRP A C 18
ATOM 9088 O O . TRP A 1 24 ? 24.235 30.842 17.330 1.00 0.00 24 TRP A O 18
ATOM 9109 N N . GLY A 1 25 ? 23.745 33.025 17.246 1.00 0.00 25 GLY A N 18
ATOM 9110 C CA . GLY A 1 25 ? 22.845 32.916 16.094 1.00 0.00 25 GLY A CA 18
ATOM 9111 C C . GLY A 1 25 ? 23.569 32.639 14.772 1.00 0.00 25 GLY A C 18
ATOM 9112 O O . GLY A 1 25 ? 23.331 31.591 14.160 1.00 0.00 25 GLY A O 18
ATOM 9116 N N . ILE A 1 26 ? 24.463 33.547 14.357 1.00 0.00 26 ILE A N 18
ATOM 9117 C CA . ILE A 1 26 ? 25.259 33.490 13.111 1.00 0.00 26 ILE A CA 18
ATOM 9118 C C . ILE A 1 26 ? 26.652 34.104 13.333 1.00 0.00 26 ILE A C 18
ATOM 9119 O O . ILE A 1 26 ? 26.764 35.200 13.879 1.00 0.00 26 ILE A O 18
ATOM 9135 N N . GLN A 1 27 ? 27.688 33.409 12.851 1.00 0.00 27 GLN A N 18
ATOM 9136 C CA . GLN A 1 27 ? 29.119 33.757 12.884 1.00 0.00 27 GLN A CA 18
ATOM 9137 C C . GLN A 1 27 ? 29.707 34.005 14.284 1.00 0.00 27 GLN A C 18
ATOM 9138 O O . GLN A 1 27 ? 29.766 35.130 14.788 1.00 0.00 27 GLN A O 18
ATOM 9152 N N . TYR A 1 28 ? 30.207 32.917 14.872 1.00 0.00 28 TYR A N 18
ATOM 9153 C CA . TYR A 1 28 ? 30.860 32.835 16.180 1.00 0.00 28 TYR A CA 18
ATOM 9154 C C . TYR A 1 28 ? 32.065 31.879 16.140 1.00 0.00 28 TYR A C 18
ATOM 9155 O O . TYR A 1 28 ? 32.087 30.930 15.349 1.00 0.00 28 TYR A O 18
ATOM 9173 N N . LYS A 1 29 ? 33.083 32.117 16.980 1.00 0.00 29 LYS A N 18
ATOM 9174 C CA . LYS A 1 29 ? 34.336 31.334 16.998 1.00 0.00 29 LYS A CA 18
ATOM 9175 C C . LYS A 1 29 ? 34.269 30.100 17.908 1.00 0.00 29 LYS A C 18
ATOM 9176 O O . LYS A 1 29 ? 34.896 29.085 17.599 1.00 0.00 29 LYS A O 18
ATOM 9195 N N . TYR A 1 30 ? 33.519 30.186 19.013 1.00 0.00 30 TYR A N 18
ATOM 9196 C CA . TYR A 1 30 ? 33.476 29.190 20.093 1.00 0.00 30 TYR A CA 18
ATOM 9197 C C . TYR A 1 30 ? 32.093 29.125 20.764 1.00 0.00 30 TYR A C 18
ATOM 9198 O O . TYR A 1 30 ? 31.331 30.096 20.722 1.00 0.00 30 TYR A O 18
ATOM 9216 N N . CYS A 1 31 ? 31.777 28.022 21.446 1.00 0.00 31 CYS A N 18
ATOM 9217 C CA . CYS A 1 31 ? 30.612 27.949 22.334 1.00 0.00 31 CYS A CA 18
ATOM 9218 C C . CYS A 1 31 ? 30.845 28.834 23.575 1.00 0.00 31 CYS A C 18
ATOM 9219 O O . CYS A 1 31 ? 31.929 28.794 24.165 1.00 0.00 31 CYS A O 18
ATOM 9226 N N . GLN A 1 32 ? 29.843 29.601 24.013 1.00 0.00 32 GLN A N 18
ATOM 9227 C CA . GLN A 1 32 ? 29.916 30.296 25.304 1.00 0.00 32 GLN A CA 18
ATOM 9228 C C . GLN A 1 32 ? 29.495 29.332 26.418 1.00 0.00 32 GLN A C 18
ATOM 9229 O O . GLN A 1 32 ? 28.436 28.724 26.322 1.00 0.00 32 GLN A O 18
ATOM 9243 N N . CYS A 1 33 ? 30.318 29.202 27.456 1.00 0.00 33 CYS A N 18
ATOM 9244 C CA . CYS A 1 33 ? 30.068 28.395 28.654 1.00 0.00 33 CYS A CA 18
ATOM 9245 C C . CYS A 1 33 ? 29.314 29.192 29.734 1.00 0.00 33 CYS A C 18
ATOM 9246 O O . CYS A 1 33 ? 28.768 30.261 29.452 1.00 0.00 33 CYS A O 18
ATOM 9253 N N . GLN A 1 34 ? 29.256 28.669 30.967 1.00 0.00 34 GLN A N 18
ATOM 9254 C CA . GLN A 1 34 ? 28.661 29.359 32.128 1.00 0.00 34 GLN A CA 18
ATOM 9255 C C . GLN A 1 34 ? 29.250 30.765 32.347 1.00 0.00 34 GLN A C 18
ATOM 9256 O O . GLN A 1 34 ? 28.485 31.752 32.430 1.00 0.00 34 GLN A O 18
ATOM 9271 N N . GLY A 1 1 ? 18.693 29.899 8.047 1.00 0.00 1 GLY A N 19
ATOM 9272 C CA . GLY A 1 1 ? 19.427 28.642 7.853 1.00 0.00 1 GLY A CA 19
ATOM 9273 C C . GLY A 1 1 ? 19.679 27.921 9.160 1.00 0.00 1 GLY A C 19
ATOM 9274 O O . GLY A 1 1 ? 19.243 28.365 10.223 1.00 0.00 1 GLY A O 19
ATOM 9280 N N . SER A 1 2 ? 20.395 26.798 9.066 1.00 0.00 2 SER A N 19
ATOM 9281 C CA . SER A 1 2 ? 20.605 25.824 10.147 1.00 0.00 2 SER A CA 19
ATOM 9282 C C . SER A 1 2 ? 21.276 26.421 11.388 1.00 0.00 2 SER A C 19
ATOM 9283 O O . SER A 1 2 ? 22.305 27.100 11.286 1.00 0.00 2 SER A O 19
ATOM 9291 N N . ALA A 1 3 ? 20.717 26.137 12.564 1.00 0.00 3 ALA A N 19
ATOM 9292 C CA . ALA A 1 3 ? 21.196 26.642 13.846 1.00 0.00 3 ALA A CA 19
ATOM 9293 C C . ALA A 1 3 ? 22.022 25.628 14.663 1.00 0.00 3 ALA A C 19
ATOM 9294 O O . ALA A 1 3 ? 21.842 24.408 14.564 1.00 0.00 3 ALA A O 19
ATOM 9301 N N . CYS A 1 4 ? 22.889 26.162 15.524 1.00 0.00 4 CYS A N 19
ATOM 9302 C CA . CYS A 1 4 ? 23.610 25.423 16.563 1.00 0.00 4 CYS A CA 19
ATOM 9303 C C . CYS A 1 4 ? 22.642 24.924 17.658 1.00 0.00 4 CYS A C 19
ATOM 9304 O O . CYS A 1 4 ? 21.921 25.730 18.253 1.00 0.00 4 CYS A O 19
ATOM 9311 N N . GLN A 1 5 ? 22.637 23.617 17.950 1.00 0.00 5 GLN A N 19
ATOM 9312 C CA . GLN A 1 5 ? 21.894 23.022 19.072 1.00 0.00 5 GLN A CA 19
ATOM 9313 C C . GLN A 1 5 ? 22.671 23.182 20.396 1.00 0.00 5 GLN A C 19
ATOM 9314 O O . GLN A 1 5 ? 23.762 22.623 20.543 1.00 0.00 5 GLN A O 19
ATOM 9328 N N . PHE A 1 6 ? 22.102 23.902 21.373 1.00 0.00 6 PHE A N 19
ATOM 9329 C CA . PHE A 1 6 ? 22.765 24.259 22.634 1.00 0.00 6 PHE A CA 19
ATOM 9330 C C . PHE A 1 6 ? 23.379 23.068 23.382 1.00 0.00 6 PHE A C 19
ATOM 9331 O O . PHE A 1 6 ? 24.459 23.217 23.945 1.00 0.00 6 PHE A O 19
ATOM 9348 N N . TRP A 1 7 ? 22.753 21.884 23.368 1.00 0.00 7 TRP A N 19
ATOM 9349 C CA . TRP A 1 7 ? 23.208 20.718 24.140 1.00 0.00 7 TRP A CA 19
ATOM 9350 C C . TRP A 1 7 ? 24.634 20.276 23.773 1.00 0.00 7 TRP A C 19
ATOM 9351 O O . TRP A 1 7 ? 25.393 19.862 24.654 1.00 0.00 7 TRP A O 19
ATOM 9372 N N . SER A 1 8 ? 25.021 20.419 22.495 1.00 0.00 8 SER A N 19
ATOM 9373 C CA . SER A 1 8 ? 26.361 20.062 22.019 1.00 0.00 8 SER A CA 19
ATOM 9374 C C . SER A 1 8 ? 27.427 20.955 22.656 1.00 0.00 8 SER A C 19
ATOM 9375 O O . SER A 1 8 ? 28.431 20.455 23.173 1.00 0.00 8 SER A O 19
ATOM 9383 N N . CYS A 1 9 ? 27.155 22.261 22.728 1.00 0.00 9 CYS A N 19
ATOM 9384 C CA . CYS A 1 9 ? 27.955 23.222 23.481 1.00 0.00 9 CYS A CA 19
ATOM 9385 C C . CYS A 1 9 ? 27.887 22.996 25.000 1.00 0.00 9 CYS A C 19
ATOM 9386 O O . CYS A 1 9 ? 28.907 23.092 25.676 1.00 0.00 9 CYS A O 19
ATOM 9393 N N . ASN A 1 10 ? 26.713 22.681 25.549 1.00 0.00 10 ASN A N 19
ATOM 9394 C CA . ASN A 1 10 ? 26.475 22.560 26.986 1.00 0.00 10 ASN A CA 19
ATOM 9395 C C . ASN A 1 10 ? 27.351 21.481 27.632 1.00 0.00 10 ASN A C 19
ATOM 9396 O O . ASN A 1 10 ? 28.136 21.773 28.537 1.00 0.00 10 ASN A O 19
ATOM 9407 N N . SER A 1 11 ? 27.274 20.250 27.122 1.00 0.00 11 SER A N 19
ATOM 9408 C CA . SER A 1 11 ? 28.071 19.130 27.635 1.00 0.00 11 SER A CA 19
ATOM 9409 C C . SER A 1 11 ? 29.559 19.250 27.265 1.00 0.00 11 SER A C 19
ATOM 9410 O O . SER A 1 11 ? 30.415 18.782 28.021 1.00 0.00 11 SER A O 19
ATOM 9418 N N . SER A 1 12 ? 29.905 19.948 26.174 1.00 0.00 12 SER A N 19
ATOM 9419 C CA . SER A 1 12 ? 31.301 20.302 25.859 1.00 0.00 12 SER A CA 19
ATOM 9420 C C . SER A 1 12 ? 31.885 21.297 26.874 1.00 0.00 12 SER A C 19
ATOM 9421 O O . SER A 1 12 ? 32.947 21.044 27.440 1.00 0.00 12 SER A O 19
ATOM 9429 N N . CYS A 1 13 ? 31.158 22.363 27.227 1.00 0.00 13 CYS A N 19
ATOM 9430 C CA . CYS A 1 13 ? 31.565 23.306 28.270 1.00 0.00 13 CYS A CA 19
ATOM 9431 C C . CYS A 1 13 ? 31.706 22.644 29.645 1.00 0.00 13 CYS A C 19
ATOM 9432 O O . CYS A 1 13 ? 32.706 22.862 30.329 1.00 0.00 13 CYS A O 19
ATOM 9439 N N . ILE A 1 14 ? 30.774 21.782 30.061 1.00 0.00 14 ILE A N 19
ATOM 9440 C CA . ILE A 1 14 ? 30.957 21.006 31.299 1.00 0.00 14 ILE A CA 19
ATOM 9441 C C . ILE A 1 14 ? 32.235 20.142 31.238 1.00 0.00 14 ILE A C 19
ATOM 9442 O O . ILE A 1 14 ? 32.983 20.066 32.212 1.00 0.00 14 ILE A O 19
ATOM 9458 N N . SER A 1 15 ? 32.567 19.582 30.070 1.00 0.00 15 SER A N 19
ATOM 9459 C CA . SER A 1 15 ? 33.814 18.824 29.849 1.00 0.00 15 SER A CA 19
ATOM 9460 C C . SER A 1 15 ? 35.091 19.691 29.929 1.00 0.00 15 SER A C 19
ATOM 9461 O O . SER A 1 15 ? 36.175 19.161 30.202 1.00 0.00 15 SER A O 19
ATOM 9469 N N . ARG A 1 16 ? 34.979 21.019 29.760 1.00 0.00 16 ARG A N 19
ATOM 9470 C CA . ARG A 1 16 ? 36.054 21.996 30.049 1.00 0.00 16 ARG A CA 19
ATOM 9471 C C . ARG A 1 16 ? 36.125 22.347 31.545 1.00 0.00 16 ARG A C 19
ATOM 9472 O O . ARG A 1 16 ? 37.201 22.695 32.035 1.00 0.00 16 ARG A O 19
ATOM 9493 N N . GLY A 1 17 ? 35.004 22.244 32.266 1.00 0.00 17 GLY A N 19
ATOM 9494 C CA . GLY A 1 17 ? 34.906 22.368 33.730 1.00 0.00 17 GLY A CA 19
ATOM 9495 C C . GLY A 1 17 ? 33.682 23.148 34.236 1.00 0.00 17 GLY A C 19
ATOM 9496 O O . GLY A 1 17 ? 33.506 23.288 35.448 1.00 0.00 17 GLY A O 19
ATOM 9500 N N . TYR A 1 18 ? 32.852 23.668 33.326 1.00 0.00 18 TYR A N 19
ATOM 9501 C CA . TYR A 1 18 ? 31.717 24.544 33.626 1.00 0.00 18 TYR A CA 19
ATOM 9502 C C . TYR A 1 18 ? 30.452 23.771 34.066 1.00 0.00 18 TYR A C 19
ATOM 9503 O O . TYR A 1 18 ? 30.512 22.605 34.459 1.00 0.00 18 TYR A O 19
ATOM 9521 N N . ARG A 1 19 ? 29.284 24.428 33.994 1.00 0.00 19 ARG A N 19
ATOM 9522 C CA . ARG A 1 19 ? 27.957 23.850 34.317 1.00 0.00 19 ARG A CA 19
ATOM 9523 C C . ARG A 1 19 ? 26.932 23.992 33.186 1.00 0.00 19 ARG A C 19
ATOM 9524 O O . ARG A 1 19 ? 25.835 23.444 33.278 1.00 0.00 19 ARG A O 19
ATOM 9545 N N . GLN A 1 20 ? 27.272 24.755 32.144 1.00 0.00 20 GLN A N 19
ATOM 9546 C CA . GLN A 1 20 ? 26.380 25.154 31.056 1.00 0.00 20 GLN A CA 19
ATOM 9547 C C . GLN A 1 20 ? 27.185 25.671 29.859 1.00 0.00 20 GLN A C 19
ATOM 9548 O O . GLN A 1 20 ? 28.366 26.000 30.010 1.00 0.00 20 GLN A O 19
ATOM 9562 N N . GLY A 1 21 ? 26.545 25.738 28.690 1.00 0.00 21 GLY A N 19
ATOM 9563 C CA . GLY A 1 21 ? 27.133 26.215 27.439 1.00 0.00 21 GLY A CA 19
ATOM 9564 C C . GLY A 1 21 ? 26.155 26.277 26.261 1.00 0.00 21 GLY A C 19
ATOM 9565 O O . GLY A 1 21 ? 25.190 25.515 26.218 1.00 0.00 21 GLY A O 19
ATOM 9569 N N . TYR A 1 22 ? 26.378 27.201 25.323 1.00 0.00 22 TYR A N 19
ATOM 9570 C CA . TYR A 1 22 ? 25.433 27.548 24.248 1.00 0.00 22 TYR A CA 19
ATOM 9571 C C . TYR A 1 22 ? 26.072 28.409 23.136 1.00 0.00 22 TYR A C 19
ATOM 9572 O O . TYR A 1 22 ? 27.157 28.968 23.307 1.00 0.00 22 TYR A O 19
ATOM 9590 N N . CYS A 1 23 ? 25.386 28.513 21.991 1.00 0.00 23 CYS A N 19
ATOM 9591 C CA . CYS A 1 23 ? 25.695 29.459 20.913 1.00 0.00 23 CYS A CA 19
ATOM 9592 C C . CYS A 1 23 ? 24.824 30.731 21.014 1.00 0.00 23 CYS A C 19
ATOM 9593 O O . CYS A 1 23 ? 23.956 30.840 21.887 1.00 0.00 23 CYS A O 19
ATOM 9600 N N . TRP A 1 24 ? 25.035 31.677 20.090 1.00 0.00 24 TRP A N 19
ATOM 9601 C CA . TRP A 1 24 ? 24.267 32.923 19.970 1.00 0.00 24 TRP A CA 19
ATOM 9602 C C . TRP A 1 24 ? 24.079 33.330 18.501 1.00 0.00 24 TRP A C 19
ATOM 9603 O O . TRP A 1 24 ? 24.967 33.931 17.897 1.00 0.00 24 TRP A O 19
ATOM 9624 N N . GLY A 1 25 ? 22.920 33.018 17.918 1.00 0.00 25 GLY A N 19
ATOM 9625 C CA . GLY A 1 25 ? 22.550 33.468 16.573 1.00 0.00 25 GLY A CA 19
ATOM 9626 C C . GLY A 1 25 ? 23.488 32.938 15.482 1.00 0.00 25 GLY A C 19
ATOM 9627 O O . GLY A 1 25 ? 23.523 31.736 15.225 1.00 0.00 25 GLY A O 19
ATOM 9631 N N . ILE A 1 26 ? 24.227 33.837 14.826 1.00 0.00 26 ILE A N 19
ATOM 9632 C CA . ILE A 1 26 ? 25.083 33.558 13.656 1.00 0.00 26 ILE A CA 19
ATOM 9633 C C . ILE A 1 26 ? 26.556 33.896 13.940 1.00 0.00 26 ILE A C 19
ATOM 9634 O O . ILE A 1 26 ? 27.459 33.159 13.532 1.00 0.00 26 ILE A O 19
ATOM 9650 N N . GLN A 1 27 ? 26.812 35.018 14.619 1.00 0.00 27 GLN A N 19
ATOM 9651 C CA . GLN A 1 27 ? 28.145 35.580 14.864 1.00 0.00 27 GLN A CA 19
ATOM 9652 C C . GLN A 1 27 ? 28.684 35.159 16.246 1.00 0.00 27 GLN A C 19
ATOM 9653 O O . GLN A 1 27 ? 28.229 35.669 17.273 1.00 0.00 27 GLN A O 19
ATOM 9667 N N . TYR A 1 28 ? 29.644 34.228 16.280 1.00 0.00 28 TYR A N 19
ATOM 9668 C CA . TYR A 1 28 ? 30.367 33.769 17.483 1.00 0.00 28 TYR A CA 19
ATOM 9669 C C . TYR A 1 28 ? 31.675 33.050 17.099 1.00 0.00 28 TYR A C 19
ATOM 9670 O O . TYR A 1 28 ? 31.803 32.532 15.988 1.00 0.00 28 TYR A O 19
ATOM 9688 N N . LYS A 1 29 ? 32.666 33.024 17.999 1.00 0.00 29 LYS A N 19
ATOM 9689 C CA . LYS A 1 29 ? 33.968 32.352 17.793 1.00 0.00 29 LYS A CA 19
ATOM 9690 C C . LYS A 1 29 ? 33.947 30.846 18.088 1.00 0.00 29 LYS A C 19
ATOM 9691 O O . LYS A 1 29 ? 34.595 30.067 17.387 1.00 0.00 29 LYS A O 19
ATOM 9710 N N . TYR A 1 30 ? 33.239 30.467 19.148 1.00 0.00 30 TYR A N 19
ATOM 9711 C CA . TYR A 1 30 ? 33.224 29.148 19.798 1.00 0.00 30 TYR A CA 19
ATOM 9712 C C . TYR A 1 30 ? 31.946 29.012 20.649 1.00 0.00 30 TYR A C 19
ATOM 9713 O O . TYR A 1 30 ? 31.153 29.954 20.716 1.00 0.00 30 TYR A O 19
ATOM 9731 N N . CYS A 1 31 ? 31.731 27.872 21.311 1.00 0.00 31 CYS A N 19
ATOM 9732 C CA . CYS A 1 31 ? 30.668 27.748 22.311 1.00 0.00 31 CYS A CA 19
ATOM 9733 C C . CYS A 1 31 ? 30.972 28.638 23.528 1.00 0.00 31 CYS A C 19
ATOM 9734 O O . CYS A 1 31 ? 32.061 28.548 24.113 1.00 0.00 31 CYS A O 19
ATOM 9741 N N . GLN A 1 32 ? 30.009 29.458 23.950 1.00 0.00 32 GLN A N 19
ATOM 9742 C CA . GLN A 1 32 ? 30.091 30.177 25.222 1.00 0.00 32 GLN A CA 19
ATOM 9743 C C . GLN A 1 32 ? 29.746 29.205 26.361 1.00 0.00 32 GLN A C 19
ATOM 9744 O O . GLN A 1 32 ? 28.874 28.357 26.190 1.00 0.00 32 GLN A O 19
ATOM 9758 N N . CYS A 1 33 ? 30.414 29.321 27.508 1.00 0.00 33 CYS A N 19
ATOM 9759 C CA . CYS A 1 33 ? 30.217 28.479 28.696 1.00 0.00 33 CYS A CA 19
ATOM 9760 C C . CYS A 1 33 ? 29.686 29.300 29.880 1.00 0.00 33 CYS A C 19
ATOM 9761 O O . CYS A 1 33 ? 29.533 30.525 29.791 1.00 0.00 33 CYS A O 19
ATOM 9768 N N . GLN A 1 34 ? 29.381 28.608 30.986 1.00 0.00 34 GLN A N 19
ATOM 9769 C CA . GLN A 1 34 ? 28.738 29.197 32.167 1.00 0.00 34 GLN A CA 19
ATOM 9770 C C . GLN A 1 34 ? 29.479 30.419 32.735 1.00 0.00 34 GLN A C 19
ATOM 9771 O O . GLN A 1 34 ? 30.732 30.458 32.762 1.00 0.00 34 GLN A O 19
ATOM 9786 N N . GLY A 1 1 ? 21.153 20.586 6.125 1.00 0.00 1 GLY A N 20
ATOM 9787 C CA . GLY A 1 1 ? 22.483 21.082 6.518 1.00 0.00 1 GLY A CA 20
ATOM 9788 C C . GLY A 1 1 ? 22.590 21.239 8.026 1.00 0.00 1 GLY A C 20
ATOM 9789 O O . GLY A 1 1 ? 21.595 21.085 8.738 1.00 0.00 1 GLY A O 20
ATOM 9795 N N . SER A 1 2 ? 23.800 21.504 8.526 1.00 0.00 2 SER A N 20
ATOM 9796 C CA . SER A 1 2 ? 24.103 21.582 9.965 1.00 0.00 2 SER A CA 20
ATOM 9797 C C . SER A 1 2 ? 23.743 22.929 10.627 1.00 0.00 2 SER A C 20
ATOM 9798 O O . SER A 1 2 ? 23.702 23.979 9.980 1.00 0.00 2 SER A O 20
ATOM 9806 N N . ALA A 1 3 ? 23.506 22.893 11.944 1.00 0.00 3 ALA A N 20
ATOM 9807 C CA . ALA A 1 3 ? 23.211 24.050 12.796 1.00 0.00 3 ALA A CA 20
ATOM 9808 C C . ALA A 1 3 ? 23.708 23.823 14.241 1.00 0.00 3 ALA A C 20
ATOM 9809 O O . ALA A 1 3 ? 23.925 22.683 14.663 1.00 0.00 3 ALA A O 20
ATOM 9816 N N . CYS A 1 4 ? 23.874 24.892 15.025 1.00 0.00 4 CYS A N 20
ATOM 9817 C CA . CYS A 1 4 ? 24.222 24.770 16.439 1.00 0.00 4 CYS A CA 20
ATOM 9818 C C . CYS A 1 4 ? 23.043 24.255 17.282 1.00 0.00 4 CYS A C 20
ATOM 9819 O O . CYS A 1 4 ? 21.935 24.795 17.210 1.00 0.00 4 CYS A O 20
ATOM 9826 N N . GLN A 1 5 ? 23.291 23.235 18.109 1.00 0.00 5 GLN A N 20
ATOM 9827 C CA . GLN A 1 5 ? 22.363 22.774 19.145 1.00 0.00 5 GLN A CA 20
ATOM 9828 C C . GLN A 1 5 ? 22.975 23.012 20.526 1.00 0.00 5 GLN A C 20
ATOM 9829 O O . GLN A 1 5 ? 24.063 22.504 20.824 1.00 0.00 5 GLN A O 20
ATOM 9843 N N . PHE A 1 6 ? 22.284 23.768 21.388 1.00 0.00 6 PHE A N 20
ATOM 9844 C CA . PHE A 1 6 ? 22.828 24.148 22.692 1.00 0.00 6 PHE A CA 20
ATOM 9845 C C . PHE A 1 6 ? 23.205 22.931 23.544 1.00 0.00 6 PHE A C 20
ATOM 9846 O O . PHE A 1 6 ? 24.217 22.998 24.232 1.00 0.00 6 PHE A O 20
ATOM 9863 N N . TRP A 1 7 ? 22.473 21.809 23.473 1.00 0.00 7 TRP A N 20
ATOM 9864 C CA . TRP A 1 7 ? 22.739 20.636 24.321 1.00 0.00 7 TRP A CA 20
ATOM 9865 C C . TRP A 1 7 ? 24.128 20.015 24.102 1.00 0.00 7 TRP A C 20
ATOM 9866 O O . TRP A 1 7 ? 24.733 19.516 25.053 1.00 0.00 7 TRP A O 20
ATOM 9887 N N . SER A 1 8 ? 24.666 20.128 22.885 1.00 0.00 8 SER A N 20
ATOM 9888 C CA . SER A 1 8 ? 26.011 19.680 22.511 1.00 0.00 8 SER A CA 20
ATOM 9889 C C . SER A 1 8 ? 27.081 20.672 22.992 1.00 0.00 8 SER A C 20
ATOM 9890 O O . SER A 1 8 ? 28.054 20.274 23.637 1.00 0.00 8 SER A O 20
ATOM 9898 N N . CYS A 1 9 ? 26.865 21.980 22.791 1.00 0.00 9 CYS A N 20
ATOM 9899 C CA . CYS A 1 9 ? 27.723 23.032 23.362 1.00 0.00 9 CYS A CA 20
ATOM 9900 C C . CYS A 1 9 ? 27.792 22.966 24.897 1.00 0.00 9 CYS A C 20
ATOM 9901 O O . CYS A 1 9 ? 28.851 23.176 25.487 1.00 0.00 9 CYS A O 20
ATOM 9908 N N . ASN A 1 10 ? 26.666 22.660 25.541 1.00 0.00 10 ASN A N 20
ATOM 9909 C CA . ASN A 1 10 ? 26.528 22.488 26.981 1.00 0.00 10 ASN A CA 20
ATOM 9910 C C . ASN A 1 10 ? 27.487 21.402 27.494 1.00 0.00 10 ASN A C 20
ATOM 9911 O O . ASN A 1 10 ? 28.294 21.672 28.385 1.00 0.00 10 ASN A O 20
ATOM 9922 N N . SER A 1 11 ? 27.489 20.229 26.853 1.00 0.00 11 SER A N 20
ATOM 9923 C CA . SER A 1 11 ? 28.434 19.141 27.139 1.00 0.00 11 SER A CA 20
ATOM 9924 C C . SER A 1 11 ? 29.894 19.515 26.879 1.00 0.00 11 SER A C 20
ATOM 9925 O O . SER A 1 11 ? 30.759 19.153 27.679 1.00 0.00 11 SER A O 20
ATOM 9933 N N . SER A 1 12 ? 30.198 20.264 25.810 1.00 0.00 12 SER A N 20
ATOM 9934 C CA . SER A 1 12 ? 31.567 20.730 25.537 1.00 0.00 12 SER A CA 20
ATOM 9935 C C . SER A 1 12 ? 32.066 21.667 26.641 1.00 0.00 12 SER A C 20
ATOM 9936 O O . SER A 1 12 ? 33.129 21.432 27.213 1.00 0.00 12 SER A O 20
ATOM 9944 N N . CYS A 1 13 ? 31.271 22.664 27.035 1.00 0.00 13 CYS A N 20
ATOM 9945 C CA . CYS A 1 13 ? 31.603 23.556 28.144 1.00 0.00 13 CYS A CA 20
ATOM 9946 C C . CYS A 1 13 ? 31.786 22.808 29.473 1.00 0.00 13 CYS A C 20
ATOM 9947 O O . CYS A 1 13 ? 32.774 23.025 30.174 1.00 0.00 13 CYS A O 20
ATOM 9954 N N . ILE A 1 14 ? 30.887 21.891 29.832 1.00 0.00 14 ILE A N 20
ATOM 9955 C CA . ILE A 1 14 ? 31.068 21.067 31.033 1.00 0.00 14 ILE A CA 20
ATOM 9956 C C . ILE A 1 14 ? 32.331 20.183 30.967 1.00 0.00 14 ILE A C 20
ATOM 9957 O O . ILE A 1 14 ? 33.045 20.068 31.966 1.00 0.00 14 ILE A O 20
ATOM 9973 N N . SER A 1 15 ? 32.669 19.635 29.795 1.00 0.00 15 SER A N 20
ATOM 9974 C CA . SER A 1 15 ? 33.897 18.844 29.583 1.00 0.00 15 SER A CA 20
ATOM 9975 C C . SER A 1 15 ? 35.181 19.672 29.785 1.00 0.00 15 SER A C 20
ATOM 9976 O O . SER A 1 15 ? 36.205 19.126 30.211 1.00 0.00 15 SER A O 20
ATOM 9984 N N . ARG A 1 16 ? 35.114 20.997 29.557 1.00 0.00 16 ARG A N 20
ATOM 9985 C CA . ARG A 1 16 ? 36.169 21.974 29.915 1.00 0.00 16 ARG A CA 20
ATOM 9986 C C . ARG A 1 16 ? 36.193 22.257 31.419 1.00 0.00 16 ARG A C 20
ATOM 9987 O O . ARG A 1 16 ? 37.266 22.406 31.996 1.00 0.00 16 ARG A O 20
ATOM 10008 N N . GLY A 1 17 ? 35.020 22.323 32.053 1.00 0.00 17 GLY A N 20
ATOM 10009 C CA . GLY A 1 17 ? 34.868 22.439 33.510 1.00 0.00 17 GLY A CA 20
ATOM 10010 C C . GLY A 1 17 ? 33.647 23.235 33.986 1.00 0.00 17 GLY A C 20
ATOM 10011 O O . GLY A 1 17 ? 33.493 23.425 35.192 1.00 0.00 17 GLY A O 20
ATOM 10015 N N . TYR A 1 18 ? 32.814 23.745 33.073 1.00 0.00 18 TYR A N 20
ATOM 10016 C CA . TYR A 1 18 ? 31.671 24.605 33.392 1.00 0.00 18 TYR A CA 20
ATOM 10017 C C . TYR A 1 18 ? 30.415 23.786 33.784 1.00 0.00 18 TYR A C 20
ATOM 10018 O O . TYR A 1 18 ? 30.490 22.593 34.075 1.00 0.00 18 TYR A O 20
ATOM 10036 N N . ARG A 1 19 ? 29.242 24.438 33.817 1.00 0.00 19 ARG A N 20
ATOM 10037 C CA . ARG A 1 19 ? 27.932 23.867 34.217 1.00 0.00 19 ARG A CA 20
ATOM 10038 C C . ARG A 1 19 ? 26.805 24.179 33.218 1.00 0.00 19 ARG A C 20
ATOM 10039 O O . ARG A 1 19 ? 25.658 23.781 33.429 1.00 0.00 19 ARG A O 20
ATOM 10060 N N . GLN A 1 20 ? 27.136 24.889 32.136 1.00 0.00 20 GLN A N 20
ATOM 10061 C CA . GLN A 1 20 ? 26.243 25.336 31.069 1.00 0.00 20 GLN A CA 20
ATOM 10062 C C . GLN A 1 20 ? 27.047 25.701 29.815 1.00 0.00 20 GLN A C 20
ATOM 10063 O O . GLN A 1 20 ? 28.229 26.036 29.938 1.00 0.00 20 GLN A O 20
ATOM 10077 N N . GLY A 1 21 ? 26.410 25.667 28.640 1.00 0.00 21 GLY A N 20
ATOM 10078 C CA . GLY A 1 21 ? 26.953 26.185 27.385 1.00 0.00 21 GLY A CA 20
ATOM 10079 C C . GLY A 1 21 ? 25.951 26.220 26.223 1.00 0.00 21 GLY A C 20
ATOM 10080 O O . GLY A 1 21 ? 24.951 25.502 26.248 1.00 0.00 21 GLY A O 20
ATOM 10084 N N . TYR A 1 22 ? 26.197 27.089 25.238 1.00 0.00 22 TYR A N 20
ATOM 10085 C CA . TYR A 1 22 ? 25.307 27.402 24.101 1.00 0.00 22 TYR A CA 20
ATOM 10086 C C . TYR A 1 22 ? 26.026 28.276 23.046 1.00 0.00 22 TYR A C 20
ATOM 10087 O O . TYR A 1 22 ? 27.105 28.808 23.313 1.00 0.00 22 TYR A O 20
ATOM 10105 N N . CYS A 1 23 ? 25.457 28.453 21.846 1.00 0.00 23 CYS A N 20
ATOM 10106 C CA . CYS A 1 23 ? 26.007 29.376 20.836 1.00 0.00 23 CYS A CA 20
ATOM 10107 C C . CYS A 1 23 ? 25.490 30.822 20.965 1.00 0.00 23 CYS A C 20
ATOM 10108 O O . CYS A 1 23 ? 24.320 31.059 21.290 1.00 0.00 23 CYS A O 20
ATOM 10115 N N . TRP A 1 24 ? 26.358 31.786 20.636 1.00 0.00 24 TRP A N 20
ATOM 10116 C CA . TRP A 1 24 ? 26.008 33.198 20.427 1.00 0.00 24 TRP A CA 20
ATOM 10117 C C . TRP A 1 24 ? 25.142 33.362 19.166 1.00 0.00 24 TRP A C 20
ATOM 10118 O O . TRP A 1 24 ? 25.080 32.469 18.321 1.00 0.00 24 TRP A O 20
ATOM 10139 N N . GLY A 1 25 ? 24.502 34.521 19.004 1.00 0.00 25 GLY A N 20
ATOM 10140 C CA . GLY A 1 25 ? 23.855 34.914 17.748 1.00 0.00 25 GLY A CA 20
ATOM 10141 C C . GLY A 1 25 ? 24.805 35.603 16.754 1.00 0.00 25 GLY A C 20
ATOM 10142 O O . GLY A 1 25 ? 24.476 35.727 15.575 1.00 0.00 25 GLY A O 20
ATOM 10146 N N . ILE A 1 26 ? 25.980 36.067 17.206 1.00 0.00 26 ILE A N 20
ATOM 10147 C CA . ILE A 1 26 ? 26.894 36.930 16.435 1.00 0.00 26 ILE A CA 20
ATOM 10148 C C . ILE A 1 26 ? 28.370 36.554 16.648 1.00 0.00 26 ILE A C 20
ATOM 10149 O O . ILE A 1 26 ? 28.809 36.317 17.777 1.00 0.00 26 ILE A O 20
ATOM 10165 N N . GLN A 1 27 ? 29.116 36.514 15.537 1.00 0.00 27 GLN A N 20
ATOM 10166 C CA . GLN A 1 27 ? 30.582 36.432 15.417 1.00 0.00 27 GLN A CA 20
ATOM 10167 C C . GLN A 1 27 ? 31.253 35.400 16.345 1.00 0.00 27 GLN A C 20
ATOM 10168 O O . GLN A 1 27 ? 31.937 35.768 17.304 1.00 0.00 27 GLN A O 20
ATOM 10182 N N . TYR A 1 28 ? 31.037 34.105 16.081 1.00 0.00 28 TYR A N 20
ATOM 10183 C CA . TYR A 1 28 ? 31.520 33.011 16.938 1.00 0.00 28 TYR A CA 20
ATOM 10184 C C . TYR A 1 28 ? 32.004 31.768 16.168 1.00 0.00 28 TYR A C 20
ATOM 10185 O O . TYR A 1 28 ? 31.421 31.348 15.163 1.00 0.00 28 TYR A O 20
ATOM 10203 N N . LYS A 1 29 ? 33.047 31.121 16.698 1.00 0.00 29 LYS A N 20
ATOM 10204 C CA . LYS A 1 29 ? 33.572 29.803 16.296 1.00 0.00 29 LYS A CA 20
ATOM 10205 C C . LYS A 1 29 ? 33.913 28.881 17.484 1.00 0.00 29 LYS A C 20
ATOM 10206 O O . LYS A 1 29 ? 34.517 27.828 17.279 1.00 0.00 29 LYS A O 20
ATOM 10225 N N . TYR A 1 30 ? 33.459 29.237 18.689 1.00 0.00 30 TYR A N 20
ATOM 10226 C CA . TYR A 1 30 ? 33.449 28.428 19.918 1.00 0.00 30 TYR A CA 20
ATOM 10227 C C . TYR A 1 30 ? 32.154 28.685 20.717 1.00 0.00 30 TYR A C 20
ATOM 10228 O O . TYR A 1 30 ? 31.597 29.788 20.670 1.00 0.00 30 TYR A O 20
ATOM 10246 N N . CYS A 1 31 ? 31.685 27.687 21.474 1.00 0.00 31 CYS A N 20
ATOM 10247 C CA . CYS A 1 31 ? 30.515 27.798 22.356 1.00 0.00 31 CYS A CA 20
ATOM 10248 C C . CYS A 1 31 ? 30.782 28.720 23.562 1.00 0.00 31 CYS A C 20
ATOM 10249 O O . CYS A 1 31 ? 31.872 28.677 24.139 1.00 0.00 31 CYS A O 20
ATOM 10256 N N . GLN A 1 32 ? 29.785 29.509 23.972 1.00 0.00 32 GLN A N 20
ATOM 10257 C CA . GLN A 1 32 ? 29.778 30.256 25.238 1.00 0.00 32 GLN A CA 20
ATOM 10258 C C . GLN A 1 32 ? 29.476 29.275 26.387 1.00 0.00 32 GLN A C 20
ATOM 10259 O O . GLN A 1 32 ? 28.763 28.296 26.169 1.00 0.00 32 GLN A O 20
ATOM 10273 N N . CYS A 1 33 ? 29.981 29.537 27.595 1.00 0.00 33 CYS A N 20
ATOM 10274 C CA . CYS A 1 33 ? 29.929 28.638 28.759 1.00 0.00 33 CYS A CA 20
ATOM 10275 C C . CYS A 1 33 ? 29.475 29.376 30.039 1.00 0.00 33 CYS A C 20
ATOM 10276 O O . CYS A 1 33 ? 29.454 30.608 30.062 1.00 0.00 33 CYS A O 20
ATOM 10283 N N . GLN A 1 34 ? 29.151 28.626 31.106 1.00 0.00 34 GLN A N 20
ATOM 10284 C CA . GLN A 1 34 ? 28.467 29.101 32.338 1.00 0.00 34 GLN A CA 20
ATOM 10285 C C . GLN A 1 34 ? 28.858 30.487 32.870 1.00 0.00 34 GLN A C 20
ATOM 10286 O O . GLN A 1 34 ? 27.930 31.312 33.023 1.00 0.00 34 GLN A O 20
#

Radius of gyration: 9.0 Å; Cα contacts (8 Å, |Δi|>4): 54; chains: 1; bounding box: 20×17×21 Å

Nearest PDB structures (foldseek):
  6b9w-assembly1_A  TM=8.008E-01  e=7.952E-05  Centruroides limpidus
  6bb6-assembly1_A  TM=7.231E-01  e=6.229E-04  Centruroides limpidus
  6bam-assembly1_A  TM=6.572E-01  e=5.070E-04  Centruroides limpidus
  2lr5-assembly1_A  TM=6.464E-01  e=6.823E-01  Microsporum canis
  1nra-assembly1_A  TM=7.430E-01  e=1.030E+00  Centruroides sculpturatus

GO terms:
  GO:0005576 extracellular region (C, EXP)

Organism: Centruroides limpidus (NCBI:txid6876)

InterPro domains:
  IPR001542 Defensin, invertebrate/fungal [PS51378] (23-56)

Sequence (34 aa):
GSACQFWSCNSSCISRGYRQGYCWGIQYKYCQCQGSACQFWSCNSSCISRGYRQGYCWGIQYKYCQCQGSACQFWSCNSSCISRGYRQGYCWGIQYKYCQCQGSACQFWSCNSSCISRGYRQGYCWGIQYKYCQCQGSACQFWSCNSSCISRGYRQGYCWGIQYKYCQCQGSACQFWSCNSSCISRGYRQGYCWGIQYKYCQCQGSACQFWSCNSSCISRGYRQGYCWGIQYKYCQCQGSACQFWSCNSSCISRGYRQGYCWGIQYKYCQCQGSACQFWSCNSSCISRGYRQGYCWGIQYKYCQCQGSACQFWSCNSSCISRGYRQGYCWGIQYKYCQCQGSACQFWSCNSSCISRGYRQGYCWGIQYKYCQCQGSACQFWSCNSSCISRGYRQGYCWGIQYKYCQCQGSACQFWSCNSSCISRGYRQGYCWGIQYKYCQCQGSACQFWSCNSSCISRGYRQGYCWGIQYKYCQCQGSACQFWSCNSSCISRGYRQGYCWGIQYKYCQCQGSACQFWSCNSSCISRGYRQGYCWGIQYKYCQCQGSACQFWSCNSSCISRGYRQGYCWGIQYKYCQCQGSACQFWSCNSSCISRGYRQGYCWGIQYKYCQCQGSACQFWSCNSSCISRGYRQGYCWGIQYKYCQCQGSACQFWSCNSSCISRGYRQGYCWGIQYKYCQCQ

Solvent-accessible surface area: 2978 Å² total; per-residue (Å²): 125,78,101,31,101,146,158,58,5,40,61,52,1,80,98,172,59,81,171,93,2,61,26,142,80,159,115,68,190,191,52,71,25,88

Secondary structure (DSSP, 8-state):
--SS-HHHHHHHHHTTT-S-EE--SS--SS-EE-